Protein AF-0000000068976268 (afdb_homodimer)

Foldseek 3Di:
DDPPPPPPPPPPPPPPPPPVVFPWDWDWDDPDPFKMKIWTDTDPVLWAFLVVQFVVFQCVQVVVPPPPCPVPVPVPPPDCPPPPPVPPPPPPPPPVPQQPKDKGKGFADDDDPVVLVVVLVVCLVPDQAKAFGQKKKAWDAPDDPNGGIDMDMDGNVGDDPPDAFAPADPVNRVPDDHPDMWGWIARNPPSGIYTHDSRGIHIGMMMMGIDRNPPPPPPPPPPPPPPDPPDDPDDPPPDPPPPPPDDDDDD/DDPPPPPPPPPPPPPPPPPVVFPWDWDWDDPDPFKMKIWTDTDPVLWAFLVVQFVVFQCVQVVVPPPPCPCPVPVPPPPPPCPPPVPPPPPPPPPVPQQPKDKGKGFADDDDPVVLVVVLVVCLVPDQAKAFGQKKKAWDAPDDPNDGIDMDMDGNVGDDPPDAFAPADPVNRVPDDHPDMWGWIARNPPSGIYTHRSRGIGIGMMMMGIDRNPPPPPPPPPPPPVPDPPDDPDDPPPDPPPPDPDPDDDD

pLDDT: mean 70.86, std 29.5, range [19.48, 98.88]

Solvent-accessible surface area (backbone atoms only — not comparable to full-atom values): 30542 Å² total; per-residue (Å²): 134,81,84,79,81,79,77,78,78,77,77,76,74,74,73,72,71,70,70,70,72,61,54,69,36,80,44,76,46,76,80,48,101,38,34,34,35,36,38,35,30,82,26,77,86,30,43,29,27,53,68,54,44,32,52,52,22,44,49,48,48,65,57,67,66,54,68,77,71,73,69,74,72,72,78,72,80,74,80,70,83,63,79,74,68,80,68,72,76,64,75,71,67,74,67,68,67,74,58,57,61,50,66,49,29,24,28,31,72,71,73,48,62,65,52,53,51,54,50,45,68,58,39,46,84,75,45,86,53,51,26,35,39,17,37,36,35,35,60,44,83,50,83,50,96,93,37,43,71,47,66,43,66,44,31,75,72,67,56,82,63,34,30,44,50,46,62,63,49,73,68,58,55,69,65,52,56,83,81,44,66,29,26,28,27,33,37,51,84,79,63,35,24,38,76,36,67,41,77,49,65,32,27,33,33,24,29,38,38,50,41,68,40,68,73,65,74,77,73,65,79,74,76,74,70,74,76,74,81,77,75,81,76,81,80,81,77,80,78,81,80,78,81,79,82,80,78,85,77,86,126,135,79,86,79,79,78,77,78,78,77,77,77,74,76,72,72,72,71,70,71,73,61,52,71,37,80,46,76,45,77,79,48,101,39,34,36,35,34,38,38,30,82,26,76,85,30,41,28,26,53,67,54,43,33,53,54,22,44,50,48,48,65,57,67,67,54,70,78,72,75,68,74,72,71,80,71,82,70,83,71,75,70,79,76,67,81,69,76,76,64,76,71,67,76,67,69,66,76,60,57,61,49,64,48,32,24,29,32,74,70,73,47,62,65,52,54,52,55,51,45,69,58,39,46,84,76,45,86,53,53,25,37,40,18,39,36,35,34,59,43,82,51,84,51,96,92,37,42,71,48,64,43,67,41,31,74,74,67,57,82,63,34,31,44,5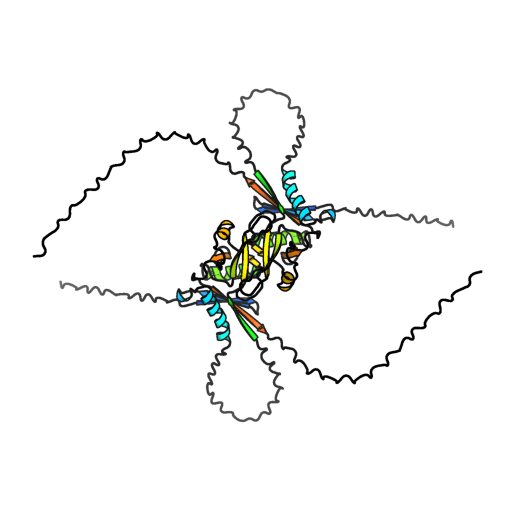0,47,62,61,50,74,68,58,56,70,64,53,56,84,80,44,67,27,26,29,27,33,36,52,84,79,62,34,25,38,76,36,67,43,77,50,64,31,28,34,33,24,29,38,37,50,41,70,41,67,73,64,74,75,74,64,77,71,76,75,68,74,75,74,82,74,74,81,74,79,79,78,77,79,78,79,79,78,81,76,81,78,78,83,77,86,125

InterPro domains:
  IPR001304 C-type lectin-like [PF00059] (105-208)
  IPR001304 C-type lectin-like [PS50041] (105-207)
  IPR016186 C-type lectin-like/link domain superfamily [G3DSA:3.10.100.10] (38-208)
  IPR016187 C-type lectin fold [SSF56436] (46-207)

Organism: Fasciola gigantica (NCBI:txid46835)

Structure (mmCIF, N/CA/C/O backbone):
data_AF-0000000068976268-model_v1
#
loop_
_entity.id
_entity.type
_entity.pdbx_description
1 polymer 'Lectin C-type domain'
#
loop_
_atom_site.group_PDB
_atom_site.id
_atom_site.type_symbol
_atom_site.label_atom_id
_atom_site.label_alt_id
_atom_site.label_comp_id
_atom_site.label_asym_id
_atom_site.label_entity_id
_atom_site.label_seq_id
_atom_site.pdbx_PDB_ins_code
_atom_site.Cartn_x
_atom_site.Cartn_y
_atom_site.Cartn_z
_atom_site.occupancy
_atom_site.B_iso_or_equiv
_atom_site.auth_seq_id
_atom_site.auth_comp_id
_atom_site.auth_asym_id
_atom_site.auth_atom_id
_atom_site.pdbx_PDB_model_num
ATOM 1 N N . MET A 1 1 ? -36.75 33.25 75.312 1 31.08 1 MET A N 1
ATOM 2 C CA . MET A 1 1 ? -35.906 32.469 74.375 1 31.08 1 MET A CA 1
ATOM 3 C C . MET A 1 1 ? -35.75 33.188 73.062 1 31.08 1 MET A C 1
ATOM 5 O O . MET A 1 1 ? -36.75 33.5 72.375 1 31.08 1 MET A O 1
ATOM 9 N N . LYS A 1 2 ? -34.656 33.938 72.938 1 44.56 2 LYS A N 1
ATOM 10 C CA . LYS A 1 2 ? -34.344 34.812 71.75 1 44.56 2 LYS A CA 1
ATOM 11 C C . LYS A 1 2 ? -34.219 34 70.5 1 44.56 2 LYS A C 1
ATOM 13 O O . LYS A 1 2 ? -33.75 32.875 70.5 1 44.56 2 LYS A O 1
ATOM 18 N N . PRO A 1 3 ? -34.938 34.312 69.375 1 45.22 3 PRO A N 1
ATOM 19 C CA . PRO A 1 3 ? -34.875 33.656 68.125 1 45.22 3 PRO A CA 1
ATOM 20 C C . PRO A 1 3 ? -33.469 33.719 67.5 1 45.22 3 PRO A C 1
ATOM 22 O O . PRO A 1 3 ? -32.812 34.75 67.562 1 45.22 3 PRO A O 1
ATOM 25 N N . PHE A 1 4 ? -32.625 32.625 67.562 1 44.59 4 PHE A N 1
ATOM 26 C CA . PHE A 1 4 ? -31.344 32.469 66.875 1 44.59 4 PHE A CA 1
ATOM 27 C C . PHE A 1 4 ? -31.5 32.656 65.375 1 44.59 4 PHE A C 1
ATOM 29 O O . PHE A 1 4 ? -32.344 32 64.75 1 44.59 4 PHE A O 1
ATOM 36 N N . ASP A 1 5 ? -31.25 33.844 64.875 1 43.91 5 ASP A N 1
ATOM 37 C CA . ASP A 1 5 ? -31.125 34.156 63.438 1 43.91 5 ASP A CA 1
ATOM 38 C C . ASP A 1 5 ? -30.062 33.281 62.781 1 43.91 5 ASP A C 1
ATOM 40 O O . ASP A 1 5 ? -28.891 33.344 63.156 1 43.91 5 ASP A O 1
ATOM 44 N N . ILE A 1 6 ? -30.391 32.094 62.25 1 47.69 6 ILE A N 1
ATOM 45 C CA . ILE A 1 6 ? -29.547 31.266 61.406 1 47.69 6 ILE A CA 1
ATOM 46 C C . ILE A 1 6 ? -29.234 32 60.094 1 47.69 6 ILE A C 1
ATOM 48 O O . ILE A 1 6 ? -30.141 32.219 59.281 1 47.69 6 ILE A O 1
ATOM 52 N N . THR A 1 7 ? -28.312 32.969 60.125 1 45.81 7 THR A N 1
ATOM 53 C CA . THR A 1 7 ? -27.766 33.438 58.875 1 45.81 7 THR A CA 1
ATOM 54 C C . THR A 1 7 ? -27.219 32.281 58.031 1 45.81 7 THR A C 1
ATOM 56 O O . THR A 1 7 ? -26.281 31.625 58.438 1 45.81 7 THR A O 1
ATOM 59 N N . LEU A 1 8 ? -27.984 31.688 57.125 1 44 8 LEU A N 1
ATOM 60 C CA . LEU A 1 8 ? -27.578 30.766 56.062 1 44 8 LEU A CA 1
ATOM 61 C C . LEU A 1 8 ? -26.469 31.375 55.219 1 44 8 LEU A C 1
ATOM 63 O O . LEU A 1 8 ? -26.688 32.375 54.531 1 44 8 LEU A O 1
ATOM 67 N N . VAL A 1 9 ? -25.219 31.281 55.688 1 46.44 9 VAL A N 1
ATOM 68 C CA . VAL A 1 9 ? -24.078 31.609 54.812 1 46.44 9 VAL A CA 1
ATOM 69 C C . VAL A 1 9 ? -24.078 30.688 53.594 1 46.44 9 VAL A C 1
ATOM 71 O O . VAL A 1 9 ? -23.906 29.469 53.719 1 46.44 9 VAL A O 1
ATOM 74 N N . VAL A 1 10 ? -24.766 31.062 52.469 1 46.34 10 VAL A N 1
ATOM 75 C CA . VAL A 1 10 ? -24.609 30.422 51.156 1 46.34 10 VAL A CA 1
ATOM 76 C C . VAL A 1 10 ? -23.156 30.531 50.688 1 46.34 10 VAL A C 1
ATOM 78 O O . VAL A 1 10 ? -22.656 31.641 50.438 1 46.34 10 VAL A O 1
ATOM 81 N N . ILE A 1 11 ? -22.312 29.641 51.094 1 44.03 11 ILE A N 1
ATOM 82 C CA . ILE A 1 11 ? -20.984 29.516 50.5 1 44.03 11 ILE A CA 1
ATOM 83 C C . ILE A 1 11 ? -21.125 29.266 49 1 44.03 11 ILE A C 1
ATOM 85 O O . ILE A 1 11 ? -21.609 28.219 48.594 1 44.03 11 ILE A O 1
ATOM 89 N N . PHE A 1 12 ? -21.25 30.344 48.188 1 43.94 12 PHE A N 1
ATOM 90 C CA . PHE A 1 12 ? -21.016 30.219 46.75 1 43.94 12 PHE A CA 1
ATOM 91 C C . PHE A 1 12 ? -19.625 29.656 46.438 1 43.94 12 PHE A C 1
ATOM 93 O O . PHE A 1 12 ? -18.625 30.359 46.594 1 43.94 12 PHE A O 1
ATOM 100 N N . ILE A 1 13 ? -19.453 28.359 46.594 1 43.75 13 ILE A N 1
ATOM 101 C CA . ILE A 1 13 ? -18.266 27.766 45.969 1 43.75 13 ILE A CA 1
ATOM 102 C C . ILE A 1 13 ? -18.234 28.094 44.5 1 43.75 13 ILE A C 1
ATOM 104 O O . ILE A 1 13 ? -19.047 27.609 43.719 1 43.75 13 ILE A O 1
ATOM 108 N N . LEU A 1 14 ? -17.766 29.281 44.156 1 41.78 14 LEU A N 1
ATOM 109 C CA . LEU A 1 14 ? -17.359 29.484 42.781 1 41.78 14 LEU A CA 1
ATOM 110 C C . LEU A 1 14 ? -16.453 28.359 42.281 1 41.78 14 LEU A C 1
ATOM 112 O O . LEU A 1 14 ? -15.289 28.266 42.688 1 41.78 14 LEU A O 1
ATOM 116 N N . PHE A 1 15 ? -17.047 27.234 41.938 1 44.81 15 PHE A N 1
ATOM 117 C CA . PHE A 1 15 ? -16.297 26.328 41.094 1 44.81 15 PHE A CA 1
ATOM 118 C C . PHE A 1 15 ? -15.719 27.062 39.875 1 44.81 15 PHE A C 1
ATOM 120 O O . PHE A 1 15 ? -16.438 27.391 38.938 1 44.81 15 PHE A O 1
ATOM 127 N N . SER A 1 16 ? -14.711 27.891 40.094 1 42.06 16 SER A N 1
ATOM 128 C CA . SER A 1 16 ? -13.906 28.234 38.906 1 42.06 16 SER A CA 1
ATOM 129 C C . SER A 1 16 ? -13.602 27 38.094 1 42.06 16 SER A C 1
ATOM 131 O O . SER A 1 16 ? -12.789 26.156 38.469 1 42.06 16 SER A O 1
ATOM 133 N N . PHE A 1 17 ? -14.602 26.469 37.375 1 46.5 17 PHE A N 1
ATOM 134 C CA . PHE A 1 17 ? -14.156 25.625 36.281 1 46.5 17 PHE A CA 1
ATOM 135 C C . PHE A 1 17 ? -12.938 26.234 35.594 1 46.5 17 PHE A C 1
ATOM 137 O O . PHE A 1 17 ? -13.062 27.203 34.844 1 46.5 17 PHE A O 1
ATOM 144 N N . ALA A 1 18 ? -11.805 26.203 36.156 1 42.44 18 ALA A N 1
ATOM 145 C CA . ALA A 1 18 ? -10.648 26.344 35.281 1 42.44 18 ALA A CA 1
ATOM 146 C C . ALA A 1 18 ? -10.867 25.641 33.969 1 42.44 18 ALA A C 1
ATOM 148 O O . ALA A 1 18 ? -10.844 24.406 33.906 1 42.44 18 ALA A O 1
ATOM 149 N N . TYR A 1 19 ? -11.703 26.203 33.125 1 43.5 19 TYR A N 1
ATOM 150 C CA . TYR A 1 19 ? -11.57 25.781 31.719 1 43.5 19 TYR A CA 1
ATOM 151 C C . TYR A 1 19 ? -10.102 25.578 31.359 1 43.5 19 TYR A C 1
ATOM 153 O O . TYR A 1 19 ? -9.359 26.547 31.188 1 43.5 19 TYR A O 1
ATOM 161 N N . VAL A 1 20 ? -9.406 24.625 31.844 1 45.34 20 VAL A N 1
ATOM 162 C CA . VAL A 1 20 ? -8.141 24.312 31.188 1 45.34 20 VAL A CA 1
ATOM 163 C C . VAL A 1 20 ? -8.312 24.406 29.672 1 45.34 20 VAL A C 1
ATOM 165 O O . VAL A 1 20 ? -9.039 23.594 29.078 1 45.34 20 VAL A O 1
ATOM 168 N N . VAL A 1 21 ? -8.516 25.531 29.125 1 49.81 21 VAL A N 1
ATOM 169 C CA . VAL A 1 21 ? -8.391 25.703 27.672 1 49.81 21 VAL A CA 1
ATOM 170 C C . VAL A 1 21 ? -7.258 24.828 27.141 1 49.81 21 VAL A C 1
ATOM 172 O O . VAL A 1 21 ? -6.086 25.078 27.438 1 49.81 21 VAL A O 1
ATOM 175 N N . HIS A 1 22 ? -7.469 23.641 27.141 1 62.25 22 HIS A N 1
ATOM 176 C CA . HIS A 1 22 ? -6.395 22.828 26.562 1 62.25 22 HIS A CA 1
ATOM 177 C C . HIS A 1 22 ? -6.047 23.281 25.156 1 62.25 22 HIS A C 1
ATOM 179 O O . HIS A 1 22 ? -6.918 23.344 24.281 1 62.25 22 HIS A O 1
ATOM 185 N N . GLY A 1 23 ? -5.109 24.188 24.891 1 85.06 23 GLY A N 1
ATOM 186 C CA . GLY A 1 23 ? -4.57 24.719 23.641 1 85.06 23 GLY A CA 1
ATOM 187 C C . GLY A 1 23 ? -4.062 23.625 22.703 1 85.06 23 GLY A C 1
ATOM 188 O O . GLY A 1 23 ? -4.316 22.453 22.922 1 85.06 23 GLY A O 1
ATOM 189 N N . VAL A 1 24 ? -3.654 24.031 21.578 1 92.56 24 VAL A N 1
ATOM 190 C CA . VAL A 1 24 ? -3.006 23.156 20.609 1 92.56 24 VAL A CA 1
ATOM 191 C C . VAL A 1 24 ? -1.876 22.391 21.281 1 92.56 24 VAL A C 1
ATOM 193 O O . VAL A 1 24 ? -1.076 22.969 22.031 1 92.56 24 VAL A O 1
ATOM 196 N N . GLN A 1 25 ? -1.972 21.125 21.25 1 95.12 25 GLN A N 1
ATOM 197 C CA . GLN A 1 25 ? -0.941 20.266 21.797 1 95.12 25 GLN A CA 1
ATOM 198 C C . GLN A 1 25 ? -0.073 19.656 20.703 1 95.12 25 GLN A C 1
ATOM 200 O O . GLN A 1 25 ? -0.584 19.234 19.656 1 95.12 25 GLN A O 1
ATOM 205 N N . LEU A 1 26 ? 1.238 19.688 20.938 1 96.44 26 LEU A N 1
ATOM 206 C CA . LEU A 1 26 ? 2.197 19.047 20.047 1 96.44 26 LEU A CA 1
ATOM 207 C C . LEU A 1 26 ? 2.842 17.844 20.719 1 96.44 26 LEU A C 1
ATOM 209 O O . LEU A 1 26 ? 3.449 17.969 21.781 1 96.44 26 LEU A O 1
ATOM 213 N N . SER A 1 27 ? 2.621 16.672 20.172 1 96.94 27 SER A N 1
ATOM 214 C CA . SER A 1 27 ? 3.264 15.453 20.641 1 96.94 27 SER A CA 1
ATOM 215 C C . SER A 1 27 ? 4.285 14.938 19.641 1 96.94 27 SER A C 1
ATOM 217 O O . SER A 1 27 ? 4.008 14.867 18.438 1 96.94 27 SER A O 1
ATOM 219 N N . HIS A 1 28 ? 5.426 14.531 20.141 1 96.81 28 HIS A N 1
ATOM 220 C CA . HIS A 1 28 ? 6.523 14.164 19.25 1 96.81 28 HIS A CA 1
ATOM 221 C C . HIS A 1 28 ? 6.891 12.688 19.422 1 96.81 28 HIS A C 1
ATOM 223 O O . HIS A 1 28 ? 6.801 12.141 20.516 1 96.81 28 HIS A O 1
ATOM 229 N N . LYS A 1 29 ? 7.277 12.125 18.312 1 96.44 29 LYS A N 1
ATOM 230 C CA . LYS A 1 29 ? 7.816 10.766 18.281 1 96.44 29 LYS A CA 1
ATOM 231 C C . LYS A 1 29 ? 9.016 10.672 17.344 1 96.44 29 LYS A C 1
ATOM 233 O O . LYS A 1 29 ? 8.906 10.977 16.156 1 96.44 29 LYS A O 1
ATOM 238 N N . GLN A 1 30 ? 10.078 10.258 17.891 1 94.19 30 GLN A N 1
ATOM 239 C CA . GLN A 1 30 ? 11.25 10.016 17.062 1 94.19 30 GLN A CA 1
ATOM 240 C C . GLN A 1 30 ? 11.211 8.617 16.438 1 94.19 30 GLN A C 1
ATOM 242 O O . GLN A 1 30 ? 11.203 7.617 17.156 1 94.19 30 GLN A O 1
ATOM 247 N N . ILE A 1 31 ? 11.141 8.523 15.156 1 92.81 31 ILE A N 1
ATOM 248 C CA . ILE A 1 31 ? 11.07 7.266 14.414 1 92.81 31 ILE A CA 1
ATOM 249 C C . ILE A 1 31 ? 12.477 6.77 14.094 1 92.81 31 ILE A C 1
ATOM 251 O O . ILE A 1 31 ? 12.742 5.57 14.148 1 92.81 31 ILE A O 1
ATOM 255 N N . SER A 1 32 ? 13.32 7.676 13.688 1 90.5 32 SER A N 1
ATOM 256 C CA . SER A 1 32 ? 14.734 7.449 13.398 1 90.5 32 SER A CA 1
ATOM 257 C C . SER A 1 32 ? 15.57 8.672 13.758 1 90.5 32 SER A C 1
ATOM 259 O O . SER A 1 32 ? 15.031 9.719 14.125 1 90.5 32 SER A O 1
ATOM 261 N N . PRO A 1 33 ? 16.906 8.547 13.703 1 90 33 PRO A N 1
ATOM 262 C CA . PRO A 1 33 ? 17.75 9.695 14.039 1 90 33 PRO A CA 1
ATOM 263 C C . PRO A 1 33 ? 17.469 10.906 13.156 1 90 33 PRO A C 1
ATOM 265 O O . PRO A 1 33 ? 17.734 12.047 13.555 1 90 33 PRO A O 1
ATOM 268 N N . PHE A 1 34 ? 16.891 10.648 11.992 1 92.56 34 PHE A N 1
ATOM 269 C CA . PHE A 1 34 ? 16.719 11.75 11.055 1 92.56 34 PHE A CA 1
ATOM 270 C C . PHE A 1 34 ? 15.25 12.102 10.875 1 92.56 34 PHE A C 1
ATOM 272 O O . PHE A 1 34 ? 14.914 13.062 10.188 1 92.56 34 PHE A O 1
ATOM 279 N N . LEU A 1 35 ? 14.391 11.281 11.484 1 94.69 35 LEU A N 1
ATOM 280 C CA . LEU A 1 35 ? 12.961 11.477 11.234 1 94.69 35 LEU A CA 1
ATOM 281 C C . LEU A 1 35 ? 12.195 11.602 12.547 1 94.69 35 LEU A C 1
ATOM 283 O O . LEU A 1 35 ? 12.195 10.672 13.359 1 94.69 35 LEU A O 1
ATOM 287 N N . THR A 1 36 ? 11.539 12.75 12.766 1 96.06 36 THR A N 1
ATOM 288 C CA . THR A 1 36 ? 10.672 12.992 13.914 1 96.06 36 THR A CA 1
ATOM 289 C C . THR A 1 36 ? 9.25 13.312 13.461 1 96.06 36 THR A C 1
ATOM 291 O O . THR A 1 36 ? 9.055 14.062 12.5 1 96.06 36 THR A O 1
ATOM 294 N N . LEU A 1 37 ? 8.328 12.711 14.141 1 98 37 LEU A N 1
ATOM 295 C CA . LEU A 1 37 ? 6.926 12.992 13.859 1 98 37 LEU A CA 1
ATOM 296 C C . LEU A 1 37 ? 6.332 13.914 14.93 1 98 37 LEU A C 1
ATOM 298 O O . LEU A 1 37 ? 6.723 13.844 16.094 1 98 37 LEU A O 1
ATOM 302 N N . THR A 1 38 ? 5.422 14.758 14.516 1 97.94 38 THR A N 1
ATOM 303 C CA . THR A 1 38 ? 4.695 15.648 15.422 1 97.94 38 THR A CA 1
ATOM 304 C C . THR A 1 38 ? 3.191 15.539 15.195 1 97.94 38 THR A C 1
ATOM 306 O O . THR A 1 38 ? 2.697 15.836 14.109 1 97.94 38 THR A O 1
ATOM 309 N N . LEU A 1 39 ? 2.535 15.109 16.156 1 97.81 39 LEU A N 1
ATOM 310 C CA . LEU A 1 39 ? 1.076 15.117 16.141 1 97.81 39 LEU A CA 1
ATOM 311 C C . LEU A 1 39 ? 0.538 16.453 16.656 1 97.81 39 LEU A C 1
ATOM 313 O O . LEU A 1 39 ? 0.853 16.875 17.766 1 97.81 39 LEU A O 1
ATOM 317 N N . VAL A 1 40 ? -0.182 17.109 15.828 1 97.94 40 VAL A N 1
ATOM 318 C CA . VAL A 1 40 ? -0.832 18.359 16.219 1 97.94 40 VAL A CA 1
ATOM 319 C C . VAL A 1 40 ? -2.297 18.094 16.547 1 97.94 40 VAL A C 1
ATOM 321 O O . VAL A 1 40 ? -3.088 17.734 15.672 1 97.94 40 VAL A O 1
ATOM 324 N N . HIS A 1 41 ? -2.609 18.219 17.859 1 97.06 41 HIS A N 1
ATOM 325 C CA . HIS A 1 41 ? -3.928 17.828 18.344 1 97.06 41 HIS A CA 1
ATOM 326 C C . HIS A 1 41 ? -4.324 18.625 19.578 1 97.06 41 HIS A C 1
ATOM 328 O O . HIS A 1 41 ? -3.771 19.703 19.844 1 97.06 41 HIS A O 1
ATOM 334 N N . GLY A 1 42 ? -5.441 18.156 20.266 1 93.81 42 GLY A N 1
ATOM 335 C CA . GLY A 1 42 ? -5.82 18.781 21.531 1 93.81 42 GLY A CA 1
ATOM 336 C C . GLY A 1 42 ? -7.102 19.578 21.422 1 93.81 42 GLY A C 1
ATOM 337 O O . GLY A 1 42 ? -8.188 19.078 21.719 1 93.81 42 GLY A O 1
ATOM 338 N N . SER A 1 43 ? -6.93 20.859 20.906 1 92.06 43 SER A N 1
ATOM 339 C CA . SER A 1 43 ? -8.102 21.734 20.875 1 92.06 43 SER A CA 1
ATOM 340 C C . SER A 1 43 ? -8.656 21.859 19.469 1 92.06 43 SER A C 1
ATOM 342 O O . SER A 1 43 ? -8.07 21.328 18.516 1 92.06 43 SER A O 1
ATOM 344 N N . SER A 1 44 ? -9.758 22.547 19.344 1 93.38 44 SER A N 1
ATOM 345 C CA . SER A 1 44 ? -10.414 22.75 18.062 1 93.38 44 SER A CA 1
ATOM 346 C C . SER A 1 44 ? -9.555 23.625 17.141 1 93.38 44 SER A C 1
ATOM 348 O O . SER A 1 44 ? -9.711 23.578 15.922 1 93.38 44 SER A O 1
ATOM 350 N N . GLU A 1 45 ? -8.703 24.391 17.734 1 94.75 45 GLU A N 1
ATOM 351 C CA . GLU A 1 45 ? -7.812 25.234 16.938 1 94.75 45 GLU A CA 1
ATOM 352 C C . GLU A 1 45 ? -6.82 24.391 16.141 1 94.75 45 GLU A C 1
ATOM 354 O O . GLU A 1 45 ? -6.254 24.859 15.148 1 94.75 45 GLU A O 1
ATOM 359 N N . ALA A 1 46 ? -6.652 23.172 16.594 1 97 46 ALA A N 1
ATOM 360 C CA . ALA A 1 46 ? -5.711 22.266 15.93 1 97 46 ALA A CA 1
ATOM 361 C C . ALA A 1 46 ? -6.352 21.609 14.719 1 97 46 ALA A C 1
ATOM 363 O O . ALA A 1 46 ? -5.664 20.984 13.906 1 97 46 ALA A O 1
ATOM 364 N N . LEU A 1 47 ? -7.598 21.719 14.609 1 98.31 47 LEU A N 1
ATOM 365 C CA . LEU A 1 47 ? -8.297 21.188 13.445 1 98.31 47 LEU A CA 1
ATOM 366 C C . LEU A 1 47 ? -8.062 22.062 12.219 1 98.31 47 LEU A C 1
ATOM 368 O O . LEU A 1 47 ? -8.336 23.266 12.242 1 98.31 47 LEU A O 1
ATOM 372 N N . LYS A 1 48 ? -7.508 21.469 11.188 1 98.69 48 LYS A N 1
ATOM 373 C CA . LYS A 1 48 ? -7.188 22.203 9.969 1 98.69 48 LYS A CA 1
ATOM 374 C C . LYS A 1 48 ? -7.594 21.422 8.727 1 98.69 48 LYS A C 1
ATOM 376 O O . LYS A 1 48 ? -7.699 20.203 8.766 1 98.69 48 LYS A O 1
ATOM 381 N N . THR A 1 49 ? -7.859 22.156 7.629 1 98.88 49 THR A N 1
ATOM 382 C CA . THR A 1 49 ? -7.965 21.5 6.328 1 98.88 49 THR A CA 1
ATOM 383 C C . THR A 1 49 ? -6.637 20.859 5.934 1 98.88 49 THR A C 1
ATOM 385 O O . THR A 1 49 ? -5.605 21.125 6.555 1 98.88 49 THR A O 1
ATOM 388 N N . HIS A 1 50 ? -6.684 20.062 4.957 1 98.88 50 HIS A N 1
ATOM 389 C CA . HIS A 1 50 ? -5.465 19.375 4.543 1 98.88 50 HIS A CA 1
ATOM 390 C C . HIS A 1 50 ? -4.391 20.375 4.113 1 98.88 50 HIS A C 1
ATOM 392 O O . HIS A 1 50 ? -3.223 20.234 4.48 1 98.88 50 HIS A O 1
ATOM 398 N N . ALA A 1 51 ? -4.793 21.422 3.344 1 98.69 51 ALA A N 1
ATOM 399 C CA . ALA A 1 51 ? -3.854 22.438 2.869 1 98.69 51 ALA A CA 1
ATOM 400 C C . ALA A 1 51 ? -3.277 23.234 4.031 1 98.69 51 ALA A C 1
ATOM 402 O O . ALA A 1 51 ? -2.076 23.516 4.066 1 98.69 51 ALA A O 1
ATOM 403 N N . GLU A 1 52 ? -4.129 23.578 4.953 1 98.69 52 GLU A N 1
ATOM 404 C CA . GLU A 1 52 ? -3.68 24.344 6.121 1 98.69 52 GLU A CA 1
ATOM 405 C C . GLU A 1 52 ? -2.729 23.516 6.98 1 98.69 52 GLU A C 1
ATOM 407 O O . GLU A 1 52 ? -1.754 24.047 7.523 1 98.69 52 GLU A O 1
ATOM 412 N N . ALA A 1 53 ? -3.09 22.281 7.145 1 98.81 53 ALA A N 1
ATOM 413 C CA . ALA A 1 53 ? -2.238 21.375 7.906 1 98.81 53 ALA A CA 1
ATOM 414 C C . ALA A 1 53 ? -0.848 21.281 7.285 1 98.81 53 ALA A C 1
ATOM 416 O O . ALA A 1 53 ? 0.16 21.328 7.992 1 98.81 53 ALA A O 1
ATOM 417 N N . ARG A 1 54 ? -0.849 21.141 6.004 1 98.69 54 ARG A N 1
ATOM 418 C CA . ARG A 1 54 ? 0.433 21.078 5.309 1 98.69 54 ARG A CA 1
ATOM 419 C C . ARG A 1 54 ? 1.254 22.344 5.543 1 98.69 54 ARG A C 1
ATOM 421 O O . ARG A 1 54 ? 2.451 22.266 5.824 1 98.69 54 ARG A O 1
ATOM 428 N N . GLU A 1 55 ? 0.631 23.453 5.406 1 98.06 55 GLU A N 1
ATOM 429 C CA . GLU A 1 55 ? 1.312 24.734 5.633 1 98.06 55 GLU A CA 1
ATOM 430 C C . GLU A 1 55 ? 1.865 24.812 7.051 1 98.06 55 GLU A C 1
ATOM 432 O O . GLU A 1 55 ? 2.992 25.266 7.258 1 98.06 55 GLU A O 1
ATOM 437 N N . TYR A 1 56 ? 1.084 24.422 7.973 1 97.75 56 TYR A N 1
ATOM 438 C CA . TYR A 1 56 ? 1.527 24.406 9.359 1 97.75 56 TYR A CA 1
ATOM 439 C C . TYR A 1 56 ? 2.795 23.578 9.523 1 97.75 56 TYR A C 1
ATOM 441 O O . TYR A 1 56 ? 3.758 24.016 10.156 1 97.75 56 TYR A O 1
ATOM 449 N N . CYS A 1 57 ? 2.775 22.391 8.938 1 98.25 57 CYS A N 1
ATOM 450 C CA . CYS A 1 57 ? 3.922 21.5 9.039 1 98.25 57 CYS A CA 1
ATOM 451 C C . CYS A 1 57 ? 5.156 22.109 8.391 1 98.25 57 CYS A C 1
ATOM 453 O O . CYS A 1 57 ? 6.254 22.031 8.945 1 98.25 57 CYS A O 1
ATOM 455 N N . GLN A 1 58 ? 4.973 22.688 7.277 1 96.69 58 GLN A N 1
ATOM 456 C CA . GLN A 1 58 ? 6.094 23.281 6.555 1 96.69 58 GLN A CA 1
ATOM 457 C C . GLN A 1 58 ? 6.723 24.422 7.352 1 96.69 58 GLN A C 1
ATOM 459 O O . GLN A 1 58 ? 7.914 24.703 7.207 1 96.69 58 GLN A O 1
ATOM 464 N N . ASN A 1 59 ? 6 25 8.234 1 93.62 59 ASN A N 1
ATOM 465 C CA . ASN A 1 59 ? 6.473 26.125 9.031 1 93.62 59 ASN A CA 1
ATOM 466 C C . ASN A 1 59 ? 7.098 25.656 10.344 1 93.62 59 ASN A C 1
ATOM 468 O O . ASN A 1 59 ? 7.648 26.469 11.094 1 93.62 59 ASN A O 1
ATOM 472 N N . LEU A 1 60 ? 6.91 24.422 10.68 1 88.62 60 LEU A N 1
ATOM 473 C CA . LEU A 1 60 ? 7.547 23.891 11.891 1 88.62 60 LEU A CA 1
ATOM 474 C C . LEU A 1 60 ? 9.062 23.984 11.781 1 88.62 60 LEU A C 1
ATOM 476 O O . LEU A 1 60 ? 9.742 24.266 12.781 1 88.62 60 LEU A O 1
ATOM 480 N N . SER A 1 61 ? 9.68 23.469 10.703 1 69.88 61 SER A N 1
ATOM 481 C CA . SER A 1 61 ? 11.125 23.469 10.5 1 69.88 61 SER A CA 1
ATOM 482 C C . SER A 1 61 ? 11.68 24.891 10.523 1 69.88 61 SER A C 1
ATOM 484 O O . SER A 1 61 ? 12.844 25.109 10.859 1 69.88 61 SER A O 1
ATOM 486 N N . LEU A 1 62 ? 10.945 25.797 10.109 1 61.66 62 LEU A N 1
ATOM 487 C CA . LEU A 1 62 ? 11.406 27.188 10.109 1 61.66 62 LEU A CA 1
ATOM 488 C C . LEU A 1 62 ? 11.523 27.719 11.531 1 61.66 62 LEU A C 1
ATOM 490 O O . LEU A 1 62 ? 12.391 28.562 11.805 1 61.66 62 LEU A O 1
ATOM 494 N N . SER A 1 63 ? 10.781 27.141 12.453 1 53.5 63 SER A N 1
ATOM 495 C CA . SER A 1 63 ? 10.797 27.656 13.82 1 53.5 63 SER A CA 1
ATOM 496 C C . SER A 1 63 ? 11.922 27.031 14.633 1 53.5 63 SER A C 1
ATOM 498 O O . SER A 1 63 ? 12.438 27.641 15.578 1 53.5 63 SER A O 1
ATOM 500 N N . SER A 1 64 ? 12.359 25.844 14.344 1 50.94 64 SER A N 1
ATOM 501 C CA . SER A 1 64 ? 13.383 25.203 15.164 1 50.94 64 SER A CA 1
ATOM 502 C C . SER A 1 64 ? 14.766 25.781 14.867 1 50.94 64 SER A C 1
ATOM 504 O O . SER A 1 64 ? 15.719 25.5 15.602 1 50.94 64 SER A O 1
ATOM 506 N N . THR A 1 65 ? 14.961 26.359 13.75 1 44.22 65 THR A N 1
ATOM 507 C CA . THR A 1 65 ? 16.297 26.891 13.492 1 44.22 65 THR A CA 1
ATOM 508 C C . THR A 1 65 ? 16.547 28.125 14.336 1 44.22 65 THR A C 1
ATOM 510 O O . THR A 1 65 ? 17.625 28.734 14.258 1 44.22 65 THR A O 1
ATOM 513 N N . GLU A 1 66 ? 15.516 28.688 14.992 1 39.97 66 GLU A N 1
ATOM 514 C CA . GLU A 1 66 ? 15.984 29.844 15.75 1 39.97 66 GLU A CA 1
ATOM 515 C C . GLU A 1 66 ? 16.719 29.406 17.016 1 39.97 66 GLU A C 1
ATOM 517 O O . GLU A 1 66 ? 16.125 28.75 17.875 1 39.97 66 GLU A O 1
ATOM 522 N N . PRO A 1 67 ? 17.953 29.188 16.953 1 38.16 67 PRO A N 1
ATOM 523 C CA . PRO A 1 67 ? 18.625 29.125 18.25 1 38.16 67 PRO A CA 1
ATOM 524 C C . PRO A 1 67 ? 18.109 30.156 19.25 1 38.16 67 PRO A C 1
ATOM 526 O O . PRO A 1 67 ? 18.047 31.344 18.922 1 38.16 67 PRO A O 1
ATOM 529 N N . LYS A 1 68 ? 17.094 29.875 20.031 1 35.75 68 LYS A N 1
ATOM 530 C CA . LYS A 1 68 ? 16.953 30.828 21.141 1 35.75 68 LYS A CA 1
ATOM 531 C C . LYS A 1 68 ? 18.297 31.078 21.797 1 35.75 68 LYS A C 1
ATOM 533 O O . LYS A 1 68 ? 18.844 30.203 22.469 1 35.75 68 LYS A O 1
ATOM 538 N N . ALA A 1 69 ? 19.094 31.875 21.156 1 32.41 69 ALA A N 1
ATOM 539 C CA . ALA A 1 69 ? 20.188 32.5 21.875 1 32.41 69 ALA A CA 1
ATOM 540 C C . ALA A 1 69 ? 19.719 33.125 23.188 1 32.41 69 ALA A C 1
ATOM 542 O O . ALA A 1 69 ? 19.062 34.156 23.188 1 32.41 69 ALA A O 1
ATOM 543 N N . ASN A 1 70 ? 19.047 32.344 24.031 1 30.86 70 ASN A N 1
ATOM 544 C CA . ASN A 1 70 ? 19 32.938 25.359 1 30.86 70 ASN A CA 1
ATOM 545 C C . ASN A 1 70 ? 20.391 33.375 25.828 1 30.86 70 ASN A C 1
ATOM 547 O O . ASN A 1 70 ? 21.188 32.531 26.25 1 30.86 70 ASN A O 1
ATOM 551 N N . GLY A 1 71 ? 21 34.188 25 1 28.91 71 GLY A N 1
ATOM 552 C CA . GLY A 1 71 ? 22.156 34.938 25.484 1 28.91 71 GLY A CA 1
ATOM 553 C C . GLY A 1 71 ? 21.922 35.562 26.844 1 28.91 71 GLY A C 1
ATOM 554 O O . GLY A 1 71 ? 21.516 36.719 26.906 1 28.91 71 GLY A O 1
ATOM 555 N N . ASN A 1 72 ? 21.219 34.844 27.766 1 28.72 72 ASN A N 1
ATOM 556 C CA . ASN A 1 72 ? 21.422 35.469 29.062 1 28.72 72 ASN A CA 1
ATOM 557 C C . ASN A 1 72 ? 22.906 35.688 29.344 1 28.72 72 ASN A C 1
ATOM 559 O O . ASN A 1 72 ? 23.672 34.719 29.5 1 28.72 72 ASN A O 1
ATOM 563 N N . ASN A 1 73 ? 23.516 36.656 28.625 1 29.14 73 ASN A N 1
ATOM 564 C CA . ASN A 1 73 ? 24.781 37.25 29.016 1 29.14 73 ASN A CA 1
ATOM 565 C C . ASN A 1 73 ? 24.828 37.562 30.5 1 29.14 73 ASN A C 1
ATOM 567 O O . ASN A 1 73 ? 24.266 38.562 30.953 1 29.14 73 ASN A O 1
ATOM 571 N N . LEU A 1 74 ? 24.469 36.625 31.406 1 26.11 74 LEU A N 1
ATOM 572 C CA . LEU A 1 74 ? 24.797 37.031 32.781 1 26.11 74 LEU A CA 1
ATOM 573 C C . LEU A 1 74 ? 26.25 37.438 32.875 1 26.11 74 LEU A C 1
ATOM 575 O O . LEU A 1 74 ? 27.156 36.719 32.438 1 26.11 74 LEU A O 1
ATOM 579 N N . SER A 1 75 ? 26.484 38.75 32.844 1 29.59 75 SER A N 1
ATOM 580 C CA . SER A 1 75 ? 27.672 39.562 33.094 1 29.59 75 SER A CA 1
ATOM 581 C C . SER A 1 75 ? 28.469 39 34.281 1 29.59 75 SER A C 1
ATOM 583 O O . SER A 1 75 ? 28.016 39.062 35.438 1 29.59 75 SER A O 1
ATOM 585 N N . SER A 1 76 ? 28.766 37.688 34.344 1 28.11 76 SER A N 1
ATOM 586 C CA . SER A 1 76 ? 29.609 37.312 35.5 1 28.11 76 SER A CA 1
ATOM 587 C C . SER A 1 76 ? 30.891 38.125 35.531 1 28.11 76 SER A C 1
ATOM 589 O O . SER A 1 76 ? 31.562 38.281 34.5 1 28.11 76 SER A O 1
ATOM 591 N N . ASP A 1 77 ? 31 39.062 36.438 1 27.86 77 ASP A N 1
ATOM 592 C CA . ASP A 1 77 ? 32.062 39.906 36.906 1 27.86 77 ASP A CA 1
ATOM 593 C C . ASP A 1 77 ? 33.344 39.125 37.156 1 27.86 77 ASP A C 1
ATOM 595 O O . ASP A 1 77 ? 33.438 38.375 38.125 1 27.86 77 ASP A O 1
ATOM 599 N N . ASP A 1 78 ? 33.812 38.219 36.312 1 28.64 78 ASP A N 1
ATOM 600 C CA . ASP A 1 78 ? 35.031 37.469 36.594 1 28.64 78 ASP A CA 1
ATOM 601 C C . ASP A 1 78 ? 36.219 38.438 36.781 1 28.64 78 ASP A C 1
ATOM 603 O O . ASP A 1 78 ? 36.469 39.312 35.938 1 28.64 78 ASP A O 1
ATOM 607 N N . ALA A 1 79 ? 36.531 38.75 38.094 1 26.83 79 ALA A N 1
ATOM 60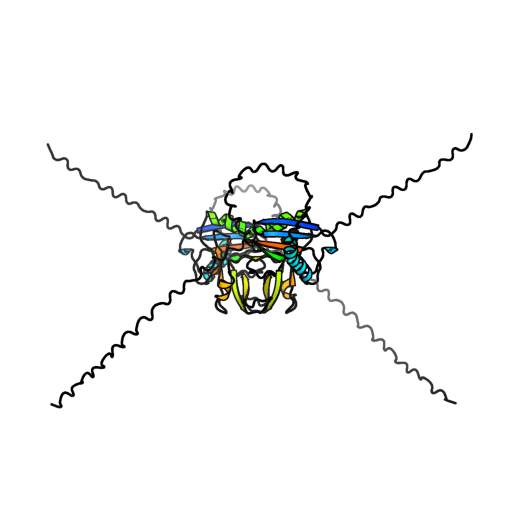8 C CA . ALA A 1 79 ? 37.781 39.281 38.656 1 26.83 79 ALA A CA 1
ATOM 609 C C . ALA A 1 79 ? 39 38.688 37.969 1 26.83 79 ALA A C 1
ATOM 611 O O . ALA A 1 79 ? 39.062 37.469 37.75 1 26.83 79 ALA A O 1
ATOM 612 N N . SER A 1 80 ? 39.812 39.531 37.219 1 25.89 80 SER A N 1
ATOM 613 C CA . SER A 1 80 ? 40.969 39.562 36.312 1 25.89 80 SER A CA 1
ATOM 614 C C . SER A 1 80 ? 42.188 38.875 36.906 1 25.89 80 SER A C 1
ATOM 616 O O . SER A 1 80 ? 43.281 38.969 36.375 1 25.89 80 SER A O 1
ATOM 618 N N . THR A 1 81 ? 42.062 38.062 38.062 1 29.2 81 THR A N 1
ATOM 619 C CA . THR A 1 81 ? 43.438 37.781 38.5 1 29.2 81 THR A CA 1
ATOM 620 C C . THR A 1 81 ? 44.219 37.125 37.344 1 29.2 81 THR A C 1
ATOM 622 O O . THR A 1 81 ? 43.781 36.125 36.781 1 29.2 81 THR A O 1
ATOM 625 N N . GLY A 1 82 ? 45.031 37.875 36.719 1 26.7 82 GLY A N 1
ATOM 626 C CA . GLY A 1 82 ? 45.844 37.781 35.5 1 26.7 82 GLY A CA 1
ATOM 627 C C . GLY A 1 82 ? 46.812 36.656 35.5 1 26.7 82 GLY A C 1
ATOM 628 O O . GLY A 1 82 ? 47.75 36.594 34.688 1 26.7 82 GLY A O 1
ATOM 629 N N . THR A 1 83 ? 46.781 35.688 36.438 1 30.45 83 THR A N 1
ATOM 630 C CA . THR A 1 83 ? 47.969 34.844 36.312 1 30.45 83 THR A CA 1
ATOM 631 C C . THR A 1 83 ? 48.031 34.281 34.875 1 30.45 83 THR A C 1
ATOM 633 O O . THR A 1 83 ? 47.031 33.75 34.375 1 30.45 83 THR A O 1
ATOM 636 N N . ALA A 1 84 ? 49 34.75 34.125 1 29.22 84 ALA A N 1
ATOM 637 C CA . ALA A 1 84 ? 49.375 34.531 32.75 1 29.22 84 ALA A CA 1
ATOM 638 C C . ALA A 1 84 ? 49.594 33.031 32.5 1 29.22 84 ALA A C 1
ATOM 640 O O . ALA A 1 84 ? 50.75 32.594 32.438 1 29.22 84 ALA A O 1
ATOM 641 N N . THR A 1 85 ? 49 32.156 33.219 1 29.69 85 THR A N 1
ATOM 642 C CA . THR A 1 85 ? 49.438 30.828 32.812 1 29.69 85 THR A CA 1
ATOM 643 C C . THR A 1 85 ? 49.25 30.656 31.312 1 29.69 85 THR A C 1
ATOM 645 O O . THR A 1 85 ? 48.25 31.062 30.75 1 29.69 85 THR A O 1
ATOM 648 N N . LYS A 1 86 ? 50.438 30.5 30.594 1 28.72 86 LYS A N 1
ATOM 649 C CA . LYS A 1 86 ? 50.594 30.156 29.188 1 28.72 86 LYS A CA 1
ATOM 650 C C . LYS A 1 86 ? 49.656 29.016 28.781 1 28.72 86 LYS A C 1
ATOM 652 O O . LYS A 1 86 ? 49.844 27.875 29.219 1 28.72 86 LYS A O 1
ATOM 657 N N . THR A 1 87 ? 48.375 29.266 28.828 1 29.17 87 THR A N 1
ATOM 658 C CA . THR A 1 87 ? 47.469 28.25 28.359 1 29.17 87 THR A CA 1
ATOM 659 C C . THR A 1 87 ? 47.812 27.797 26.953 1 29.17 87 THR A C 1
ATOM 661 O O . THR A 1 87 ? 47.969 28.625 26.047 1 29.17 87 THR A O 1
ATOM 664 N N . THR A 1 88 ? 48.75 26.797 26.922 1 31.47 88 THR A N 1
ATOM 665 C CA . THR A 1 88 ? 49 26.141 25.641 1 31.47 88 THR A CA 1
ATOM 666 C C . THR A 1 88 ? 47.688 26 24.844 1 31.47 88 THR A C 1
ATOM 668 O O . THR A 1 88 ? 46.719 25.469 25.359 1 31.47 88 THR A O 1
ATOM 671 N N . LYS A 1 89 ? 47.625 26.906 23.859 1 30.3 89 LYS A N 1
ATOM 672 C CA . LYS A 1 89 ? 46.5 26.859 22.906 1 30.3 89 LYS A CA 1
ATOM 673 C C . LYS A 1 89 ? 46.281 25.438 22.391 1 30.3 89 LYS A C 1
ATOM 675 O O . LYS A 1 89 ? 47.188 24.844 21.797 1 30.3 89 LYS A O 1
ATOM 680 N N . VAL A 1 90 ? 45.719 24.547 23.188 1 33.19 90 VAL A N 1
ATOM 681 C CA . VAL A 1 90 ? 45.25 23.344 22.516 1 33.19 90 VAL A CA 1
ATOM 682 C C . VAL A 1 90 ? 44.656 23.734 21.156 1 33.19 90 VAL A C 1
ATOM 684 O O . VAL A 1 90 ? 43.906 24.703 21.062 1 33.19 90 VAL A O 1
ATOM 687 N N . PRO A 1 91 ? 45.375 23.391 20.062 1 35.38 91 PRO A N 1
ATOM 688 C CA . PRO A 1 91 ? 44.688 23.609 18.781 1 35.38 91 PRO A CA 1
ATOM 689 C C . PRO A 1 91 ? 43.188 23.406 18.875 1 35.38 91 PRO A C 1
ATOM 691 O O . PRO A 1 91 ? 42.719 22.547 19.625 1 35.38 91 PRO A O 1
ATOM 694 N N . THR A 1 92 ? 42.5 24.547 19.016 1 32.88 92 THR A N 1
ATOM 695 C CA . THR A 1 92 ? 41.031 24.5 18.828 1 32.88 92 THR A CA 1
ATOM 696 C C . THR A 1 92 ? 40.656 23.406 17.844 1 32.88 92 THR A C 1
ATOM 698 O O . THR A 1 92 ? 41.188 23.359 16.719 1 32.88 92 THR A O 1
ATOM 701 N N . THR A 1 93 ? 40.438 22.203 18.344 1 36.31 93 THR A N 1
ATOM 702 C CA . THR A 1 93 ? 39.719 21.219 17.547 1 36.31 93 THR A CA 1
ATOM 703 C C . THR A 1 93 ? 38.875 21.922 16.469 1 36.31 93 THR A C 1
ATOM 705 O O . THR A 1 93 ? 38.156 22.875 16.781 1 36.31 93 THR A O 1
ATOM 708 N N . THR A 1 94 ? 39.375 21.953 15.227 1 37.28 94 THR A N 1
ATOM 709 C CA . THR A 1 94 ? 38.5 22.266 14.102 1 37.28 94 THR A CA 1
ATOM 710 C C . THR A 1 94 ? 37.062 21.984 14.453 1 37.28 94 THR A C 1
ATOM 712 O O . THR A 1 94 ? 36.688 20.828 14.695 1 37.28 94 THR A O 1
ATOM 715 N N . THR A 1 95 ? 36.562 22.797 15.375 1 38.38 95 THR A N 1
ATOM 716 C CA . THR A 1 95 ? 35.094 22.734 15.398 1 38.38 95 THR A CA 1
ATOM 717 C C . THR A 1 95 ? 34.531 22.406 14.016 1 38.38 95 THR A C 1
ATOM 719 O O . THR A 1 95 ? 34.719 23.188 13.07 1 38.38 95 THR A O 1
ATOM 722 N N . THR A 1 96 ? 34.812 21.188 13.516 1 41 96 THR A N 1
ATOM 723 C CA . THR A 1 96 ? 34 20.797 12.367 1 41 96 THR A CA 1
ATOM 724 C C . THR A 1 96 ? 32.719 21.641 12.312 1 41 96 THR A C 1
ATOM 726 O O . THR A 1 96 ? 31.969 21.703 13.297 1 41 96 THR A O 1
ATOM 729 N N . THR A 1 97 ? 32.75 22.797 11.664 1 43.72 97 THR A N 1
ATOM 730 C CA . THR A 1 97 ? 31.562 23.547 11.289 1 43.72 97 THR A CA 1
ATOM 731 C C . THR A 1 97 ? 30.312 22.672 11.344 1 43.72 97 THR A C 1
ATOM 733 O O . THR A 1 97 ? 30.312 21.547 10.828 1 43.72 97 THR A O 1
ATOM 736 N N . PRO A 1 98 ? 29.531 22.859 12.32 1 46.91 98 PRO A N 1
ATOM 737 C CA . PRO A 1 98 ? 28.297 22.062 12.391 1 46.91 98 PRO A CA 1
ATOM 738 C C . PRO A 1 98 ? 27.734 21.719 11.016 1 46.91 98 PRO A C 1
ATOM 740 O O . PRO A 1 98 ? 27.609 22.578 10.156 1 46.91 98 PRO A O 1
ATOM 743 N N . LYS A 1 99 ? 28.109 20.609 10.375 1 52.62 99 LYS A N 1
ATOM 744 C CA . LYS A 1 99 ? 27.5 20.078 9.156 1 52.62 99 LYS A CA 1
ATOM 745 C C . LYS A 1 99 ? 26.062 20.547 9.008 1 52.62 99 LYS A C 1
ATOM 747 O O . LYS A 1 99 ? 25.266 20.438 9.938 1 52.62 99 LYS A O 1
ATOM 752 N N . ASN A 1 100 ? 25.859 21.672 8.156 1 68.81 100 ASN A N 1
ATOM 753 C CA . ASN A 1 100 ? 24.594 22.281 7.801 1 68.81 100 ASN A CA 1
ATOM 754 C C . ASN A 1 100 ? 23.484 21.234 7.66 1 68.81 100 ASN A C 1
ATOM 756 O O . ASN A 1 100 ? 23.672 20.234 6.984 1 68.81 100 ASN A O 1
ATOM 760 N N . ILE A 1 101 ? 22.719 21.125 8.688 1 75.88 101 ILE A N 1
ATOM 761 C CA . ILE A 1 101 ? 21.562 20.219 8.688 1 75.88 101 ILE A CA 1
ATOM 762 C C . ILE A 1 101 ? 20.422 20.844 7.879 1 75.88 101 ILE A C 1
ATOM 764 O O . ILE A 1 101 ? 20.062 22 8.086 1 75.88 101 ILE A O 1
ATOM 768 N N . ARG A 1 102 ? 20.141 20.203 6.801 1 83.12 102 ARG A N 1
ATOM 769 C CA . ARG A 1 102 ? 18.922 20.562 6.086 1 83.12 102 ARG A CA 1
ATOM 770 C C . ARG A 1 102 ? 17.703 19.969 6.75 1 83.12 102 ARG A C 1
ATOM 772 O O . ARG A 1 102 ? 17.672 18.766 7.066 1 83.12 102 ARG A O 1
ATOM 779 N N . VAL A 1 103 ? 16.766 20.906 7.102 1 90.25 103 VAL A N 1
ATOM 780 C CA . VAL A 1 103 ? 15.539 20.453 7.75 1 90.25 103 VAL A CA 1
ATOM 781 C C . VAL A 1 103 ? 14.359 20.609 6.793 1 90.25 103 VAL A C 1
ATOM 783 O O . VAL A 1 103 ? 14.203 21.656 6.156 1 90.25 103 VAL A O 1
ATOM 786 N N . ARG A 1 104 ? 13.617 19.594 6.609 1 92.44 104 ARG A N 1
ATOM 787 C CA . ARG A 1 104 ? 12.391 19.625 5.82 1 92.44 104 ARG A CA 1
ATOM 788 C C . ARG A 1 104 ? 11.219 19.047 6.609 1 92.44 104 ARG A C 1
ATOM 790 O O . ARG A 1 104 ? 11.344 18 7.254 1 92.44 104 ARG A O 1
ATOM 797 N N . SER A 1 105 ? 10.117 19.812 6.594 1 97.06 105 SER A N 1
ATOM 798 C CA . SER A 1 105 ? 8.93 19.344 7.281 1 97.06 105 SER A CA 1
ATOM 799 C C . SER A 1 105 ? 7.711 19.375 6.363 1 97.06 105 SER A C 1
ATOM 801 O O . SER A 1 105 ? 7.59 20.266 5.516 1 97.06 105 SER A O 1
ATOM 803 N N . ASP A 1 106 ? 6.871 18.438 6.473 1 98.38 106 ASP A N 1
ATOM 804 C CA . ASP A 1 106 ? 5.648 18.266 5.695 1 98.38 106 ASP A CA 1
ATOM 805 C C . ASP A 1 106 ? 4.668 17.328 6.41 1 98.38 106 ASP A C 1
ATOM 807 O O . ASP A 1 106 ? 4.973 16.812 7.484 1 98.38 106 ASP A O 1
ATOM 811 N N . LEU A 1 107 ? 3.486 17.203 5.902 1 98.81 107 LEU A N 1
ATOM 812 C CA . LEU A 1 107 ? 2.643 16.109 6.367 1 98.81 107 LEU A CA 1
ATOM 813 C C . LEU A 1 107 ? 3.334 14.766 6.164 1 98.81 107 LEU A C 1
ATOM 815 O O . LEU A 1 107 ? 4.012 14.555 5.152 1 98.81 107 LEU A O 1
ATOM 819 N N . VAL A 1 108 ? 3.1 13.875 7.027 1 98.56 108 VAL A N 1
ATOM 820 C CA . VAL A 1 108 ? 3.875 12.641 7.055 1 98.56 108 VAL A CA 1
ATOM 821 C C . VAL A 1 108 ? 3.492 11.758 5.867 1 98.56 108 VAL A C 1
ATOM 823 O O . VAL A 1 108 ? 2.312 11.648 5.527 1 98.56 108 VAL A O 1
ATOM 826 N N . SER A 1 109 ? 4.449 11.195 5.176 1 98.25 109 SER A N 1
ATOM 827 C CA . SER A 1 109 ? 4.309 10.125 4.191 1 98.25 109 SER A CA 1
ATOM 828 C C . SER A 1 109 ? 4.664 8.773 4.793 1 98.25 109 SER A C 1
ATOM 830 O O . SER A 1 109 ? 5.641 8.656 5.535 1 98.25 109 SER A O 1
ATOM 832 N N . ILE A 1 110 ? 3.881 7.758 4.52 1 97.62 110 ILE A N 1
ATOM 833 C CA . ILE A 1 110 ? 4.105 6.43 5.078 1 97.62 110 ILE A CA 1
ATOM 834 C C . ILE A 1 110 ? 4.629 5.492 3.99 1 97.62 110 ILE A C 1
ATOM 836 O O . ILE A 1 110 ? 4.012 5.355 2.932 1 97.62 110 ILE A O 1
ATOM 840 N N . HIS A 1 111 ? 5.727 4.777 4.336 1 95.5 111 HIS A N 1
ATOM 841 C CA . HIS A 1 111 ? 6.398 4.043 3.266 1 95.5 111 HIS A CA 1
ATOM 842 C C . HIS A 1 111 ? 6.512 2.562 3.602 1 95.5 111 HIS A C 1
ATOM 844 O O . HIS A 1 111 ? 6.906 1.758 2.756 1 95.5 111 HIS A O 1
ATOM 850 N N . THR A 1 112 ? 6.152 2.178 4.902 1 94.12 112 THR A N 1
ATOM 851 C CA . THR A 1 112 ? 6.34 0.787 5.301 1 94.12 112 THR A CA 1
ATOM 852 C C . THR A 1 112 ? 5.25 0.347 6.273 1 94.12 112 THR A C 1
ATOM 854 O O . THR A 1 112 ? 4.645 1.179 6.953 1 94.12 112 THR A O 1
ATOM 857 N N . PRO A 1 113 ? 5.094 -0.968 6.352 1 94.19 113 PRO A N 1
ATOM 858 C CA . PRO A 1 113 ? 4.172 -1.476 7.371 1 94.19 113 PRO A CA 1
ATOM 859 C C . PRO A 1 113 ? 4.609 -1.124 8.789 1 94.19 113 PRO A C 1
ATOM 861 O O . PRO A 1 113 ? 3.766 -0.841 9.648 1 94.19 113 PRO A O 1
ATOM 864 N N . SER A 1 114 ? 5.844 -1.128 9.023 1 92.75 114 SER A N 1
ATOM 865 C CA . SER A 1 114 ? 6.363 -0.83 10.352 1 92.75 114 SER A CA 1
ATOM 866 C C . SER A 1 114 ? 6.02 0.594 10.773 1 92.75 114 SER A C 1
ATOM 868 O O . SER A 1 114 ? 5.754 0.851 11.953 1 92.75 114 SER A O 1
ATOM 870 N N . MET A 1 115 ? 6.039 1.478 9.828 1 94.44 115 MET A N 1
ATOM 871 C CA . MET A 1 115 ? 5.676 2.859 10.133 1 94.44 115 MET A CA 1
ATOM 872 C C . MET A 1 115 ? 4.219 2.957 10.555 1 94.44 115 MET A C 1
ATOM 874 O O . MET A 1 115 ? 3.883 3.719 11.469 1 94.44 115 MET A O 1
ATOM 878 N N . VAL A 1 116 ? 3.338 2.164 9.898 1 94.62 116 VAL A N 1
ATOM 879 C CA . VAL A 1 116 ? 1.928 2.156 10.273 1 94.62 116 VAL A CA 1
ATOM 880 C C . VAL A 1 116 ? 1.785 1.727 11.727 1 94.62 116 VAL A C 1
ATOM 882 O O . VAL A 1 116 ? 1.125 2.404 12.523 1 94.62 116 VAL A O 1
ATOM 885 N N . HIS A 1 117 ? 2.434 0.703 12.031 1 92.88 117 HIS A N 1
ATOM 886 C CA . HIS A 1 117 ? 2.375 0.18 13.391 1 92.88 117 HIS A CA 1
ATOM 887 C C . HIS A 1 117 ? 2.93 1.188 14.391 1 92.88 117 HIS A C 1
ATOM 889 O O . HIS A 1 117 ? 2.332 1.41 15.445 1 92.88 117 HIS A O 1
ATOM 895 N N . GLY A 1 118 ? 4.07 1.783 14.086 1 94 118 GLY A N 1
ATOM 896 C CA . GLY A 1 118 ? 4.688 2.766 14.961 1 94 118 GLY A CA 1
ATOM 897 C C . GLY A 1 118 ? 3.812 3.979 15.203 1 94 118 GLY A C 1
ATOM 898 O O . GLY A 1 118 ? 3.703 4.449 16.344 1 94 118 GLY A O 1
ATOM 899 N N . ILE A 1 119 ? 3.207 4.445 14.164 1 95.88 119 ILE A N 1
ATOM 900 C CA . ILE A 1 119 ? 2.357 5.629 14.258 1 95.88 119 ILE A CA 1
ATOM 901 C C . ILE A 1 119 ? 1.114 5.301 15.086 1 95.88 119 ILE A C 1
ATOM 903 O O . ILE A 1 119 ? 0.751 6.051 15.992 1 95.88 119 ILE A O 1
ATOM 907 N N . MET A 1 120 ? 0.487 4.172 14.828 1 94.75 120 MET A N 1
ATOM 908 C CA . MET A 1 120 ? -0.752 3.812 15.508 1 94.75 120 MET A CA 1
ATOM 909 C C . MET A 1 120 ? -0.502 3.559 17 1 94.75 120 MET A C 1
ATOM 911 O O . MET A 1 120 ? -1.274 4.004 17.844 1 94.75 120 MET A O 1
ATOM 915 N N . SER A 1 121 ? 0.592 2.875 17.281 1 94.75 121 SER A N 1
ATOM 916 C CA . SER A 1 121 ? 0.905 2.59 18.672 1 94.75 121 SER A CA 1
ATOM 917 C C . SER A 1 121 ? 1.18 3.873 19.453 1 94.75 121 SER A C 1
ATOM 919 O O . SER A 1 121 ? 0.912 3.945 20.656 1 94.75 121 SER A O 1
ATOM 921 N N . TRP A 1 122 ? 1.636 4.816 18.797 1 95.62 122 TRP A N 1
ATOM 922 C CA . TRP A 1 122 ? 1.983 6.102 19.406 1 95.62 122 TRP A CA 1
ATOM 923 C C . TRP A 1 122 ? 0.749 6.98 19.562 1 95.62 122 TRP A C 1
ATOM 925 O O . TRP A 1 122 ? 0.527 7.566 20.625 1 95.62 122 TRP A O 1
ATOM 935 N N . ILE A 1 123 ? -0.077 7.035 18.594 1 96.06 123 ILE A N 1
ATOM 936 C CA . ILE A 1 123 ? -1.142 8.031 18.531 1 96.06 123 ILE A CA 1
ATOM 937 C C . ILE A 1 123 ? -2.371 7.516 19.281 1 96.06 123 ILE A C 1
ATOM 939 O O . ILE A 1 123 ? -3.098 8.289 19.906 1 96.06 123 ILE A O 1
ATOM 943 N N . LEU A 1 124 ? -2.629 6.273 19.266 1 93.56 124 LEU A N 1
ATOM 944 C CA . LEU A 1 124 ? -3.85 5.691 19.812 1 93.56 124 LEU A CA 1
ATOM 945 C C . LEU A 1 124 ? -4.035 6.09 21.281 1 93.56 124 LEU A C 1
ATOM 947 O O . LEU A 1 124 ? -5.133 6.48 21.688 1 93.56 124 LEU A O 1
ATOM 951 N N . PRO A 1 125 ? -3.031 6.059 22.109 1 94.62 125 PRO A N 1
ATOM 952 C CA . PRO A 1 125 ? -3.203 6.457 23.5 1 94.62 125 PRO A CA 1
ATOM 953 C C . PRO A 1 125 ? -3.365 7.969 23.672 1 94.62 125 PRO A C 1
ATOM 955 O O . PRO A 1 125 ? -3.795 8.43 24.734 1 94.62 125 PRO A O 1
ATOM 958 N N . LEU A 1 126 ? -2.98 8.75 22.688 1 93.44 126 LEU A N 1
ATOM 959 C CA . LEU A 1 126 ? -2.984 10.203 22.797 1 93.44 126 LEU A CA 1
ATOM 960 C C . LEU A 1 126 ? -4.301 10.789 22.297 1 93.44 126 LEU A C 1
ATOM 962 O O . LEU A 1 126 ? -4.848 11.711 22.906 1 93.44 126 LEU A O 1
ATOM 966 N N . GLU A 1 127 ? -4.77 10.203 21.188 1 90.19 127 GLU A N 1
ATOM 967 C CA . GLU A 1 127 ? -5.891 10.781 20.453 1 90.19 127 GLU A CA 1
ATOM 968 C C . GLU A 1 127 ? -6.648 9.719 19.672 1 90.19 127 GLU A C 1
ATOM 970 O O . GLU A 1 127 ? -6.055 8.992 18.859 1 90.19 127 GLU A O 1
ATOM 975 N N . LYS A 1 128 ? -7.961 9.609 19.828 1 91.06 128 LYS A N 1
ATOM 976 C CA . LYS A 1 128 ? -8.773 8.594 19.172 1 91.06 128 LYS A CA 1
ATOM 977 C C . LYS A 1 128 ? -9.656 9.211 18.094 1 91.06 128 LYS A C 1
ATOM 979 O O . LYS A 1 128 ? -10.875 9.07 18.125 1 91.06 128 LYS A O 1
ATOM 984 N N . ARG A 1 129 ? -9.023 9.938 17.203 1 94.5 129 ARG A N 1
ATOM 985 C CA . ARG A 1 129 ? -9.664 10.531 16.031 1 94.5 129 ARG A CA 1
ATOM 986 C C . ARG A 1 129 ? -8.805 10.336 14.789 1 94.5 129 ARG A C 1
ATOM 988 O O . ARG A 1 129 ? -7.598 10.086 14.891 1 94.5 129 ARG A O 1
ATOM 995 N N . GLN A 1 130 ? -9.445 10.445 13.664 1 96.56 130 GLN A N 1
ATOM 996 C CA . GLN A 1 130 ? -8.703 10.422 12.414 1 96.56 130 GLN A CA 1
ATOM 997 C C . GLN A 1 130 ? -7.789 11.641 12.297 1 96.56 130 GLN A C 1
ATOM 999 O O . GLN A 1 130 ? -8.086 12.703 12.844 1 96.56 130 GLN A O 1
ATOM 1004 N N . PHE A 1 131 ? -6.742 11.523 11.57 1 98.5 131 PHE A N 1
ATOM 1005 C CA . PHE A 1 131 ? -5.805 12.625 11.383 1 98.5 131 PHE A CA 1
ATOM 1006 C C . PHE A 1 131 ? -5.27 12.633 9.953 1 98.5 131 PHE A C 1
ATOM 1008 O O . PHE A 1 131 ? -5.148 11.586 9.32 1 98.5 131 PHE A O 1
ATOM 1015 N N . TRP A 1 132 ? -4.941 13.828 9.508 1 98.88 132 TRP A N 1
ATOM 1016 C CA . TRP A 1 132 ? -4.383 13.992 8.172 1 98.88 132 TRP A CA 1
ATOM 1017 C C . TRP A 1 132 ? -2.959 13.453 8.109 1 98.88 132 TRP A C 1
ATOM 1019 O O . TRP A 1 132 ? -2.172 13.648 9.031 1 98.88 132 TRP A O 1
ATOM 1029 N N . ILE A 1 133 ? -2.664 12.828 6.977 1 98.81 133 ILE A N 1
ATOM 1030 C CA . ILE A 1 133 ? -1.301 12.57 6.527 1 98.81 133 ILE A CA 1
ATOM 1031 C C . ILE A 1 133 ? -1.086 13.18 5.145 1 98.81 133 ILE A C 1
ATOM 1033 O O . ILE A 1 133 ? -1.99 13.805 4.59 1 98.81 133 ILE A O 1
ATOM 1037 N N . GLY A 1 134 ? 0.047 12.969 4.551 1 98.81 134 GLY A N 1
ATOM 1038 C CA . GLY A 1 134 ? 0.43 13.711 3.363 1 98.81 134 GLY A CA 1
ATOM 1039 C C . GLY A 1 134 ? -0.053 13.07 2.076 1 98.81 134 GLY A C 1
ATOM 1040 O O . GLY A 1 134 ? 0.588 13.203 1.031 1 98.81 134 GLY A O 1
ATOM 1041 N N . GLY A 1 135 ? -1.144 12.391 2.092 1 98.38 135 GLY A N 1
ATOM 1042 C CA . GLY A 1 135 ? -1.593 11.68 0.905 1 98.38 135 GLY A CA 1
ATOM 1043 C C . GLY A 1 135 ? -2.65 12.438 0.123 1 98.38 135 GLY A C 1
ATOM 1044 O O . GLY A 1 135 ? -3.531 13.07 0.711 1 98.38 135 GLY A O 1
ATOM 1045 N N . ARG A 1 136 ? -2.539 12.312 -1.188 1 98 136 ARG A N 1
ATOM 1046 C CA . ARG A 1 136 ? -3.539 12.805 -2.129 1 98 136 ARG A CA 1
ATOM 1047 C C . ARG A 1 136 ? -3.906 11.734 -3.15 1 98 136 ARG A C 1
ATOM 1049 O O . ARG A 1 136 ? -3.047 10.969 -3.586 1 98 136 ARG A O 1
ATOM 1056 N N . LEU A 1 137 ? -5.16 11.672 -3.479 1 96.69 137 LEU A N 1
ATOM 1057 C CA . LEU A 1 137 ? -5.664 10.648 -4.383 1 96.69 137 LEU A CA 1
ATOM 1058 C C . LEU A 1 137 ? -6.457 11.273 -5.527 1 96.69 137 LEU A C 1
ATOM 1060 O O . LEU A 1 137 ? -7.141 12.281 -5.336 1 96.69 137 LEU A O 1
ATOM 1064 N N . LYS A 1 138 ? -6.379 10.625 -6.637 1 96.06 138 LYS A N 1
ATOM 1065 C CA . LYS A 1 138 ? -7.164 11.008 -7.805 1 96.06 138 LYS A CA 1
ATOM 1066 C C . LYS A 1 138 ? -7.648 9.781 -8.57 1 96.06 138 LYS A C 1
ATOM 1068 O O . LYS A 1 138 ? -6.875 8.852 -8.812 1 96.06 138 LYS A O 1
ATOM 1073 N N . LYS A 1 139 ? -8.875 9.766 -8.836 1 95.38 139 LYS A N 1
ATOM 1074 C CA . LYS A 1 139 ? -9.453 8.727 -9.68 1 95.38 139 LYS A CA 1
ATOM 1075 C C . LYS A 1 139 ? -9.078 8.93 -11.148 1 95.38 139 LYS A C 1
ATOM 1077 O O . LYS A 1 139 ? -9.102 10.055 -11.648 1 95.38 139 LYS A O 1
ATOM 1082 N N . ILE A 1 140 ? -8.773 7.836 -11.805 1 93.75 140 ILE A N 1
ATOM 1083 C CA . ILE A 1 140 ? -8.477 7.906 -13.227 1 93.75 140 ILE A CA 1
ATOM 1084 C C . ILE A 1 140 ? -9.242 6.816 -13.969 1 93.75 140 ILE A C 1
ATOM 1086 O O . ILE A 1 140 ? -9.562 5.77 -13.398 1 93.75 140 ILE A O 1
ATOM 1090 N N . VAL A 1 141 ? -9.57 7.094 -15.211 1 92.94 141 VAL A N 1
ATOM 1091 C CA . VAL A 1 141 ? -10.258 6.129 -16.062 1 92.94 141 VAL A CA 1
ATOM 1092 C C . VAL A 1 141 ? -9.273 5.539 -17.078 1 92.94 141 VAL A C 1
ATOM 1094 O O . VAL A 1 141 ? -8.82 6.23 -17.984 1 92.94 141 VAL A O 1
ATOM 1097 N N . GLN A 1 142 ? -8.906 4.324 -16.906 1 92.56 142 GLN A N 1
ATOM 1098 C CA . GLN A 1 142 ? -7.941 3.588 -17.719 1 92.56 142 GLN A CA 1
ATOM 1099 C C . GLN A 1 142 ? -8.273 2.1 -17.75 1 92.56 142 GLN A C 1
ATOM 1101 O O . GLN A 1 142 ? -8.211 1.418 -16.719 1 92.56 142 GLN A O 1
ATOM 1106 N N . PRO A 1 143 ? -8.594 1.579 -18.953 1 94.25 143 PRO A N 1
ATOM 1107 C CA . PRO A 1 143 ? -8.82 0.134 -19 1 94.25 143 PRO A CA 1
ATOM 1108 C C . PRO A 1 143 ? -7.586 -0.679 -18.641 1 94.25 143 PRO A C 1
ATOM 1110 O O . PRO A 1 143 ? -6.52 -0.497 -19.234 1 94.25 143 PRO A O 1
ATOM 1113 N N . PHE A 1 144 ? -7.719 -1.558 -17.672 1 95 144 PHE A N 1
ATOM 1114 C CA . PHE A 1 144 ? -6.621 -2.412 -17.234 1 95 144 PHE A CA 1
ATOM 1115 C C . PHE A 1 144 ? -7.148 -3.654 -16.531 1 95 144 PHE A C 1
ATOM 1117 O O . PHE A 1 144 ? -7.805 -3.555 -15.492 1 95 144 PHE A O 1
ATOM 1124 N N . GLU A 1 145 ? -6.875 -4.746 -17.078 1 92.62 145 GLU A N 1
ATOM 1125 C CA . GLU A 1 145 ? -7.152 -6.043 -16.484 1 92.62 145 GLU A CA 1
ATOM 1126 C C . GLU A 1 145 ? -8.594 -6.133 -16 1 92.62 145 GLU A C 1
ATOM 1128 O O . GLU A 1 145 ? -8.852 -6.473 -14.836 1 92.62 145 GLU A O 1
ATOM 1133 N N . GLY A 1 146 ? -9.531 -5.66 -16.812 1 91.44 146 GLY A N 1
ATOM 1134 C CA . GLY A 1 146 ? -10.953 -5.832 -16.562 1 91.44 146 GLY A CA 1
ATOM 1135 C C . GLY A 1 146 ? -11.547 -4.73 -15.711 1 91.44 146 GLY A C 1
ATOM 1136 O O . GLY A 1 146 ? -12.711 -4.809 -15.305 1 91.44 146 GLY A O 1
ATOM 1137 N N . ARG A 1 147 ? -10.75 -3.787 -15.406 1 92.06 147 ARG A N 1
ATOM 1138 C CA . ARG A 1 147 ? -11.211 -2.625 -14.656 1 92.06 147 ARG A CA 1
ATOM 1139 C C . ARG A 1 147 ? -10.852 -1.329 -15.375 1 92.06 147 ARG A C 1
ATOM 1141 O O . ARG A 1 147 ? -9.758 -1.2 -15.922 1 92.06 147 ARG A O 1
ATOM 1148 N N . ASP A 1 148 ? -11.781 -0.402 -15.25 1 93.06 148 ASP A N 1
ATOM 1149 C CA . ASP A 1 148 ? -11.562 0.835 -15.992 1 93.06 148 ASP A CA 1
ATOM 1150 C C . ASP A 1 148 ? -11.219 1.986 -15.047 1 93.06 148 ASP A C 1
ATOM 1152 O O . ASP A 1 148 ? -10.703 3.021 -15.484 1 93.06 148 ASP A O 1
ATOM 1156 N N . VAL A 1 149 ? -11.539 1.76 -13.812 1 93.25 149 VAL A N 1
ATOM 1157 C CA . VAL A 1 149 ? -11.352 2.852 -12.867 1 93.25 149 VAL A CA 1
ATOM 1158 C C . VAL A 1 149 ? -10.25 2.48 -11.867 1 93.25 149 VAL A C 1
ATOM 1160 O O . VAL A 1 149 ? -10.258 1.384 -11.305 1 93.25 149 VAL A O 1
ATOM 1163 N N . HIS A 1 150 ? -9.344 3.377 -11.695 1 93.88 150 HIS A N 1
ATOM 1164 C CA . HIS A 1 150 ? -8.227 3.195 -10.781 1 93.88 150 HIS A CA 1
ATOM 1165 C C . HIS A 1 150 ? -7.965 4.465 -9.977 1 93.88 150 HIS A C 1
ATOM 1167 O O . HIS A 1 150 ? -8.555 5.512 -10.25 1 93.88 150 HIS A O 1
ATOM 1173 N N . VAL A 1 151 ? -7.125 4.309 -8.984 1 93.81 151 VAL A N 1
ATOM 1174 C CA . VAL A 1 151 ? -6.734 5.457 -8.172 1 93.81 151 VAL A CA 1
ATOM 1175 C C . VAL A 1 151 ? -5.219 5.633 -8.219 1 93.81 151 VAL A C 1
ATOM 1177 O O . VAL A 1 151 ? -4.469 4.656 -8.18 1 93.81 151 VAL A O 1
ATOM 1180 N N . ILE A 1 152 ? -4.82 6.871 -8.383 1 94.56 152 ILE A N 1
ATOM 1181 C CA . ILE A 1 152 ? -3.4 7.18 -8.266 1 94.56 152 ILE A CA 1
ATOM 1182 C C . ILE A 1 152 ? -3.158 8.008 -7.004 1 94.56 152 ILE A C 1
ATOM 1184 O O . ILE A 1 152 ? -4.062 8.695 -6.523 1 94.56 152 ILE A O 1
ATOM 1188 N N . GLN A 1 153 ? -1.988 7.844 -6.488 1 95.81 153 GLN A N 1
ATOM 1189 C CA . GLN A 1 153 ? -1.632 8.398 -5.188 1 95.81 153 GLN A CA 1
ATOM 1190 C C . GLN A 1 153 ? -0.337 9.203 -5.27 1 95.81 153 GLN A C 1
ATOM 1192 O O . GLN A 1 153 ? 0.599 8.812 -5.969 1 95.81 153 GLN A O 1
ATOM 1197 N N . ARG A 1 154 ? -0.334 10.344 -4.543 1 97 154 ARG A N 1
ATOM 1198 C CA . ARG A 1 154 ? 0.878 11.133 -4.363 1 97 154 ARG A CA 1
ATOM 1199 C C . ARG A 1 154 ? 1.043 11.562 -2.908 1 97 154 ARG A C 1
ATOM 1201 O O . ARG A 1 154 ? 0.057 11.703 -2.184 1 97 154 ARG A O 1
ATOM 1208 N N . TRP A 1 155 ? 2.291 11.711 -2.559 1 97.75 155 TRP A N 1
ATOM 1209 C CA . TRP A 1 155 ? 2.609 12.305 -1.266 1 97.75 155 TRP A CA 1
ATOM 1210 C C . TRP A 1 155 ? 2.93 13.789 -1.414 1 97.75 155 TRP A C 1
ATOM 1212 O O . TRP A 1 155 ? 3.615 14.188 -2.357 1 97.75 155 TRP A O 1
ATOM 1222 N N . THR A 1 156 ? 2.557 14.547 -0.457 1 98.19 156 THR A N 1
ATOM 1223 C CA . THR A 1 156 ? 2.768 15.992 -0.523 1 98.19 156 THR A CA 1
ATOM 1224 C C . THR A 1 156 ? 4.254 16.328 -0.42 1 98.19 156 THR A C 1
ATOM 1226 O O . THR A 1 156 ? 4.699 17.359 -0.935 1 98.19 156 THR A O 1
ATOM 1229 N N . ASP A 1 157 ? 5 15.461 0.22 1 96.38 157 ASP A N 1
ATOM 1230 C CA . ASP A 1 157 ? 6.422 15.75 0.379 1 96.38 157 ASP A CA 1
ATOM 1231 C C . ASP A 1 157 ? 7.199 15.383 -0.882 1 96.38 157 ASP A C 1
ATOM 1233 O O . ASP A 1 157 ? 8.422 15.547 -0.931 1 96.38 157 ASP A O 1
ATOM 1237 N N . GLY A 1 158 ? 6.52 14.797 -1.859 1 94.31 158 GLY A N 1
ATOM 1238 C CA . GLY A 1 158 ? 7.141 14.539 -3.15 1 94.31 158 GLY A CA 1
ATOM 1239 C C . GLY A 1 158 ? 7.766 13.164 -3.252 1 94.31 158 GLY A C 1
ATOM 1240 O O . GLY A 1 158 ? 8.234 12.766 -4.32 1 94.31 158 GLY A O 1
ATOM 1241 N N . THR A 1 159 ? 7.809 12.43 -2.168 1 93.94 159 THR A N 1
ATOM 1242 C CA . THR A 1 159 ? 8.383 11.094 -2.221 1 93.94 159 THR A CA 1
ATOM 1243 C C . THR A 1 159 ? 7.465 10.133 -2.977 1 93.94 159 THR A C 1
ATOM 1245 O O . THR A 1 159 ? 6.305 10.461 -3.236 1 93.94 159 THR A O 1
ATOM 1248 N N . SER A 1 160 ? 7.988 8.969 -3.332 1 92.25 160 SER A N 1
ATOM 1249 C CA . SER A 1 160 ? 7.25 8.008 -4.148 1 92.25 160 SER A CA 1
ATOM 1250 C C . SER A 1 160 ? 6.195 7.277 -3.324 1 92.25 160 SER A C 1
ATOM 1252 O O . SER A 1 160 ? 6.445 6.902 -2.178 1 92.25 160 SER A O 1
ATOM 1254 N N . ALA A 1 161 ? 5.055 7.121 -3.949 1 93.62 161 ALA A N 1
ATOM 1255 C CA . ALA A 1 161 ? 3.965 6.402 -3.289 1 93.62 161 ALA A CA 1
ATOM 1256 C C . ALA A 1 161 ? 4.012 4.914 -3.615 1 93.62 161 ALA A C 1
ATOM 1258 O O . ALA A 1 161 ? 3.119 4.391 -4.285 1 93.62 161 ALA A O 1
ATOM 1259 N N . THR A 1 162 ? 4.973 4.23 -2.998 1 93.81 162 THR A N 1
ATOM 1260 C CA . THR A 1 162 ? 5.16 2.812 -3.277 1 93.81 162 THR A CA 1
ATOM 1261 C C . THR A 1 162 ? 4.441 1.958 -2.236 1 93.81 162 THR A C 1
ATOM 1263 O O . THR A 1 162 ? 4.363 0.735 -2.375 1 93.81 162 THR A O 1
ATOM 1266 N N . TYR A 1 163 ? 4.008 2.639 -1.247 1 96.62 163 TYR A N 1
ATOM 1267 C CA . TYR A 1 163 ? 3.223 2.002 -0.196 1 96.62 163 TYR A CA 1
ATOM 1268 C C . TYR A 1 163 ? 1.815 2.586 -0.135 1 96.62 163 TYR A C 1
ATOM 1270 O O . TYR A 1 163 ? 1.629 3.791 -0.31 1 96.62 163 TYR A O 1
ATOM 1278 N N . ARG A 1 164 ? 0.828 1.654 0.085 1 96.94 164 ARG A N 1
ATOM 1279 C CA . ARG A 1 164 ? -0.574 2.049 0.167 1 96.94 164 ARG A CA 1
ATOM 1280 C C . ARG A 1 164 ? -1.344 1.144 1.122 1 96.94 164 ARG A C 1
ATOM 1282 O O . ARG A 1 164 ? -1.102 -0.064 1.171 1 96.94 164 ARG A O 1
ATOM 1289 N N . PHE A 1 165 ? -2.209 1.753 1.863 1 97.38 165 PHE A N 1
ATOM 1290 C CA . PHE A 1 165 ? -3.08 1.01 2.764 1 97.38 165 PHE A CA 1
ATOM 1291 C C . PHE A 1 165 ? -4.457 1.661 2.848 1 97.38 165 PHE A C 1
ATOM 1293 O O . PHE A 1 165 ? -4.906 2.033 3.934 1 97.38 165 PHE A O 1
ATOM 1300 N N . LEU A 1 166 ? -5.188 1.696 1.744 1 96.5 166 LEU A N 1
ATOM 1301 C CA . LEU A 1 166 ? -6.422 2.457 1.588 1 96.5 166 LEU A CA 1
ATOM 1302 C C . LEU A 1 166 ? -7.621 1.655 2.084 1 96.5 166 LEU A C 1
ATOM 1304 O O . LEU A 1 166 ? -7.691 0.442 1.874 1 96.5 166 LEU A O 1
ATOM 1308 N N . ASP A 1 167 ? -8.461 2.402 2.697 1 91.5 167 ASP A N 1
ATOM 1309 C CA . ASP A 1 167 ? -9.797 1.892 2.98 1 91.5 167 ASP A CA 1
ATOM 1310 C C . ASP A 1 167 ? -10.805 2.377 1.938 1 91.5 167 ASP A C 1
ATOM 1312 O O . ASP A 1 167 ? -11.648 3.221 2.232 1 91.5 167 ASP A O 1
ATOM 1316 N N . LEU A 1 168 ? -10.664 1.948 0.748 1 87.56 168 LEU A N 1
ATOM 1317 C CA . LEU A 1 168 ? -11.508 2.396 -0.356 1 87.56 168 LEU A CA 1
ATOM 1318 C C . LEU A 1 168 ? -12.125 1.208 -1.086 1 87.56 168 LEU A C 1
ATOM 1320 O O . LEU A 1 168 ? -11.422 0.452 -1.758 1 87.56 168 LEU A O 1
ATOM 1324 N N . THR A 1 169 ? -13.383 1.068 -0.94 1 81.12 169 THR A N 1
ATOM 1325 C CA . THR A 1 169 ? -14.086 0.009 -1.654 1 81.12 169 THR A CA 1
ATOM 1326 C C . THR A 1 169 ? -14.242 0.362 -3.131 1 81.12 169 THR A C 1
ATOM 1328 O O . THR A 1 169 ? -14.203 1.537 -3.502 1 81.12 169 THR A O 1
ATOM 1331 N N . PRO A 1 170 ? -14.375 -0.67 -3.932 1 79.19 170 PRO A N 1
ATOM 1332 C CA . PRO A 1 170 ? -14.633 -0.383 -5.348 1 79.19 170 PRO A CA 1
ATOM 1333 C C . PRO A 1 170 ? -15.836 0.527 -5.559 1 79.19 170 PRO A C 1
ATOM 1335 O O . PRO A 1 170 ? -15.805 1.415 -6.414 1 79.19 170 PRO A O 1
ATOM 1338 N N . LEU A 1 171 ? -16.781 0.337 -4.75 1 79.06 171 LEU A N 1
ATOM 1339 C CA . LEU A 1 171 ? -17.984 1.153 -4.863 1 79.06 171 LEU A CA 1
ATOM 1340 C C . LEU A 1 171 ? -17.703 2.605 -4.5 1 79.06 171 LEU A C 1
ATOM 1342 O O . LEU A 1 171 ? -18.172 3.523 -5.172 1 79.06 171 LEU A O 1
ATOM 1346 N N . ALA A 1 172 ? -16.953 2.779 -3.471 1 84.06 172 ALA A N 1
ATOM 1347 C CA . ALA A 1 172 ? -16.578 4.129 -3.059 1 84.06 172 ALA A CA 1
ATOM 1348 C C . ALA A 1 172 ? -15.734 4.812 -4.129 1 84.06 172 ALA A C 1
ATOM 1350 O O . ALA A 1 172 ? -15.898 6.008 -4.387 1 84.06 172 ALA A O 1
ATOM 1351 N N . LEU A 1 173 ? -14.938 4.066 -4.707 1 83.25 173 LEU A N 1
ATOM 1352 C CA . LEU A 1 173 ? -14.078 4.586 -5.762 1 83.25 173 LEU A CA 1
ATOM 1353 C C . LEU A 1 173 ? -14.906 5.066 -6.949 1 83.25 173 LEU A C 1
ATOM 1355 O O . LEU A 1 173 ? -14.648 6.141 -7.5 1 83.25 173 LEU A O 1
ATOM 1359 N N . ASP A 1 174 ? -15.859 4.301 -7.289 1 84.25 174 ASP A N 1
ATOM 1360 C CA . ASP A 1 174 ? -16.719 4.621 -8.43 1 84.25 174 ASP A CA 1
ATOM 1361 C C . ASP A 1 174 ? -17.484 5.914 -8.195 1 84.25 174 ASP A C 1
ATOM 1363 O O . ASP A 1 174 ? -17.828 6.621 -9.141 1 84.25 174 ASP A O 1
ATOM 1367 N N . ARG A 1 175 ? -17.656 6.238 -6.941 1 86.25 175 ARG A N 1
ATOM 1368 C CA . ARG A 1 175 ? -18.5 7.379 -6.598 1 86.25 175 ARG A CA 1
ATOM 1369 C C . ARG A 1 175 ? -17.688 8.672 -6.566 1 86.25 175 ARG A C 1
ATOM 1371 O O . ARG A 1 175 ? -18.25 9.766 -6.531 1 86.25 175 ARG A O 1
ATOM 1378 N N . ILE A 1 176 ? -16.453 8.531 -6.633 1 89 176 ILE A N 1
ATOM 1379 C CA . ILE A 1 176 ? -15.609 9.727 -6.625 1 89 176 ILE A CA 1
ATOM 1380 C C . ILE A 1 176 ? -15.773 10.477 -7.945 1 89 176 ILE A C 1
ATOM 1382 O O . ILE A 1 176 ? -15.641 9.891 -9.023 1 89 176 ILE A O 1
ATOM 1386 N N . PRO A 1 177 ? -16.188 11.75 -7.84 1 87.69 177 PRO A N 1
ATOM 1387 C CA . PRO A 1 177 ? -16.281 12.523 -9.078 1 87.69 177 PRO A CA 1
ATOM 1388 C C . PRO A 1 177 ? -14.953 12.547 -9.852 1 87.69 177 PRO A C 1
ATOM 1390 O O . PRO A 1 177 ? -13.883 12.477 -9.25 1 87.69 177 PRO A O 1
ATOM 1393 N N . GLU A 1 178 ? -15.203 12.805 -11.141 1 84.81 178 GLU A N 1
ATOM 1394 C CA . GLU A 1 178 ? -14.031 12.875 -12.008 1 84.81 178 GLU A CA 1
ATOM 1395 C C . GLU A 1 178 ? -13.164 14.086 -11.672 1 84.81 178 GLU A C 1
ATOM 1397 O O . GLU A 1 178 ? -13.68 15.164 -11.359 1 84.81 178 GLU A O 1
ATOM 1402 N N . ASP A 1 179 ? -11.938 14.07 -11.539 1 88.12 179 ASP A N 1
ATOM 1403 C CA . ASP A 1 179 ? -10.961 15.148 -11.398 1 88.12 179 ASP A CA 1
ATOM 1404 C C . ASP A 1 179 ? -10.891 15.648 -9.953 1 88.12 179 ASP A C 1
ATOM 1406 O O . ASP A 1 179 ? -10.188 16.609 -9.664 1 88.12 179 ASP A O 1
ATOM 1410 N N . GLN A 1 180 ? -11.828 15.07 -9.164 1 93.81 180 GLN A N 1
ATOM 1411 C CA . GLN A 1 180 ? -11.742 15.461 -7.766 1 93.81 180 GLN A CA 1
ATOM 1412 C C . GLN A 1 180 ? -10.516 14.852 -7.094 1 93.81 180 GLN A C 1
ATOM 1414 O O . GLN A 1 180 ? -10.25 13.664 -7.242 1 93.81 180 GLN A O 1
ATOM 1419 N N . ILE A 1 181 ? -9.844 15.758 -6.395 1 96.69 181 ILE A N 1
ATOM 1420 C CA . ILE A 1 181 ? -8.719 15.289 -5.59 1 96.69 181 ILE A CA 1
ATOM 1421 C C . ILE A 1 181 ? -9.188 15.023 -4.16 1 96.69 181 ILE A C 1
ATOM 1423 O O . ILE A 1 181 ? -9.875 15.852 -3.561 1 96.69 181 ILE A O 1
ATOM 1427 N N . LEU A 1 182 ? -8.883 13.867 -3.688 1 97.31 182 LEU A N 1
ATOM 1428 C CA . LEU A 1 182 ? -9.172 13.523 -2.299 1 97.31 182 LEU A CA 1
ATOM 1429 C C . LEU A 1 182 ? -7.898 13.531 -1.463 1 97.31 182 LEU A C 1
ATOM 1431 O O . LEU A 1 182 ? -6.801 13.32 -1.991 1 97.31 182 LEU A O 1
ATOM 1435 N N . CYS A 1 183 ? -8.117 13.789 -0.194 1 98.44 183 CYS A N 1
ATOM 1436 C CA . CYS A 1 183 ? -7.004 13.82 0.749 1 98.44 183 CYS A CA 1
ATOM 1437 C C . CYS A 1 183 ? -7.082 12.656 1.729 1 98.44 183 CYS A C 1
ATOM 1439 O O . CYS A 1 183 ? -8.172 12.164 2.027 1 98.44 183 CYS A O 1
ATOM 1441 N N . VAL A 1 184 ? -5.914 12.273 2.219 1 98.31 184 VAL A N 1
ATOM 1442 C CA . VAL A 1 184 ? -5.82 10.984 2.906 1 98.31 184 VAL A CA 1
ATOM 1443 C C . VAL A 1 184 ? -5.719 11.211 4.414 1 98.31 184 VAL A C 1
ATOM 1445 O O . VAL A 1 184 ? -4.953 12.062 4.871 1 98.31 184 VAL A O 1
ATOM 1448 N N . SER A 1 185 ? -6.496 10.461 5.18 1 98.31 185 SER A N 1
ATOM 1449 C CA . SER A 1 185 ? -6.434 10.406 6.637 1 98.31 185 SER A CA 1
ATOM 1450 C C . SER A 1 185 ? -6.125 8.992 7.121 1 98.31 185 SER A C 1
ATOM 1452 O O . SER A 1 185 ? -6.195 8.039 6.348 1 98.31 185 SER A O 1
ATOM 1454 N N . VAL A 1 186 ? -5.738 8.891 8.336 1 98.06 186 VAL A N 1
ATOM 1455 C CA . VAL A 1 186 ? -5.59 7.586 8.961 1 98.06 186 VAL A CA 1
ATOM 1456 C C . VAL A 1 186 ? -6.711 7.367 9.977 1 98.06 186 VAL A C 1
ATOM 1458 O O . VAL A 1 186 ? -6.969 8.227 10.812 1 98.06 186 VAL A O 1
ATOM 1461 N N . ASP A 1 187 ? -7.336 6.234 9.727 1 94.62 187 ASP A N 1
ATOM 1462 C CA . ASP A 1 187 ? -8.305 5.801 10.734 1 94.62 187 ASP A CA 1
ATOM 1463 C C . ASP A 1 187 ? -7.598 5.379 12.023 1 94.62 187 ASP A C 1
ATOM 1465 O O . ASP A 1 187 ? -6.699 4.535 12 1 94.62 187 ASP A O 1
ATOM 1469 N N . TYR A 1 188 ? -8.008 5.863 13.172 1 84.62 188 TYR A N 1
ATOM 1470 C CA . TYR A 1 188 ? -7.301 5.684 14.438 1 84.62 188 TYR A CA 1
ATOM 1471 C C . TYR A 1 188 ? -7.445 4.254 14.945 1 84.62 188 TYR A C 1
ATOM 1473 O O . TYR A 1 188 ? -6.629 3.785 15.742 1 84.62 188 TYR A O 1
ATOM 1481 N N . ALA A 1 189 ? -8.359 3.553 14.547 1 85.31 189 ALA A N 1
ATOM 1482 C CA . ALA A 1 189 ? -8.617 2.213 15.07 1 85.31 189 ALA A CA 1
ATOM 1483 C C . ALA A 1 189 ? -7.945 1.148 14.211 1 85.31 189 ALA A C 1
ATOM 1485 O O . ALA A 1 189 ? -7.23 0.283 14.727 1 85.31 189 ALA A O 1
ATOM 1486 N N . SER A 1 190 ? -8.031 1.267 12.922 1 88.62 190 SER A N 1
ATOM 1487 C CA . SER A 1 190 ? -7.574 0.21 12.023 1 88.62 190 SER A CA 1
ATOM 1488 C C . SER A 1 190 ? -6.211 0.54 11.43 1 88.62 190 SER A C 1
ATOM 1490 O O . SER A 1 190 ? -5.477 -0.357 11.008 1 88.62 190 SER A O 1
ATOM 1492 N N . GLY A 1 191 ? -5.887 1.818 11.344 1 94.25 191 GLY A N 1
ATOM 1493 C CA . GLY A 1 191 ? -4.672 2.242 10.664 1 94.25 191 GLY A CA 1
ATOM 1494 C C . GLY A 1 191 ? -4.84 2.375 9.164 1 94.25 191 GLY A C 1
ATOM 1495 O O . GLY A 1 191 ? -3.922 2.809 8.469 1 94.25 191 GLY A O 1
ATOM 1496 N N . LYS A 1 192 ? -6.031 1.986 8.695 1 96.5 192 LYS A N 1
ATOM 1497 C CA . LYS A 1 192 ? -6.316 2.135 7.27 1 96.5 192 LYS A CA 1
ATOM 1498 C C . LYS A 1 192 ? -6.504 3.604 6.898 1 96.5 192 LYS A C 1
ATOM 1500 O O . LYS A 1 192 ? -6.77 4.441 7.766 1 96.5 192 LYS A O 1
ATOM 1505 N N . TRP A 1 193 ? -6.277 3.826 5.648 1 97.62 193 TRP A N 1
ATOM 1506 C CA . TRP A 1 193 ? -6.312 5.207 5.184 1 97.62 193 TRP A CA 1
ATOM 1507 C C . TRP A 1 193 ? -7.656 5.535 4.539 1 97.62 193 TRP A C 1
ATOM 1509 O O . TRP A 1 193 ? -8.086 4.848 3.609 1 97.62 193 TRP A O 1
ATOM 1519 N N . GLY A 1 194 ? -8.25 6.547 5.023 1 96.06 194 GLY A N 1
ATOM 1520 C CA . GLY A 1 194 ? -9.469 7.055 4.426 1 96.06 194 GLY A CA 1
ATOM 1521 C C . GLY A 1 194 ? -9.227 8.156 3.414 1 96.06 194 GLY A C 1
ATOM 1522 O O . GLY A 1 194 ? -8.203 8.836 3.465 1 96.06 194 GLY A O 1
ATOM 1523 N N . ALA A 1 195 ? -10.141 8.273 2.461 1 95.94 195 ALA A N 1
ATOM 1524 C CA . ALA A 1 195 ? -10.133 9.344 1.469 1 95.94 195 ALA A CA 1
ATOM 1525 C C . ALA A 1 195 ? -11.258 10.344 1.732 1 95.94 195 ALA A C 1
ATOM 1527 O O . ALA A 1 195 ? -12.43 9.961 1.792 1 95.94 195 ALA A O 1
ATOM 1528 N N . HIS A 1 196 ? -10.844 11.633 1.815 1 96.25 196 HIS A N 1
ATOM 1529 C CA . HIS A 1 196 ? -11.812 12.641 2.232 1 96.25 196 HIS A CA 1
ATOM 1530 C C . HIS A 1 196 ? -11.688 13.906 1.392 1 96.25 196 HIS A C 1
ATOM 1532 O O . HIS A 1 196 ? -10.711 14.086 0.667 1 96.25 196 HIS A O 1
ATOM 1538 N N . ASP A 1 197 ? -12.859 14.703 1.53 1 97 197 ASP A N 1
ATOM 1539 C CA . ASP A 1 197 ? -12.758 16.062 1.008 1 97 197 ASP A CA 1
ATOM 1540 C C . ASP A 1 197 ? -11.641 16.828 1.706 1 97 197 ASP A C 1
ATOM 1542 O O . ASP A 1 197 ? -11.555 16.844 2.936 1 97 197 ASP A O 1
ATOM 1546 N N . CYS A 1 198 ? -10.867 17.516 0.945 1 98.44 198 CYS A N 1
ATOM 1547 C CA . CYS A 1 198 ? -9.68 18.172 1.464 1 98.44 198 CYS A CA 1
ATOM 1548 C C . CYS A 1 198 ? -10.055 19.359 2.354 1 98.44 198 CYS A C 1
ATOM 1550 O O . CYS A 1 198 ? -9.219 19.859 3.105 1 98.44 198 CYS A O 1
ATOM 1552 N N . GLU A 1 199 ? -11.297 19.719 2.318 1 98.56 199 GLU A N 1
ATOM 1553 C CA . GLU A 1 199 ? -11.742 20.891 3.066 1 98.56 199 GLU A CA 1
ATOM 1554 C C . GLU A 1 199 ? -12.195 20.5 4.473 1 98.56 199 GLU A C 1
ATOM 1556 O O . GLU A 1 199 ? -12.453 21.375 5.309 1 98.56 199 GLU A O 1
ATOM 1561 N N . GLU A 1 200 ? -12.297 19.203 4.688 1 98.31 200 GLU A N 1
ATOM 1562 C CA . GLU A 1 200 ? -12.609 18.766 6.047 1 98.31 200 GLU A CA 1
ATOM 1563 C C . GLU A 1 200 ? -11.484 19.141 7.016 1 98.31 200 GLU A C 1
ATOM 1565 O O . GLU A 1 200 ? -10.328 19.281 6.609 1 98.31 200 GLU A O 1
ATOM 1570 N N . LYS A 1 201 ? -11.867 19.312 8.297 1 98.69 201 LYS A N 1
ATOM 1571 C CA . LYS A 1 201 ? -10.859 19.672 9.289 1 98.69 201 LYS A CA 1
ATOM 1572 C C . LYS A 1 201 ? -10.547 18.5 10.211 1 98.69 201 LYS A C 1
ATOM 1574 O O . LYS A 1 201 ? -11.453 17.875 10.766 1 98.69 201 LYS A O 1
ATOM 1579 N N . MET A 1 202 ? -9.258 18.203 10.312 1 98.62 202 MET A N 1
ATOM 1580 C CA . MET A 1 202 ? -8.781 17.109 11.164 1 98.62 202 MET A CA 1
ATOM 1581 C C . MET A 1 202 ? -7.477 17.484 11.844 1 98.62 202 MET A C 1
ATOM 1583 O O . MET A 1 202 ? -6.836 18.469 11.469 1 98.62 202 MET A O 1
ATOM 1587 N N . TYR A 1 203 ? -7.227 16.781 12.922 1 98.44 203 TYR A N 1
ATOM 1588 C CA . TYR A 1 203 ? -5.852 16.797 13.406 1 98.44 203 TYR A CA 1
ATOM 1589 C C . TYR A 1 203 ? -4.898 16.25 12.352 1 98.44 203 TYR A C 1
ATOM 1591 O O . TYR A 1 203 ? -5.332 15.781 11.297 1 98.44 203 TYR A O 1
ATOM 1599 N N . PHE A 1 204 ? -3.578 16.391 12.625 1 98.62 204 PHE A N 1
ATO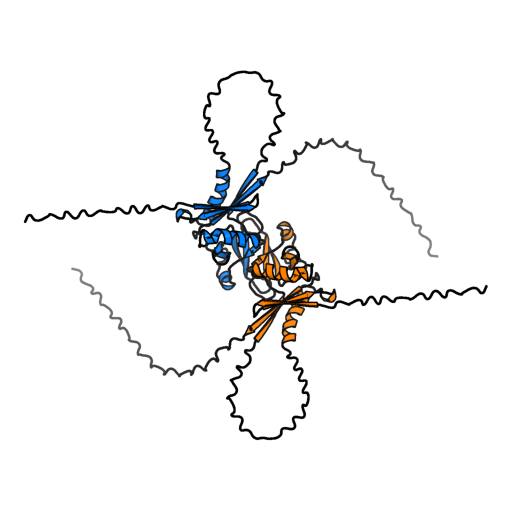M 1600 C CA . PHE A 1 204 ? -2.656 15.961 11.578 1 98.62 204 PHE A CA 1
ATOM 1601 C C . PHE A 1 204 ? -1.284 15.648 12.164 1 98.62 204 PHE A C 1
ATOM 1603 O O . PHE A 1 204 ? -0.979 16.031 13.289 1 98.62 204 PHE A O 1
ATOM 1610 N N . VAL A 1 205 ? -0.547 14.906 11.367 1 98.62 205 VAL A N 1
ATOM 1611 C CA . VAL A 1 205 ? 0.798 14.5 11.758 1 98.62 205 VAL A CA 1
ATOM 1612 C C . VAL A 1 205 ? 1.817 15.062 10.766 1 98.62 205 VAL A C 1
ATOM 1614 O O . VAL A 1 205 ? 1.677 14.883 9.555 1 98.62 205 VAL A O 1
ATOM 1617 N N . CYS A 1 206 ? 2.791 15.727 11.297 1 98.62 206 CYS A N 1
ATOM 1618 C CA . CYS A 1 206 ? 3.9 16.266 10.516 1 98.62 206 CYS A CA 1
ATOM 1619 C C . CYS A 1 206 ? 5.117 15.352 10.602 1 98.62 206 CYS A C 1
ATOM 1621 O O . CYS A 1 206 ? 5.305 14.648 11.594 1 98.62 206 CYS A O 1
ATOM 1623 N N . GLU A 1 207 ? 5.887 15.344 9.523 1 98.25 207 GLU A N 1
ATOM 1624 C CA . GLU A 1 207 ? 7.234 14.781 9.562 1 98.25 207 GLU A CA 1
ATOM 1625 C C . GLU A 1 207 ? 8.297 15.875 9.453 1 98.25 207 GLU A C 1
ATOM 1627 O O . GLU A 1 207 ? 8.117 16.844 8.719 1 98.25 207 GLU A O 1
ATOM 1632 N N . THR A 1 208 ? 9.297 15.727 10.242 1 96.81 208 THR A N 1
ATOM 1633 C CA . THR A 1 208 ? 10.477 16.578 10.18 1 96.81 208 THR A CA 1
ATOM 1634 C C . THR A 1 208 ? 11.734 15.758 9.914 1 96.81 208 THR A C 1
ATOM 1636 O O . THR A 1 208 ? 12.078 14.875 10.703 1 96.81 208 THR A O 1
ATOM 1639 N N . ILE A 1 209 ? 12.328 16.016 8.781 1 94.75 209 ILE A N 1
ATOM 1640 C CA . ILE A 1 209 ? 13.531 15.305 8.367 1 94.75 209 ILE A CA 1
ATOM 1641 C C . ILE A 1 209 ? 14.75 16.219 8.531 1 94.75 209 ILE A C 1
ATOM 1643 O O . ILE A 1 209 ? 14.773 17.328 8.008 1 94.75 209 ILE A O 1
ATOM 1647 N N . ARG A 1 210 ? 15.758 15.656 9.203 1 90 210 ARG A N 1
ATOM 1648 C CA . ARG A 1 210 ? 17.016 16.359 9.414 1 90 210 ARG A CA 1
ATOM 1649 C C . ARG A 1 210 ? 18.188 15.594 8.797 1 90 210 ARG A C 1
ATOM 1651 O O . ARG A 1 210 ? 18.516 14.5 9.258 1 90 210 ARG A O 1
ATOM 1658 N N . LEU A 1 211 ? 18.656 16.062 7.727 1 84.19 211 LEU A N 1
ATOM 1659 C CA . LEU A 1 211 ? 19.766 15.398 7.059 1 84.19 211 LEU A CA 1
ATOM 1660 C C . LEU A 1 211 ? 21.047 16.219 7.188 1 84.19 211 LEU A C 1
ATOM 1662 O O . LEU A 1 211 ? 21.031 17.438 7.023 1 84.19 211 LEU A O 1
ATOM 1666 N N . PRO A 1 212 ? 22.188 15.438 7.594 1 75.81 212 PRO A N 1
ATOM 1667 C CA . PRO A 1 212 ? 23.453 16.156 7.605 1 75.81 212 PRO A CA 1
ATOM 1668 C C . PRO A 1 212 ? 23.891 16.594 6.215 1 75.81 212 PRO A C 1
ATOM 1670 O O . PRO A 1 212 ? 23.609 15.922 5.223 1 75.81 212 PRO A O 1
ATOM 1673 N N . GLU A 1 213 ? 24.141 17.766 6.094 1 64.25 213 GLU A N 1
ATOM 1674 C CA . GLU A 1 213 ? 24.641 18.219 4.801 1 64.25 213 GLU A CA 1
ATOM 1675 C C . GLU A 1 213 ? 25.938 17.516 4.434 1 64.25 213 GLU A C 1
ATOM 1677 O O . GLU A 1 213 ? 26.859 17.438 5.254 1 64.25 213 GLU A O 1
ATOM 1682 N N . LEU A 1 214 ? 25.844 16.469 3.77 1 56.56 214 LEU A N 1
ATOM 1683 C CA . LEU A 1 214 ? 27.094 15.906 3.268 1 56.56 214 LEU A CA 1
ATOM 1684 C C . LEU A 1 214 ? 28 17 2.721 1 56.56 214 LEU A C 1
ATOM 1686 O O . LEU A 1 214 ? 27.516 17.938 2.07 1 56.56 214 LEU A O 1
ATOM 1690 N N . ASP A 1 215 ? 29.062 17.172 3.396 1 51.91 215 ASP A N 1
ATOM 1691 C CA . ASP A 1 215 ? 30.078 18.047 2.828 1 51.91 215 ASP A CA 1
ATOM 1692 C C . ASP A 1 215 ? 30.203 17.844 1.319 1 51.91 215 ASP A C 1
ATOM 1694 O O . ASP A 1 215 ? 30.375 16.719 0.849 1 51.91 215 ASP A O 1
ATOM 1698 N N . SER A 1 216 ? 29.453 18.5 0.648 1 49.5 216 SER A N 1
ATOM 1699 C CA . SER A 1 216 ? 29.828 18.406 -0.756 1 49.5 216 SER A CA 1
ATOM 1700 C C . SER A 1 216 ? 31.344 18.344 -0.911 1 49.5 216 SER A C 1
ATOM 1702 O O . SER A 1 216 ? 32.062 19.094 -0.25 1 49.5 216 SER A O 1
ATOM 1704 N N . PRO A 1 217 ? 31.938 17.219 -1.232 1 43.88 217 PRO A N 1
ATOM 1705 C CA . PRO A 1 217 ? 33.375 17.391 -1.484 1 43.88 217 PRO A CA 1
ATOM 1706 C C . PRO A 1 217 ? 33.719 18.719 -2.143 1 43.88 217 PRO A C 1
ATOM 1708 O O . PRO A 1 217 ? 33 19.172 -3.045 1 43.88 217 PRO A O 1
ATOM 1711 N N . LYS A 1 218 ? 34.406 19.641 -1.403 1 40 218 LYS A N 1
ATOM 1712 C CA . LYS A 1 218 ? 35 20.781 -2.096 1 40 218 LYS A CA 1
ATOM 1713 C C . LYS A 1 218 ? 35.531 20.391 -3.477 1 40 218 LYS A C 1
ATOM 1715 O O . LYS A 1 218 ? 36.344 19.469 -3.598 1 40 218 LYS A O 1
ATOM 1720 N N . THR A 1 219 ? 34.688 20.438 -4.488 1 41.62 219 THR A N 1
ATOM 1721 C CA . THR A 1 219 ? 35.219 20.344 -5.852 1 41.62 219 THR A CA 1
ATOM 1722 C C . THR A 1 219 ? 36.562 21.016 -5.965 1 41.62 219 THR A C 1
ATOM 1724 O O . THR A 1 219 ? 36.688 22.219 -5.77 1 41.62 219 THR A O 1
ATOM 1727 N N . GLN A 1 220 ? 37.594 20.344 -5.5 1 38 220 GLN A N 1
ATOM 1728 C CA . GLN A 1 220 ? 38.875 20.891 -5.891 1 38 220 GLN A CA 1
ATOM 1729 C C . GLN A 1 220 ? 38.844 21.391 -7.336 1 38 220 GLN A C 1
ATOM 1731 O O . GLN A 1 220 ? 38.312 20.719 -8.219 1 38 220 GLN A O 1
ATOM 1736 N N . PRO A 1 221 ? 39.094 22.703 -7.527 1 34.88 221 PRO A N 1
ATOM 1737 C CA . PRO A 1 221 ? 39.156 23.203 -8.906 1 34.88 221 PRO A CA 1
ATOM 1738 C C . PRO A 1 221 ? 39.969 22.297 -9.828 1 34.88 221 PRO A C 1
ATOM 1740 O O . PRO A 1 221 ? 41.094 21.938 -9.5 1 34.88 221 PRO A O 1
ATOM 1743 N N . LYS A 1 222 ? 39.344 21.391 -10.484 1 36.38 222 LYS A N 1
ATOM 1744 C CA . LYS A 1 222 ? 40.031 20.656 -11.531 1 36.38 222 LYS A CA 1
ATOM 1745 C C . LYS A 1 222 ? 41 21.547 -12.305 1 36.38 222 LYS A C 1
ATOM 1747 O O . LYS A 1 222 ? 40.594 22.594 -12.82 1 36.38 222 LYS A O 1
ATOM 1752 N N . ASP A 1 223 ? 42.219 21.641 -11.883 1 33.09 223 ASP A N 1
ATOM 1753 C CA . ASP A 1 223 ? 43.219 22.25 -12.758 1 33.09 223 ASP A CA 1
ATOM 1754 C C . ASP A 1 223 ? 43.062 21.766 -14.195 1 33.09 223 ASP A C 1
ATOM 1756 O O . ASP A 1 223 ? 43.188 20.562 -14.469 1 33.09 223 ASP A O 1
ATOM 1760 N N . VAL A 1 224 ? 42.156 22.375 -14.906 1 34.16 224 VAL A N 1
ATOM 1761 C CA . VAL A 1 224 ? 42 22.172 -16.344 1 34.16 224 VAL A CA 1
ATOM 1762 C C . VAL A 1 224 ? 43.375 22.219 -17.016 1 34.16 224 VAL A C 1
ATOM 1764 O O . VAL A 1 224 ? 44 23.281 -17.078 1 34.16 224 VAL A O 1
ATOM 1767 N N . ARG A 1 225 ? 44.281 21.266 -16.641 1 30.05 225 ARG A N 1
ATOM 1768 C CA . ARG A 1 225 ? 45.438 21.219 -17.516 1 30.05 225 ARG A CA 1
ATOM 1769 C C . ARG A 1 225 ? 45.031 21.188 -18.984 1 30.05 225 ARG A C 1
ATOM 1771 O O . ARG A 1 225 ? 44.094 20.469 -19.359 1 30.05 225 ARG A O 1
ATOM 1778 N N . ASN A 1 226 ? 45.156 22.281 -19.734 1 29.67 226 ASN A N 1
ATOM 1779 C CA . ASN A 1 226 ? 45.031 22.531 -21.156 1 29.67 226 ASN A CA 1
ATOM 1780 C C . ASN A 1 226 ? 45.594 21.391 -22 1 29.67 226 ASN A C 1
ATOM 1782 O O . ASN A 1 226 ? 46.812 21.156 -21.969 1 29.67 226 ASN A O 1
ATOM 1786 N N . PRO A 1 227 ? 44.906 20.203 -22.062 1 30.47 227 PRO A N 1
ATOM 1787 C CA . PRO A 1 227 ? 45.531 19.203 -22.922 1 30.47 227 PRO A CA 1
ATOM 1788 C C . PRO A 1 227 ? 46.094 19.797 -24.203 1 30.47 227 PRO A C 1
ATOM 1790 O O . PRO A 1 227 ? 45.469 20.672 -24.812 1 30.47 227 PRO A O 1
ATOM 1793 N N . THR A 1 228 ? 47.438 19.828 -24.328 1 30.42 228 THR A N 1
ATOM 1794 C CA . THR A 1 228 ? 48.188 20.203 -25.516 1 30.42 228 THR A CA 1
ATOM 1795 C C . THR A 1 228 ? 47.594 19.594 -26.766 1 30.42 228 THR A C 1
ATOM 1797 O O . THR A 1 228 ? 47.25 18.406 -26.781 1 30.42 228 THR A O 1
ATOM 1800 N N . THR A 1 229 ? 47.125 20.453 -27.719 1 28.03 229 THR A N 1
ATOM 1801 C CA . THR A 1 229 ? 46.562 20.312 -29.062 1 28.03 229 THR A CA 1
ATOM 1802 C C . THR A 1 229 ? 47.344 19.312 -29.875 1 28.03 229 THR A C 1
ATOM 1804 O O . THR A 1 229 ? 48.531 19.516 -30.188 1 28.03 229 THR A O 1
ATOM 1807 N N . VAL A 1 230 ? 47.312 17.984 -29.484 1 27.78 230 VAL A N 1
ATOM 1808 C CA . VAL A 1 230 ? 48.031 17.062 -30.344 1 27.78 230 VAL A CA 1
ATOM 1809 C C . VAL A 1 230 ? 47.594 17.266 -31.797 1 27.78 230 VAL A C 1
ATOM 1811 O O . VAL A 1 230 ? 46.438 17.484 -32.094 1 27.78 230 VAL A O 1
ATOM 1814 N N . SER A 1 231 ? 48.562 17.594 -32.719 1 27.89 231 SER A N 1
ATOM 1815 C CA . SER A 1 231 ? 48.562 17.875 -34.156 1 27.89 231 SER A CA 1
ATOM 1816 C C . SER A 1 231 ? 47.938 16.734 -34.938 1 27.89 231 SER A C 1
ATOM 1818 O O . SER A 1 231 ? 48.125 15.562 -34.625 1 27.89 231 SER A O 1
ATOM 1820 N N . PRO A 1 232 ? 46.812 17 -35.719 1 26.97 232 PRO A N 1
ATOM 1821 C CA . PRO A 1 232 ? 46 16.094 -36.531 1 26.97 232 PRO A CA 1
ATOM 1822 C C . PRO A 1 232 ? 46.844 15.219 -37.469 1 26.97 232 PRO A C 1
ATOM 1824 O O . PRO A 1 232 ? 47.719 15.727 -38.156 1 26.97 232 PRO A O 1
ATOM 1827 N N . LYS A 1 233 ? 47.25 14 -37.062 1 26.75 233 LYS A N 1
ATOM 1828 C CA . LYS A 1 233 ? 48 13.125 -37.969 1 26.75 233 LYS A CA 1
ATOM 1829 C C . LYS A 1 233 ? 47.406 13.094 -39.344 1 26.75 233 LYS A C 1
ATOM 1831 O O . LYS A 1 233 ? 46.188 13.055 -39.5 1 26.75 233 LYS A O 1
ATOM 1836 N N . PRO A 1 234 ? 48.219 13.18 -40.438 1 23.78 234 PRO A N 1
ATOM 1837 C CA . PRO A 1 234 ? 47.938 13.328 -41.844 1 23.78 234 PRO A CA 1
ATOM 1838 C C . PRO A 1 234 ? 47.156 12.156 -42.438 1 23.78 234 PRO A C 1
ATOM 1840 O O . PRO A 1 234 ? 47.25 11.031 -41.938 1 23.78 234 PRO A O 1
ATOM 1843 N N . LYS A 1 235 ? 45.969 12.43 -43.062 1 24.39 235 LYS A N 1
ATOM 1844 C CA . LYS A 1 235 ? 45 11.617 -43.812 1 24.39 235 LYS A CA 1
ATOM 1845 C C . LYS A 1 235 ? 45.719 10.75 -44.844 1 24.39 235 LYS A C 1
ATOM 1847 O O . LYS A 1 235 ? 46.406 11.258 -45.719 1 24.39 235 LYS A O 1
ATOM 1852 N N . LEU A 1 236 ? 46.25 9.523 -44.438 1 22.05 236 LEU A N 1
ATOM 1853 C CA . LEU A 1 236 ? 46.844 8.633 -45.438 1 22.05 236 LEU A CA 1
ATOM 1854 C C . LEU A 1 236 ? 45.875 8.414 -46.625 1 22.05 236 LEU A C 1
ATOM 1856 O O . LEU A 1 236 ? 44.719 8.016 -46.406 1 22.05 236 LEU A O 1
ATOM 1860 N N . VAL A 1 237 ? 46.031 9.039 -47.75 1 23.05 237 VAL A N 1
ATOM 1861 C CA . VAL A 1 237 ? 45.438 9.023 -49.094 1 23.05 237 VAL A CA 1
ATOM 1862 C C . VAL A 1 237 ? 45.531 7.613 -49.688 1 23.05 237 VAL A C 1
ATOM 1864 O O . VAL A 1 237 ? 46.594 7.094 -49.938 1 23.05 237 VAL A O 1
ATOM 1867 N N . MET A 1 238 ? 44.719 6.605 -49.156 1 20.94 238 MET A N 1
ATOM 1868 C CA . MET A 1 238 ? 44.75 5.289 -49.781 1 20.94 238 MET A CA 1
ATOM 1869 C C . MET A 1 238 ? 44.406 5.387 -51.25 1 20.94 238 MET A C 1
ATOM 1871 O O . MET A 1 238 ? 43.438 6.027 -51.625 1 20.94 238 MET A O 1
ATOM 1875 N N . THR A 1 239 ? 45.375 5.277 -52.156 1 21.45 239 THR A N 1
ATOM 1876 C CA . THR A 1 239 ? 45.5 5.223 -53.594 1 21.45 239 THR A CA 1
ATOM 1877 C C . THR A 1 239 ? 44.656 4.105 -54.188 1 21.45 239 THR A C 1
ATOM 1879 O O . THR A 1 239 ? 44.656 2.984 -53.656 1 21.45 239 THR A O 1
ATOM 1882 N N . ASN A 1 240 ? 43.5 4.402 -54.875 1 21.73 240 ASN A N 1
ATOM 1883 C CA . ASN A 1 240 ? 42.5 3.74 -55.688 1 21.73 240 ASN A CA 1
ATOM 1884 C C . ASN A 1 240 ? 43.125 2.91 -56.812 1 21.73 240 ASN A C 1
ATOM 1886 O O . ASN A 1 240 ? 43.531 3.453 -57.844 1 21.73 240 ASN A O 1
ATOM 1890 N N . SER A 1 241 ? 44.125 2.035 -56.594 1 20.61 241 SER A N 1
ATOM 1891 C CA . SER A 1 241 ? 44.656 1.427 -57.812 1 20.61 241 SER A CA 1
ATOM 1892 C C . SER A 1 241 ? 43.594 0.643 -58.562 1 20.61 241 SER A C 1
ATOM 1894 O O . SER A 1 241 ? 42.875 -0.156 -57.969 1 20.61 241 SER A O 1
ATOM 1896 N N . ALA A 1 242 ? 43.188 1.072 -59.781 1 22.69 242 ALA A N 1
ATOM 1897 C CA . ALA A 1 242 ? 42.375 0.771 -60.969 1 22.69 242 ALA A CA 1
ATOM 1898 C C . ALA A 1 242 ? 42.75 -0.583 -61.562 1 22.69 242 ALA A C 1
ATOM 1900 O O . ALA A 1 242 ? 43.812 -0.715 -62.219 1 22.69 242 ALA A O 1
ATOM 1901 N N . LYS A 1 243 ? 42.594 -1.755 -60.844 1 21.77 243 LYS A N 1
ATOM 1902 C CA . LYS A 1 243 ? 43 -2.945 -61.594 1 21.77 243 LYS A CA 1
ATOM 1903 C C . LYS A 1 243 ? 42.25 -3.076 -62.906 1 21.77 243 LYS A C 1
ATOM 1905 O O . LYS A 1 243 ? 41 -2.996 -62.906 1 21.77 243 LYS A O 1
ATOM 1910 N N . GLN A 1 244 ? 42.875 -3.021 -64.062 1 20.7 244 GLN A N 1
ATOM 1911 C CA . GLN A 1 244 ? 42.688 -3.174 -65.5 1 20.7 244 GLN A CA 1
ATOM 1912 C C . GLN A 1 244 ? 42.281 -4.602 -65.875 1 20.7 244 GLN A C 1
ATOM 1914 O O . GLN A 1 244 ? 43.094 -5.52 -65.812 1 20.7 244 GLN A O 1
ATOM 1919 N N . GLU A 1 245 ? 41.25 -5.234 -65.25 1 22.53 245 GLU A N 1
ATOM 1920 C CA . GLU A 1 245 ? 41.031 -6.605 -65.688 1 22.53 245 GLU A CA 1
ATOM 1921 C C . GLU A 1 245 ? 40.781 -6.66 -67.188 1 22.53 245 GLU A C 1
ATOM 1923 O O . GLU A 1 245 ? 40 -5.871 -67.75 1 22.53 245 GLU A O 1
ATOM 1928 N N . ASN A 1 246 ? 41.656 -7.387 -68 1 21.44 246 ASN A N 1
ATOM 1929 C CA . ASN A 1 246 ? 41.906 -7.852 -69.375 1 21.44 246 ASN A CA 1
ATOM 1930 C C . ASN A 1 246 ? 40.75 -8.641 -69.875 1 21.44 246 ASN A C 1
ATOM 1932 O O . ASN A 1 246 ? 40.062 -9.367 -69.188 1 21.44 246 ASN A O 1
ATOM 1936 N N . SER A 1 247 ? 40.344 -8.398 -71.188 1 24.25 247 SER A N 1
ATOM 1937 C CA . SER A 1 247 ? 39.406 -8.711 -72.312 1 24.25 247 SER A CA 1
ATOM 1938 C C . SER A 1 247 ? 39.594 -10.141 -72.812 1 24.25 247 SER A C 1
ATOM 1940 O O . SER A 1 247 ? 39.031 -10.508 -73.812 1 24.25 247 SER A O 1
ATOM 1942 N N . ALA A 1 248 ? 40.094 -11.164 -72.062 1 25.55 248 ALA A N 1
ATOM 1943 C CA . ALA A 1 248 ? 40.406 -12.25 -73 1 25.55 248 ALA A CA 1
ATOM 1944 C C . ALA A 1 248 ? 39.219 -12.609 -73.875 1 25.55 248 ALA A C 1
ATOM 1946 O O . ALA A 1 248 ? 38.062 -12.5 -73.438 1 25.55 248 ALA A O 1
ATOM 1947 N N . PRO A 1 249 ? 39.625 -13.281 -75.125 1 27.27 249 PRO A N 1
ATOM 1948 C CA . PRO A 1 249 ? 39.219 -13.664 -76.5 1 27.27 249 PRO A CA 1
ATOM 1949 C C . PRO A 1 249 ? 38.281 -14.867 -76.5 1 27.27 249 PRO A C 1
ATOM 1951 O O . PRO A 1 249 ? 38.562 -15.883 -75.875 1 27.27 249 PRO A O 1
ATOM 1954 N N . LYS A 1 250 ? 37.031 -14.906 -76.375 1 24.44 250 LYS A N 1
ATOM 1955 C CA . LYS A 1 250 ? 36.281 -16.031 -76.875 1 24.44 250 LYS A CA 1
ATOM 1956 C C . LYS A 1 250 ? 36.688 -16.359 -78.312 1 24.44 250 LYS A C 1
ATOM 1958 O O . LYS A 1 250 ? 36.5 -15.562 -79.188 1 24.44 250 LYS A O 1
ATOM 1963 N N . SER A 1 251 ? 37.906 -17.094 -78.688 1 19.48 251 SER A N 1
ATOM 1964 C CA . SER A 1 251 ? 37.75 -18.219 -79.625 1 19.48 251 SER A CA 1
ATOM 1965 C C . SER A 1 251 ? 36.812 -19.297 -79.062 1 19.48 251 SER A C 1
ATOM 1967 O O . SER A 1 251 ? 36.844 -19.562 -77.812 1 19.48 251 SER A O 1
ATOM 1969 N N . MET B 1 1 ? 59.969 -68.625 1.436 1 31.61 1 MET B N 1
ATOM 1970 C CA . MET B 1 1 ? 59.031 -67.625 1.909 1 31.61 1 MET B CA 1
ATOM 1971 C C . MET B 1 1 ? 58.125 -67.125 0.773 1 31.61 1 MET B C 1
ATOM 1973 O O . MET B 1 1 ? 58.594 -66.625 -0.245 1 31.61 1 MET B O 1
ATOM 1977 N N . LYS B 1 2 ? 56.938 -67.75 0.632 1 45.91 2 LYS B N 1
ATOM 1978 C CA . LYS B 1 2 ? 56 -67.688 -0.48 1 45.91 2 LYS B CA 1
ATOM 1979 C C . LYS B 1 2 ? 55.406 -66.25 -0.552 1 45.91 2 LYS B C 1
ATOM 1981 O O . LYS B 1 2 ? 55.188 -65.625 0.478 1 45.91 2 LYS B O 1
ATOM 1986 N N . PRO B 1 3 ? 55.438 -65.562 -1.712 1 46.28 3 PRO B N 1
ATOM 1987 C CA . PRO B 1 3 ? 54.906 -64.188 -1.894 1 46.28 3 PRO B CA 1
ATOM 1988 C C . PRO B 1 3 ? 53.406 -64.125 -1.633 1 46.28 3 PRO B C 1
ATOM 1990 O O . PRO B 1 3 ? 52.656 -65 -2.039 1 46.28 3 PRO B O 1
ATOM 1993 N N . PHE B 1 4 ? 52.875 -63.594 -0.443 1 46.94 4 PHE B N 1
ATOM 1994 C CA . PHE B 1 4 ? 51.5 -63.312 -0.108 1 46.94 4 PHE B CA 1
ATOM 1995 C C . PHE B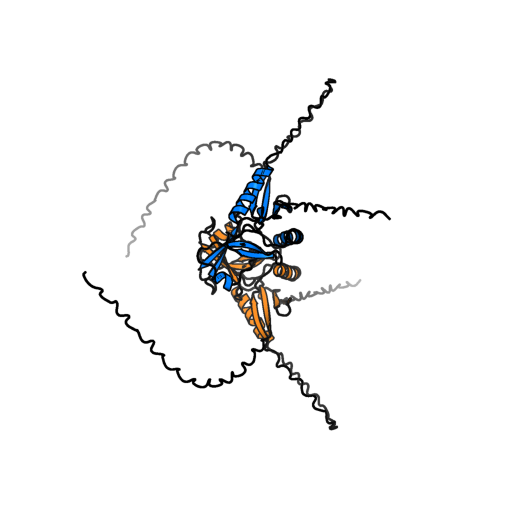 1 4 ? 50.906 -62.312 -1.1 1 46.94 4 PHE B C 1
ATOM 1997 O O . PHE B 1 4 ? 51.469 -61.25 -1.315 1 46.94 4 PHE B O 1
ATOM 2004 N N . ASP B 1 5 ? 50.219 -62.781 -2.109 1 45.16 5 ASP B N 1
ATOM 2005 C CA . ASP B 1 5 ? 49.438 -62 -3.059 1 45.16 5 ASP B CA 1
ATOM 2006 C C . ASP B 1 5 ? 48.344 -61.188 -2.344 1 45.16 5 ASP B C 1
ATOM 2008 O O . ASP B 1 5 ? 47.469 -61.75 -1.7 1 45.16 5 ASP B O 1
ATOM 2012 N N . ILE B 1 6 ? 48.562 -59.906 -1.937 1 49.34 6 ILE B N 1
ATOM 2013 C CA . ILE B 1 6 ? 47.625 -58.938 -1.407 1 49.34 6 ILE B CA 1
ATOM 2014 C C . ILE B 1 6 ? 46.625 -58.562 -2.486 1 49.34 6 ILE B C 1
ATOM 2016 O O . ILE B 1 6 ? 46.969 -57.938 -3.48 1 49.34 6 ILE B O 1
ATOM 2020 N N . THR B 1 7 ? 45.625 -59.438 -2.75 1 46.69 7 THR B N 1
ATOM 2021 C CA . THR B 1 7 ? 44.5 -59 -3.574 1 46.69 7 THR B CA 1
ATOM 2022 C C . THR B 1 7 ? 43.844 -57.75 -2.961 1 46.69 7 THR B C 1
ATOM 2024 O O . THR B 1 7 ? 43.281 -57.844 -1.86 1 46.69 7 THR B O 1
ATOM 2027 N N . LEU B 1 8 ? 44.188 -56.531 -3.314 1 44.94 8 LEU B N 1
ATOM 2028 C CA . LEU B 1 8 ? 43.531 -55.25 -3.025 1 44.94 8 LEU B CA 1
ATOM 2029 C C . LEU B 1 8 ? 42.062 -55.281 -3.486 1 44.94 8 LEU B C 1
ATOM 2031 O O . LEU B 1 8 ? 41.812 -55.375 -4.688 1 44.94 8 LEU B O 1
ATOM 2035 N N . VAL B 1 9 ? 41.156 -55.812 -2.67 1 48.09 9 VAL B N 1
ATOM 2036 C CA . VAL B 1 9 ? 39.719 -55.656 -2.92 1 48.09 9 VAL B CA 1
ATOM 2037 C C . VAL B 1 9 ? 39.312 -54.188 -2.896 1 48.09 9 VAL B C 1
ATOM 2039 O O . VAL B 1 9 ? 39.406 -53.531 -1.854 1 48.09 9 VAL B O 1
ATOM 2042 N N . VAL B 1 10 ? 39.375 -53.438 -4.051 1 47 10 VAL B N 1
ATOM 2043 C CA . VAL B 1 10 ? 38.812 -52.125 -4.223 1 47 10 VAL B CA 1
ATOM 2044 C C . VAL B 1 10 ? 37.312 -52.188 -3.992 1 47 10 VAL B C 1
ATOM 2046 O O . VAL B 1 10 ? 36.562 -52.812 -4.754 1 47 10 VAL B O 1
ATOM 2049 N N . ILE B 1 11 ? 36.812 -52.031 -2.771 1 44.88 11 ILE B N 1
ATOM 2050 C CA . ILE B 1 11 ? 35.406 -51.844 -2.475 1 44.88 11 ILE B CA 1
ATOM 2051 C C . ILE B 1 11 ? 34.906 -50.562 -3.174 1 44.88 11 ILE B C 1
ATOM 2053 O O . ILE B 1 11 ? 35.344 -49.469 -2.844 1 44.88 11 ILE B O 1
ATOM 2057 N N . PHE B 1 12 ? 34.469 -50.656 -4.461 1 45.62 12 PHE B N 1
ATOM 2058 C CA . PHE B 1 12 ? 33.688 -49.594 -5.09 1 45.62 12 PHE B CA 1
ATOM 2059 C C . PHE B 1 12 ? 32.438 -49.281 -4.273 1 45.62 12 PHE B C 1
ATOM 2061 O O . PHE B 1 12 ? 31.484 -50.062 -4.273 1 45.62 12 PHE B O 1
ATOM 2068 N N . ILE B 1 13 ? 32.562 -48.531 -3.203 1 44.59 13 ILE B N 1
ATOM 2069 C CA . ILE B 1 13 ? 31.344 -47.938 -2.613 1 44.59 13 ILE B CA 1
ATOM 2070 C C . ILE B 1 13 ? 30.609 -47.125 -3.666 1 44.59 13 ILE B C 1
ATOM 2072 O O . ILE B 1 13 ? 31.078 -46.062 -4.094 1 44.59 13 ILE B O 1
ATOM 2076 N N . LEU B 1 14 ? 29.812 -47.75 -4.5 1 43.19 14 LEU B N 1
ATOM 2077 C CA . LEU B 1 14 ? 28.828 -47 -5.273 1 43.19 14 LEU B CA 1
ATOM 2078 C C . LEU B 1 14 ? 28.016 -46.094 -4.375 1 43.19 14 LEU B C 1
ATOM 2080 O O . LEU B 1 14 ? 27.172 -46.531 -3.605 1 43.19 14 LEU B O 1
ATOM 2084 N N . PHE B 1 15 ? 28.578 -44.906 -4.035 1 45.62 15 PHE B N 1
ATOM 2085 C CA . PHE B 1 15 ? 27.719 -43.844 -3.557 1 45.62 15 PHE B CA 1
ATOM 2086 C C . PHE B 1 15 ? 26.547 -43.625 -4.512 1 45.62 15 PHE B C 1
ATOM 2088 O O . PHE B 1 15 ? 26.719 -43.031 -5.574 1 45.62 15 PHE B O 1
ATOM 2095 N N . SER B 1 16 ? 25.578 -44.531 -4.562 1 42.66 16 SER B N 1
ATOM 2096 C CA . SER B 1 16 ? 24.312 -44.094 -5.125 1 42.66 16 SER B CA 1
ATOM 2097 C C . SER B 1 16 ? 23.891 -42.719 -4.594 1 42.66 16 SER B C 1
ATOM 2099 O O . SER B 1 16 ? 23.516 -42.594 -3.432 1 42.66 16 SER B O 1
ATOM 2101 N N . PHE B 1 17 ? 24.562 -41.688 -5.059 1 47.25 17 PHE B N 1
ATOM 2102 C CA . PHE B 1 17 ? 23.859 -40.406 -4.883 1 47.25 17 PHE B CA 1
ATOM 2103 C C . PHE B 1 17 ? 22.359 -40.594 -5.168 1 47.25 17 PHE B C 1
ATOM 2105 O O . PHE B 1 17 ? 21.953 -40.688 -6.324 1 47.25 17 PHE B O 1
ATOM 2112 N N . ALA B 1 18 ? 21.625 -41.188 -4.34 1 42.53 18 ALA B N 1
ATOM 2113 C CA . ALA B 1 18 ? 20.188 -40.938 -4.43 1 42.53 18 ALA B CA 1
ATOM 2114 C C . ALA B 1 18 ? 19.906 -39.469 -4.758 1 42.53 18 ALA B C 1
ATOM 2116 O O . ALA B 1 18 ? 20.094 -38.594 -3.908 1 42.53 18 ALA B O 1
ATOM 2117 N N . TYR B 1 19 ? 20.172 -39.094 -5.996 1 43.59 19 TYR B N 1
ATOM 2118 C CA . TYR B 1 19 ? 19.5 -37.844 -6.422 1 43.59 19 TYR B CA 1
ATOM 2119 C C . TYR B 1 19 ? 18.094 -37.75 -5.844 1 43.59 19 TYR B C 1
ATOM 2121 O O . TYR B 1 19 ? 17.188 -38.469 -6.305 1 43.59 19 TYR B O 1
ATOM 2129 N N . VAL B 1 20 ? 17.891 -37.625 -4.594 1 45.97 20 VAL B N 1
ATOM 2130 C CA . VAL B 1 20 ? 16.547 -37.219 -4.176 1 45.97 20 VAL B CA 1
ATOM 2131 C C . VAL B 1 20 ? 15.992 -36.156 -5.141 1 45.97 20 VAL B C 1
ATOM 2133 O O . VAL B 1 20 ? 16.5 -35.062 -5.203 1 45.97 20 VAL B O 1
ATOM 2136 N N . VAL B 1 21 ? 15.695 -36.531 -6.336 1 49.5 21 VAL B N 1
ATOM 2137 C CA . VAL B 1 21 ? 14.914 -35.656 -7.207 1 49.5 21 VAL B CA 1
ATOM 2138 C C . VAL B 1 21 ? 13.844 -34.938 -6.387 1 49.5 21 VAL B C 1
ATOM 2140 O O . VAL B 1 21 ? 12.898 -35.562 -5.898 1 49.5 21 VAL B O 1
ATOM 2143 N N . HIS B 1 22 ? 14.234 -34.062 -5.641 1 62.44 22 HIS B N 1
ATOM 2144 C CA . HIS B 1 22 ? 13.195 -33.344 -4.91 1 62.44 22 HIS B CA 1
ATOM 2145 C C . HIS B 1 22 ? 12.18 -32.719 -5.863 1 62.44 22 HIS B C 1
ATOM 2147 O O . HIS B 1 22 ? 12.547 -31.969 -6.762 1 62.44 22 HIS B O 1
ATOM 2153 N N . GLY B 1 23 ? 11.07 -33.344 -6.254 1 85.12 23 GLY B N 1
ATOM 2154 C CA . GLY B 1 23 ? 9.945 -32.938 -7.078 1 85.12 23 GLY B CA 1
ATOM 2155 C C . GLY B 1 23 ? 9.289 -31.656 -6.598 1 85.12 23 GLY B C 1
ATOM 2156 O O . GLY B 1 23 ? 9.852 -30.953 -5.754 1 85.12 23 GLY B O 1
ATOM 2157 N N . VAL B 1 24 ? 8.344 -31.219 -7.324 1 92.5 24 VAL B N 1
ATOM 2158 C CA . VAL B 1 24 ? 7.52 -30.078 -6.938 1 92.5 24 VAL B CA 1
ATOM 2159 C C . VAL B 1 24 ? 6.996 -30.281 -5.52 1 92.5 24 VAL B C 1
ATOM 2161 O O . VAL B 1 24 ? 6.512 -31.359 -5.172 1 92.5 24 VAL B O 1
ATOM 2164 N N . GLN B 1 25 ? 7.316 -29.391 -4.688 1 95.19 25 GLN B N 1
ATOM 2165 C CA . GLN B 1 25 ? 6.848 -29.406 -3.305 1 95.19 25 GLN B CA 1
ATOM 2166 C C . GLN B 1 25 ? 5.719 -28.406 -3.09 1 95.19 25 GLN B C 1
ATOM 2168 O O . GLN B 1 25 ? 5.785 -27.281 -3.584 1 95.19 25 GLN B O 1
ATOM 2173 N N . LEU B 1 26 ? 4.676 -28.875 -2.416 1 96.38 26 LEU B N 1
ATOM 2174 C CA . LEU B 1 26 ? 3.574 -28 -2.014 1 96.38 26 LEU B CA 1
ATOM 2175 C C . LEU B 1 26 ? 3.562 -27.797 -0.502 1 96.38 26 LEU B C 1
ATOM 2177 O O . LEU B 1 26 ? 3.484 -28.766 0.257 1 96.38 26 LEU B O 1
ATOM 2181 N N . SER B 1 27 ? 3.756 -26.578 -0.061 1 96.88 27 SER B N 1
ATOM 2182 C CA . SER B 1 27 ? 3.668 -26.234 1.354 1 96.88 27 SER B CA 1
ATOM 2183 C C . SER B 1 27 ? 2.434 -25.375 1.64 1 96.88 27 SER B C 1
ATOM 2185 O O . SER B 1 27 ? 2.156 -24.422 0.918 1 96.88 27 SER B O 1
ATOM 2187 N N . HIS B 1 28 ? 1.741 -25.719 2.701 1 96.75 28 HIS B N 1
ATOM 2188 C CA . HIS B 1 28 ? 0.465 -25.062 2.975 1 96.75 28 HIS B CA 1
ATOM 2189 C C . HIS B 1 28 ? 0.522 -24.266 4.273 1 96.75 28 HIS B C 1
ATOM 2191 O O . HIS B 1 28 ? 1.205 -24.656 5.219 1 96.75 28 HIS B O 1
ATOM 2197 N N . LYS B 1 29 ? -0.182 -23.172 4.25 1 96.38 29 LYS B N 1
ATOM 2198 C CA . LYS B 1 29 ? -0.381 -22.344 5.438 1 96.38 29 LYS B CA 1
ATOM 2199 C C . LYS B 1 29 ? -1.825 -21.859 5.539 1 96.38 29 LYS B C 1
ATOM 2201 O O . LYS B 1 29 ? -2.33 -21.203 4.629 1 96.38 29 LYS B O 1
ATOM 2206 N N . GLN B 1 30 ? -2.428 -22.188 6.605 1 94.12 30 GLN B N 1
ATOM 2207 C CA . GLN B 1 30 ? -3.771 -21.672 6.852 1 94.12 30 GLN B CA 1
ATOM 2208 C C . GLN B 1 30 ? -3.727 -20.297 7.492 1 94.12 30 GLN B C 1
ATOM 2210 O O . GLN B 1 30 ? -3.189 -20.125 8.594 1 94.12 30 GLN B O 1
ATOM 2215 N N . ILE B 1 31 ? -4.23 -19.297 6.832 1 92.88 31 ILE B N 1
ATOM 2216 C CA . ILE B 1 31 ? -4.234 -17.906 7.293 1 92.88 31 ILE B CA 1
ATOM 2217 C C . ILE B 1 31 ? -5.504 -17.641 8.094 1 92.88 31 ILE B C 1
ATOM 2219 O O . ILE B 1 31 ? -5.469 -16.922 9.102 1 92.88 31 ILE B O 1
ATOM 2223 N N . SER B 1 32 ? -6.598 -18.141 7.625 1 90.56 32 SER B N 1
ATOM 2224 C CA . SER B 1 32 ? -7.91 -18.078 8.258 1 90.56 32 SER B CA 1
ATOM 2225 C C . SER B 1 32 ? -8.734 -19.328 7.957 1 90.56 32 SER B C 1
ATOM 2227 O O . SER B 1 32 ? -8.312 -20.172 7.168 1 90.56 32 SER B O 1
ATOM 2229 N N . PRO B 1 33 ? -9.898 -19.484 8.617 1 90 33 PRO B N 1
ATOM 2230 C CA . PRO B 1 33 ? -10.711 -20.672 8.352 1 90 33 PRO B CA 1
ATOM 2231 C C . PRO B 1 33 ? -11.117 -20.797 6.887 1 90 33 PRO B C 1
ATOM 2233 O O . PRO B 1 33 ? -11.398 -21.906 6.41 1 90 33 PRO B O 1
ATOM 2236 N N . PHE B 1 34 ? -11.086 -19.672 6.18 1 92.62 34 PHE B N 1
ATOM 2237 C CA . PHE B 1 34 ? -11.594 -19.719 4.812 1 92.62 34 PHE B CA 1
ATOM 2238 C C . PHE B 1 34 ? -10.461 -19.516 3.811 1 92.62 34 PHE B C 1
ATOM 2240 O O . PHE B 1 34 ? -10.672 -19.609 2.6 1 92.62 34 PHE B O 1
ATOM 2247 N N . LEU B 1 35 ? -9.273 -19.219 4.328 1 94.69 35 LEU B N 1
ATOM 2248 C CA . LEU B 1 35 ? -8.18 -18.891 3.418 1 94.69 35 LEU B CA 1
ATOM 2249 C C . LEU B 1 35 ? -6.949 -19.734 3.701 1 94.69 35 LEU B C 1
ATOM 2251 O O . LEU B 1 35 ? -6.395 -19.688 4.801 1 94.69 35 LEU B O 1
ATOM 2255 N N . THR B 1 36 ? -6.52 -20.531 2.711 1 96.06 36 THR B N 1
ATOM 2256 C CA . THR B 1 36 ? -5.297 -21.328 2.773 1 96.06 36 THR B CA 1
ATOM 2257 C C . THR B 1 36 ? -4.336 -20.922 1.658 1 96.06 36 THR B C 1
ATOM 2259 O O . THR B 1 36 ? -4.75 -20.719 0.517 1 96.06 36 THR B O 1
ATOM 2262 N N . LEU B 1 37 ? -3.109 -20.812 2.039 1 97.94 37 LEU B N 1
ATOM 2263 C CA . LEU B 1 37 ? -2.072 -20.516 1.06 1 97.94 37 LEU B CA 1
ATOM 2264 C C . LEU B 1 37 ? -1.265 -21.766 0.722 1 97.94 37 LEU B C 1
ATOM 2266 O O . LEU B 1 37 ? -1.068 -22.641 1.577 1 97.94 37 LEU B O 1
ATOM 2270 N N . THR B 1 38 ? -0.82 -21.859 -0.511 1 97.94 38 THR B N 1
ATOM 2271 C CA . THR B 1 38 ? 0.029 -22.953 -0.978 1 97.94 38 THR B CA 1
ATOM 2272 C C . THR B 1 38 ? 1.26 -22.406 -1.698 1 97.94 38 THR B C 1
ATOM 2274 O O . THR B 1 38 ? 1.139 -21.734 -2.725 1 97.94 38 THR B O 1
ATOM 2277 N N . LEU B 1 39 ? 2.35 -22.672 -1.174 1 97.75 39 LEU B N 1
ATOM 2278 C CA . LEU B 1 39 ? 3.607 -22.359 -1.847 1 97.75 39 LEU B CA 1
ATOM 2279 C C . LEU B 1 39 ? 4.031 -23.5 -2.758 1 97.75 39 LEU B C 1
ATOM 2281 O O . LEU B 1 39 ? 4.172 -24.641 -2.303 1 97.75 39 LEU B O 1
ATOM 2285 N N . VAL B 1 40 ? 4.152 -23.219 -3.996 1 97.94 40 VAL B N 1
ATOM 2286 C CA . VAL B 1 40 ? 4.633 -24.203 -4.965 1 97.94 40 VAL B CA 1
ATOM 2287 C C . VAL B 1 40 ? 6.113 -23.953 -5.254 1 97.94 40 VAL B C 1
ATOM 2289 O O . VAL B 1 40 ? 6.48 -22.938 -5.828 1 97.94 40 VAL B O 1
ATOM 2292 N N . HIS B 1 41 ? 6.949 -24.906 -4.766 1 97 41 HIS B N 1
ATOM 2293 C CA . HIS B 1 41 ? 8.391 -24.719 -4.812 1 97 41 HIS B CA 1
ATOM 2294 C C . HIS B 1 41 ? 9.125 -26.047 -4.887 1 97 41 HIS B C 1
ATOM 2296 O O . HIS B 1 41 ? 8.539 -27.062 -5.258 1 97 41 HIS B O 1
ATOM 2302 N N . GLY B 1 42 ? 10.508 -25.984 -4.676 1 93.81 42 GLY B N 1
ATOM 2303 C CA . GLY B 1 42 ? 11.273 -27.219 -4.613 1 93.81 42 GLY B CA 1
ATOM 2304 C C . GLY B 1 42 ? 12.172 -27.422 -5.816 1 93.81 42 GLY B C 1
ATOM 2305 O O . GLY B 1 42 ? 13.352 -27.062 -5.785 1 93.81 42 GLY B O 1
ATOM 2306 N N . SER B 1 43 ? 11.523 -27.969 -6.934 1 91.94 43 SER B N 1
ATOM 2307 C CA . SER B 1 43 ? 12.344 -28.281 -8.102 1 91.94 43 SER B CA 1
ATOM 2308 C C . SER B 1 43 ? 12.172 -27.234 -9.203 1 91.94 43 SER B C 1
ATOM 2310 O O . SER B 1 43 ? 11.344 -26.328 -9.078 1 91.94 43 SER B O 1
ATOM 2312 N N . SER B 1 44 ? 12.938 -27.391 -10.242 1 93.31 44 SER B N 1
ATOM 2313 C CA . SER B 1 44 ? 12.883 -26.469 -11.383 1 93.31 44 SER B CA 1
ATOM 2314 C C . SER B 1 44 ? 11.547 -26.578 -12.109 1 93.31 44 SER B C 1
ATOM 2316 O O . SER B 1 44 ? 11.141 -25.656 -12.805 1 93.31 44 SER B O 1
ATOM 2318 N N . GLU B 1 45 ? 10.93 -27.703 -11.961 1 94.69 45 GLU B N 1
ATOM 2319 C CA . GLU B 1 45 ? 9.625 -27.891 -12.594 1 94.69 45 GLU B CA 1
ATOM 2320 C C . GLU B 1 45 ? 8.578 -26.969 -11.984 1 94.69 45 GLU B C 1
ATOM 2322 O O . GLU B 1 45 ? 7.543 -26.703 -12.594 1 94.69 45 GLU B O 1
ATOM 2327 N N . ALA B 1 46 ? 8.883 -26.516 -10.781 1 96.94 46 ALA B N 1
ATOM 2328 C CA . ALA B 1 46 ? 7.949 -25.625 -10.078 1 96.94 46 ALA B CA 1
ATOM 2329 C C . ALA B 1 46 ? 8.086 -24.188 -10.562 1 96.94 46 ALA B C 1
ATOM 2331 O O . ALA B 1 46 ? 7.25 -23.344 -10.25 1 96.94 46 ALA B O 1
ATOM 2332 N N . LEU B 1 47 ? 9.094 -23.922 -11.266 1 98.31 47 LEU B N 1
ATOM 2333 C CA . LEU B 1 47 ? 9.289 -22.594 -11.82 1 98.31 47 LEU B CA 1
ATOM 2334 C C . LEU B 1 47 ? 8.352 -22.344 -13 1 98.31 47 LEU B C 1
ATOM 2336 O O . LEU B 1 47 ? 8.359 -23.109 -13.969 1 98.31 47 LEU B O 1
ATOM 2340 N N . LYS B 1 48 ? 7.527 -21.344 -12.898 1 98.69 48 LYS B N 1
ATOM 2341 C CA . LYS B 1 48 ? 6.547 -21.047 -13.938 1 98.69 48 LYS B CA 1
ATOM 2342 C C . LYS B 1 48 ? 6.504 -19.547 -14.234 1 98.69 48 LYS B C 1
ATOM 2344 O O . LYS B 1 48 ? 6.867 -18.719 -13.391 1 98.69 48 LYS B O 1
ATOM 2349 N N . THR B 1 49 ? 6.102 -19.188 -15.469 1 98.88 49 THR B N 1
ATOM 2350 C CA . THR B 1 49 ? 5.746 -17.812 -15.75 1 98.88 49 THR B CA 1
ATOM 2351 C C . THR B 1 49 ? 4.543 -17.375 -14.914 1 98.88 49 THR B C 1
ATOM 2353 O O . THR B 1 49 ? 3.873 -18.203 -14.305 1 98.88 49 THR B O 1
ATOM 2356 N N . HIS B 1 50 ? 4.305 -16.141 -14.914 1 98.88 50 HIS B N 1
ATOM 2357 C CA . HIS B 1 50 ? 3.201 -15.641 -14.102 1 98.88 50 HIS B CA 1
ATOM 2358 C C . HIS B 1 50 ? 1.869 -16.219 -14.555 1 98.88 50 HIS B C 1
ATOM 2360 O O . HIS B 1 50 ? 1.053 -16.641 -13.734 1 98.88 50 HIS B O 1
ATOM 2366 N N . ALA B 1 51 ? 1.65 -16.297 -15.891 1 98.69 51 ALA B N 1
ATOM 2367 C CA . ALA B 1 51 ? 0.41 -16.844 -16.453 1 98.69 51 ALA B CA 1
ATOM 2368 C C . ALA B 1 51 ? 0.267 -18.328 -16.125 1 98.69 51 ALA B C 1
ATOM 2370 O O . ALA B 1 51 ? -0.817 -18.781 -15.758 1 98.69 51 ALA B O 1
ATOM 2371 N N . GLU B 1 52 ? 1.346 -19.031 -16.25 1 98.69 52 GLU B N 1
ATOM 2372 C CA . GLU B 1 52 ? 1.325 -20.469 -15.961 1 98.69 52 GLU B CA 1
ATOM 2373 C C . GLU B 1 52 ? 1.06 -20.719 -14.477 1 98.69 52 GLU B C 1
ATOM 2375 O O . GLU B 1 52 ? 0.347 -21.656 -14.117 1 98.69 52 GLU B O 1
ATOM 2380 N N . ALA B 1 53 ? 1.708 -19.938 -13.68 1 98.81 53 ALA B N 1
ATOM 2381 C CA . ALA B 1 53 ? 1.5 -20.031 -12.242 1 98.81 53 ALA B CA 1
ATOM 2382 C C . ALA B 1 53 ? 0.034 -19.812 -11.883 1 98.81 53 ALA B C 1
ATOM 2384 O O . ALA B 1 53 ? -0.533 -20.562 -11.078 1 98.81 53 ALA B O 1
ATOM 2385 N N . ARG B 1 54 ? -0.514 -18.812 -12.477 1 98.69 54 ARG B N 1
ATOM 2386 C CA . ARG B 1 54 ? -1.924 -18.547 -12.227 1 98.69 54 ARG B CA 1
ATOM 2387 C C . ARG B 1 54 ? -2.797 -19.719 -12.625 1 98.69 54 ARG B C 1
ATOM 2389 O O . ARG B 1 54 ? -3.693 -20.125 -11.883 1 98.69 54 ARG B O 1
ATOM 2396 N N . GLU B 1 55 ? -2.549 -20.25 -13.773 1 98.06 55 GLU B N 1
ATOM 2397 C CA . GLU B 1 55 ? -3.305 -21.406 -14.242 1 98.06 55 GLU B CA 1
ATOM 2398 C C . GLU B 1 55 ? -3.16 -22.578 -13.289 1 98.06 55 GLU B C 1
ATOM 2400 O O . GLU B 1 55 ? -4.141 -23.266 -12.992 1 98.06 55 GLU B O 1
ATOM 2405 N N . TYR B 1 56 ? -1.994 -22.828 -12.875 1 97.81 56 TYR B N 1
ATOM 2406 C CA . TYR B 1 56 ? -1.75 -23.891 -11.914 1 97.81 56 TYR B CA 1
ATOM 2407 C C . TYR B 1 56 ? -2.605 -23.719 -10.664 1 97.81 56 TYR B C 1
ATOM 2409 O O . TYR B 1 56 ? -3.248 -24.656 -10.203 1 97.81 56 TYR B O 1
ATOM 2417 N N . CYS B 1 57 ? -2.604 -22.5 -10.148 1 98.25 57 CYS B N 1
ATOM 2418 C CA . CYS B 1 57 ? -3.367 -22.203 -8.938 1 98.25 57 CYS B CA 1
ATOM 2419 C C . CYS B 1 57 ? -4.859 -22.406 -9.18 1 98.25 57 CYS B C 1
ATOM 2421 O O . CYS B 1 57 ? -5.551 -22.984 -8.328 1 98.25 57 CYS B O 1
ATOM 2423 N N . GLN B 1 58 ? -5.324 -21.969 -10.273 1 96.69 58 GLN B N 1
ATOM 2424 C CA . GLN B 1 58 ? -6.746 -22.094 -10.578 1 96.69 58 GLN B CA 1
ATOM 2425 C C . GLN B 1 58 ? -7.172 -23.547 -10.68 1 96.69 58 GLN B C 1
ATOM 2427 O O . GLN B 1 58 ? -8.328 -23.891 -10.422 1 96.69 58 GLN B O 1
ATOM 2432 N N . ASN B 1 59 ? -6.266 -24.406 -10.938 1 93.56 59 ASN B N 1
ATOM 2433 C CA . ASN B 1 59 ? -6.551 -25.828 -11.086 1 93.56 59 ASN B CA 1
ATOM 2434 C C . ASN B 1 59 ? -6.406 -26.578 -9.766 1 93.56 59 ASN B C 1
ATOM 2436 O O . ASN B 1 59 ? -6.715 -27.766 -9.68 1 93.56 59 ASN B O 1
ATOM 2440 N N . LEU B 1 60 ? -5.84 -25.938 -8.773 1 88.44 60 LEU B N 1
ATOM 2441 C CA . LEU B 1 60 ? -5.742 -26.578 -7.465 1 88.44 60 LEU B CA 1
ATOM 2442 C C . LEU B 1 60 ? -7.125 -26.875 -6.902 1 88.44 60 LEU B C 1
ATOM 2444 O O . LEU B 1 60 ? -7.324 -27.906 -6.254 1 88.44 60 LEU B O 1
ATOM 2448 N N . SER B 1 61 ? -8.047 -25.891 -6.836 1 69.44 61 SER B N 1
ATOM 2449 C CA . SER B 1 61 ? -9.398 -26.047 -6.309 1 69.44 61 SER B CA 1
ATOM 2450 C C . SER B 1 61 ? -10.156 -27.141 -7.047 1 69.44 61 SER B C 1
ATOM 2452 O O . SER B 1 61 ? -11.07 -27.766 -6.488 1 69.44 61 SER B O 1
ATOM 2454 N N . LEU B 1 62 ? -9.891 -27.344 -8.242 1 61.19 62 LEU B N 1
ATOM 2455 C CA . LEU B 1 62 ? -10.578 -28.375 -9.016 1 61.19 62 LEU B CA 1
ATOM 2456 C C . LEU B 1 62 ? -10.156 -29.766 -8.555 1 61.19 62 LEU B C 1
ATOM 2458 O O . LEU B 1 62 ? -10.953 -30.703 -8.602 1 61.19 62 LEU B O 1
ATOM 2462 N N . SER B 1 63 ? -8.969 -29.859 -7.969 1 53.09 63 SER B N 1
ATOM 2463 C CA . SER B 1 63 ? -8.469 -31.172 -7.574 1 53.09 63 SER B CA 1
ATOM 2464 C C . SER B 1 63 ? -8.953 -31.562 -6.176 1 53.09 63 SER B C 1
ATOM 2466 O O . SER B 1 63 ? -9.109 -32.75 -5.867 1 53.09 63 SER B O 1
ATOM 2468 N N . SER B 1 64 ? -9.219 -30.625 -5.301 1 50.53 64 SER B N 1
ATOM 2469 C CA . SER B 1 64 ? -9.594 -30.984 -3.941 1 50.53 64 SER B CA 1
ATOM 2470 C C . SER B 1 64 ? -11.047 -31.438 -3.877 1 50.53 64 SER B C 1
ATOM 2472 O O . SER B 1 64 ? -11.492 -31.969 -2.855 1 50.53 64 SER B O 1
ATOM 2474 N N . THR B 1 65 ? -11.844 -31.094 -4.82 1 44.12 65 THR B N 1
ATOM 2475 C CA . THR B 1 65 ? -13.227 -31.531 -4.727 1 44.12 65 THR B CA 1
ATOM 2476 C C . THR B 1 65 ? -13.336 -33.031 -5.035 1 44.12 65 THR B C 1
ATOM 2478 O O . THR B 1 65 ? -14.43 -33.594 -5.027 1 44.12 65 THR B O 1
ATOM 2481 N N . GLU B 1 66 ? -12.266 -33.656 -5.559 1 40.06 66 GLU B N 1
ATOM 2482 C CA . GLU B 1 66 ? -12.578 -35.062 -5.75 1 40.06 66 GLU B CA 1
ATOM 2483 C C . GLU B 1 66 ? -12.547 -35.812 -4.426 1 40.06 66 GLU B C 1
ATOM 2485 O O . GLU B 1 66 ? -11.516 -35.844 -3.748 1 40.06 66 GLU B O 1
ATOM 2490 N N . PRO B 1 67 ? -13.609 -35.906 -3.75 1 37.69 67 PRO B N 1
ATOM 2491 C CA . PRO B 1 67 ? -13.586 -36.906 -2.691 1 37.69 67 PRO B CA 1
ATOM 2492 C C . PRO B 1 67 ? -12.891 -38.188 -3.125 1 37.69 67 PRO B C 1
ATOM 2494 O O . PRO B 1 67 ? -13.234 -38.75 -4.168 1 37.69 67 PRO B O 1
ATOM 2497 N N . LYS B 1 68 ? -11.594 -38.344 -2.971 1 35.44 68 LYS B N 1
ATOM 2498 C CA . LYS B 1 68 ? -11.172 -39.719 -3.098 1 35.44 68 LYS B CA 1
ATOM 2499 C C . LYS B 1 68 ? -12.086 -40.656 -2.303 1 35.44 68 LYS B C 1
ATOM 2501 O O . LYS B 1 68 ? -12.109 -40.594 -1.072 1 35.44 68 LYS B O 1
ATOM 2506 N N . ALA B 1 69 ? -13.242 -40.906 -2.863 1 32.19 69 ALA B N 1
ATOM 2507 C CA . ALA B 1 69 ? -13.992 -42.062 -2.41 1 32.19 69 ALA B CA 1
ATOM 2508 C C . ALA B 1 69 ? -13.094 -43.312 -2.328 1 32.19 69 ALA B C 1
ATOM 2510 O O . ALA B 1 69 ? -12.719 -43.875 -3.354 1 32.19 69 ALA B O 1
ATOM 2511 N N . ASN B 1 70 ? -11.992 -43.25 -1.593 1 30.94 70 ASN B N 1
ATOM 2512 C CA . ASN B 1 70 ? -11.453 -44.562 -1.287 1 30.94 70 ASN B CA 1
ATOM 2513 C C . ASN B 1 70 ? -12.547 -45.5 -0.777 1 30.94 70 ASN B C 1
ATOM 2515 O O . ASN B 1 70 ? -12.93 -45.438 0.391 1 30.94 70 ASN B O 1
ATOM 2519 N N . GLY B 1 71 ? -13.578 -45.625 -1.582 1 29.02 71 GLY B N 1
ATOM 2520 C CA . GLY B 1 71 ? -14.492 -46.75 -1.355 1 29.02 71 GLY B CA 1
ATOM 2521 C C . GLY B 1 71 ? -13.789 -48.062 -1.201 1 29.02 71 GLY B C 1
ATOM 2522 O O . GLY B 1 71 ? -13.594 -48.812 -2.18 1 29.02 71 GLY B O 1
ATOM 2523 N N . ASN B 1 72 ? -12.617 -48.094 -0.467 1 29.03 72 ASN B N 1
ATOM 2524 C CA . ASN B 1 72 ? -12.32 -49.469 -0.147 1 29.03 72 ASN B CA 1
ATOM 2525 C C . ASN B 1 72 ? -13.516 -50.188 0.489 1 29.03 72 ASN B C 1
ATOM 2527 O O . ASN B 1 72 ? -13.914 -49.844 1.605 1 29.03 72 ASN B O 1
ATOM 2531 N N . ASN B 1 73 ? -14.555 -50.406 -0.322 1 29.44 73 ASN B N 1
ATOM 2532 C CA . ASN B 1 73 ? -15.586 -51.406 0.026 1 29.44 73 ASN B CA 1
ATOM 2533 C C . ASN B 1 73 ? -14.977 -52.688 0.543 1 29.44 73 ASN B C 1
ATOM 2535 O O . ASN B 1 73 ? -14.508 -53.531 -0.242 1 29.44 73 ASN B O 1
ATOM 2539 N N . LEU B 1 74 ? -14.086 -52.688 1.534 1 26.88 74 LEU B N 1
ATOM 2540 C CA . LEU B 1 74 ? -13.82 -53.969 2.129 1 26.88 74 LEU B CA 1
ATOM 2541 C C . LEU B 1 74 ? -15.117 -54.688 2.492 1 26.88 74 LEU B C 1
ATOM 2543 O O . LEU B 1 74 ? -15.969 -54.125 3.172 1 26.88 74 LEU B O 1
ATOM 2547 N N . SER B 1 75 ? -15.547 -55.594 1.666 1 30.27 75 SER B N 1
ATOM 2548 C CA . SER B 1 75 ? -16.609 -56.594 1.746 1 30.27 75 SER B CA 1
ATOM 2549 C C . SER B 1 75 ? -16.656 -57.25 3.129 1 30.27 75 SER B C 1
ATOM 2551 O O . SER B 1 75 ? -15.727 -57.969 3.516 1 30.27 75 SER B O 1
ATOM 2553 N N . SER B 1 76 ? -16.703 -56.469 4.23 1 28.39 76 SER B N 1
ATOM 2554 C CA . SER B 1 76 ? -16.875 -57.188 5.496 1 28.39 76 SER B CA 1
ATOM 2555 C C . SER B 1 76 ? -18.094 -58.094 5.461 1 28.39 76 SER B C 1
ATOM 2557 O O . SER B 1 76 ? -19.172 -57.656 5.051 1 28.39 76 SER B O 1
ATOM 2559 N N . ASP B 1 77 ? -17.906 -59.375 5.297 1 29 77 ASP B N 1
ATOM 2560 C CA . ASP B 1 77 ? -18.797 -60.531 5.445 1 29 77 ASP B CA 1
ATOM 2561 C C . ASP B 1 77 ? -19.594 -60.438 6.746 1 29 77 ASP B C 1
ATOM 2563 O O . ASP B 1 77 ? -19.047 -60.625 7.832 1 29 77 ASP B O 1
ATOM 2567 N N . ASP B 1 78 ? -20.25 -59.344 7.109 1 28.27 78 ASP B N 1
ATOM 2568 C CA . ASP B 1 78 ? -21.016 -59.25 8.352 1 28.27 78 ASP B CA 1
ATOM 2569 C C . ASP B 1 78 ? -22.125 -60.312 8.375 1 28.27 78 ASP B C 1
ATOM 2571 O O . ASP B 1 78 ? -22.969 -60.344 7.477 1 28.27 78 ASP B O 1
ATOM 2575 N N . ALA B 1 79 ? -21.812 -61.562 8.852 1 28.28 79 ALA B N 1
ATOM 2576 C CA . ALA B 1 79 ? -22.734 -62.562 9.367 1 28.28 79 ALA B CA 1
ATOM 2577 C C . ALA B 1 79 ? -23.797 -61.906 10.25 1 28.28 79 ALA B C 1
ATOM 2579 O O . ALA B 1 79 ? -23.516 -61.469 11.367 1 28.28 79 ALA B O 1
ATOM 2580 N N . SER B 1 80 ? -24.734 -61.062 9.641 1 27.36 80 SER B N 1
ATOM 2581 C CA . SER B 1 80 ? -25.844 -60.312 10.242 1 27.36 80 SER B CA 1
ATOM 2582 C C . SER B 1 80 ? -26.781 -61.25 10.992 1 27.36 80 SER B C 1
ATOM 2584 O O . SER B 1 80 ? -27.375 -62.156 10.398 1 27.36 80 SER B O 1
ATOM 2586 N N . THR B 1 81 ? -26.281 -61.938 12.125 1 29.72 81 THR B N 1
ATOM 2587 C CA . THR B 1 81 ? -27.266 -62.438 13.078 1 29.72 81 THR B CA 1
ATOM 2588 C C . THR B 1 81 ? -28.359 -61.406 13.305 1 29.72 81 THR B C 1
ATOM 2590 O O . THR B 1 81 ? -28.078 -60.25 13.57 1 29.72 81 THR B O 1
ATOM 2593 N N . GLY B 1 82 ? -29.547 -61.656 12.766 1 27.42 82 GLY B N 1
ATOM 2594 C CA . GLY B 1 82 ? -30.781 -60.938 12.555 1 27.42 82 GLY B CA 1
ATOM 2595 C C . GLY B 1 82 ? -31.422 -60.438 13.844 1 27.42 82 GLY B C 1
ATOM 2596 O O . GLY B 1 82 ? -32.594 -60.062 13.859 1 27.42 82 GLY B O 1
ATOM 2597 N N . THR B 1 83 ? -30.766 -60.406 15 1 30.69 83 THR B N 1
ATOM 2598 C CA . THR B 1 83 ? -31.672 -60.031 16.078 1 30.69 83 THR B CA 1
ATOM 2599 C C . THR B 1 83 ? -32.312 -58.688 15.773 1 30.69 83 THR B C 1
ATOM 2601 O O . THR B 1 83 ? -31.625 -57.719 15.445 1 30.69 83 THR B O 1
ATOM 2604 N N . ALA B 1 84 ? -33.625 -58.688 15.469 1 29.39 84 ALA B N 1
ATOM 2605 C CA . ALA B 1 84 ? -34.562 -57.656 15.07 1 29.39 84 ALA B CA 1
ATOM 2606 C C . ALA B 1 84 ? -34.625 -56.531 16.109 1 29.39 84 ALA B C 1
ATOM 2608 O O . ALA B 1 84 ? -35.562 -56.469 16.922 1 29.39 84 ALA B O 1
ATOM 2609 N N . THR B 1 85 ? -33.562 -56.25 16.828 1 29.59 85 THR B N 1
ATOM 2610 C CA . THR B 1 85 ? -33.875 -55.188 17.766 1 29.59 85 THR B CA 1
ATOM 2611 C C . THR B 1 85 ? -34.438 -53.969 17.031 1 29.59 85 THR B C 1
ATOM 2613 O O . THR B 1 85 ? -33.906 -53.562 15.992 1 29.59 85 THR B O 1
ATOM 2616 N N . LYS B 1 86 ? -35.75 -53.625 17.297 1 29.19 86 LYS B N 1
ATOM 2617 C CA . LYS B 1 86 ? -36.5 -52.469 16.859 1 29.19 86 LYS B CA 1
ATOM 2618 C C . LYS B 1 86 ? -35.719 -51.188 17.078 1 29.19 86 LYS B C 1
ATOM 2620 O O . LYS B 1 86 ? -35.5 -50.75 18.203 1 29.19 86 LYS B O 1
ATOM 2625 N N . THR B 1 87 ? -34.594 -51.062 16.438 1 29.28 87 THR B N 1
ATOM 2626 C CA . THR B 1 87 ? -33.844 -49.812 16.578 1 29.28 87 THR B CA 1
ATOM 2627 C C . THR B 1 87 ? -34.719 -48.594 16.234 1 29.28 87 THR B C 1
ATOM 2629 O O . THR B 1 87 ? -35.344 -48.562 15.172 1 29.28 87 THR B O 1
ATOM 2632 N N . THR B 1 88 ? -35.375 -48.031 17.297 1 31.77 88 THR B N 1
ATOM 2633 C CA . THR B 1 88 ? -36.094 -46.781 17.172 1 31.77 88 THR B CA 1
ATOM 2634 C C . THR B 1 88 ? -35.312 -45.812 16.266 1 31.77 88 THR B C 1
ATOM 2636 O O . THR B 1 88 ? -34.125 -45.562 16.5 1 31.77 88 THR B O 1
ATOM 2639 N N . LYS B 1 89 ? -35.844 -45.656 15.047 1 30.64 89 LYS B N 1
ATOM 2640 C CA . LYS B 1 89 ? -35.344 -44.719 14.062 1 30.64 89 LYS B CA 1
ATOM 2641 C C . LYS B 1 89 ? -35.125 -43.344 14.68 1 30.64 89 LYS B C 1
ATOM 2643 O O . LYS B 1 89 ? -36.062 -42.719 15.164 1 30.64 89 LYS B O 1
ATOM 2648 N N . VAL B 1 90 ? -34.094 -43.156 15.492 1 33.75 90 VAL B N 1
ATOM 2649 C CA . VAL B 1 90 ? -33.781 -41.75 15.773 1 33.75 90 VAL B CA 1
ATOM 2650 C C . VAL B 1 90 ? -33.938 -40.906 14.5 1 33.75 90 VAL B C 1
ATOM 2652 O O . VAL B 1 90 ? -33.5 -41.312 13.422 1 33.75 90 VAL B O 1
ATOM 2655 N N . PRO B 1 91 ? -34.969 -40.031 14.445 1 35.94 91 PRO B N 1
ATOM 2656 C CA . PRO B 1 91 ? -35.031 -39.156 13.289 1 35.94 91 PRO B CA 1
ATOM 2657 C C . PRO B 1 91 ? -33.625 -38.719 12.82 1 35.94 91 PRO B C 1
ATOM 2659 O O . PRO B 1 91 ? -32.719 -38.562 13.641 1 35.94 91 PRO B O 1
ATOM 2662 N N . THR B 1 92 ? -33.188 -39.438 11.773 1 33.22 92 THR B N 1
ATOM 2663 C CA . THR B 1 92 ? -32 -38.969 11.062 1 33.22 92 THR B CA 1
ATOM 2664 C C . THR B 1 92 ? -31.906 -37.438 11.125 1 33.22 92 THR B C 1
ATOM 2666 O O . THR B 1 92 ? -32.844 -36.75 10.773 1 33.22 92 THR B O 1
ATOM 2669 N N . THR B 1 93 ? -31.219 -36.906 12.141 1 36.34 93 THR B N 1
ATOM 2670 C CA . THR B 1 93 ? -30.75 -35.531 12.062 1 36.34 93 THR B CA 1
ATOM 2671 C C . THR B 1 93 ? -30.641 -35.094 10.609 1 36.34 93 THR B C 1
ATOM 2673 O O . THR B 1 93 ? -30.078 -35.781 9.773 1 36.34 93 THR B O 1
ATOM 2676 N N . THR B 1 94 ? -31.656 -34.312 10.148 1 37.53 94 THR B N 1
ATOM 2677 C CA . THR B 1 94 ? -31.469 -33.531 8.93 1 37.53 94 THR B CA 1
ATOM 2678 C C . THR B 1 94 ? -29.984 -33.281 8.656 1 37.53 94 THR B C 1
ATOM 2680 O O . THR B 1 94 ? -29.297 -32.625 9.438 1 37.53 94 THR B O 1
ATOM 2683 N N . THR B 1 95 ? -29.312 -34.375 8.305 1 38.53 95 THR B N 1
ATOM 2684 C CA . THR B 1 95 ? -28.016 -34.062 7.699 1 38.53 95 THR B CA 1
ATOM 2685 C C . THR B 1 95 ? -28.078 -32.719 6.938 1 38.53 95 THR B C 1
ATOM 2687 O O . THR B 1 95 ? -28.828 -32.594 5.965 1 38.53 95 THR B O 1
ATOM 2690 N N . THR B 1 96 ? -28.234 -31.609 7.672 1 41.06 96 THR B N 1
ATOM 2691 C CA . THR B 1 96 ? -27.938 -30.359 6.969 1 41.06 96 THR B CA 1
ATOM 2692 C C . THR B 1 96 ? -27.047 -30.625 5.754 1 41.06 96 THR B C 1
ATOM 2694 O O . THR B 1 96 ? -26 -31.25 5.871 1 41.06 96 THR B O 1
ATOM 2697 N N . THR B 1 97 ? -27.625 -30.891 4.582 1 43.72 97 THR B N 1
ATOM 2698 C CA . THR B 1 97 ? -26.938 -30.891 3.287 1 43.72 97 THR B CA 1
ATOM 2699 C C . THR B 1 97 ? -25.625 -30.125 3.367 1 43.72 97 THR B C 1
ATOM 2701 O O . THR B 1 97 ? -25.594 -29 3.885 1 43.72 97 THR B O 1
ATOM 2704 N N . PRO B 1 98 ? -24.547 -30.797 3.375 1 47 98 PRO B N 1
ATOM 2705 C CA . PRO B 1 98 ? -23.266 -30.109 3.396 1 47 98 PRO B CA 1
ATOM 2706 C C . PRO B 1 98 ? -23.297 -28.766 2.674 1 47 98 PRO B C 1
ATOM 2708 O O . PRO B 1 98 ? -23.781 -28.672 1.539 1 47 98 PRO B O 1
ATOM 2711 N N . LYS B 1 99 ? -23.625 -27.641 3.273 1 52.84 99 LYS B N 1
ATOM 2712 C CA . LYS B 1 99 ? -23.531 -26.297 2.738 1 52.84 99 LYS B CA 1
ATOM 2713 C C . LYS B 1 99 ? -22.453 -26.203 1.668 1 52.84 99 LYS B C 1
ATOM 2715 O O . LYS B 1 99 ? -21.312 -26.609 1.891 1 52.84 99 LYS B O 1
ATOM 2720 N N . ASN B 1 100 ? -22.891 -26.281 0.317 1 68.88 100 ASN B N 1
ATOM 2721 C CA . ASN B 1 100 ? -22.078 -26.172 -0.886 1 68.88 100 ASN B CA 1
ATOM 2722 C C . ASN B 1 100 ? -20.969 -25.141 -0.708 1 68.88 100 ASN B C 1
ATOM 2724 O O . ASN B 1 100 ? -21.219 -24.016 -0.259 1 68.88 100 ASN B O 1
ATOM 2728 N N . ILE B 1 101 ? -19.797 -25.609 -0.425 1 76.12 101 ILE B N 1
ATOM 2729 C CA . ILE B 1 101 ? -18.625 -24.766 -0.301 1 76.12 101 ILE B CA 1
ATOM 2730 C C . ILE B 1 101 ? -18.125 -24.375 -1.689 1 76.12 101 ILE B C 1
ATOM 2732 O O . ILE B 1 101 ? -17.969 -25.219 -2.566 1 76.12 101 ILE B O 1
ATOM 2736 N N . ARG B 1 102 ? -18.219 -23.109 -1.947 1 83.25 102 ARG B N 1
ATOM 2737 C CA . ARG B 1 102 ? -17.562 -22.594 -3.141 1 83.25 102 ARG B CA 1
ATOM 2738 C C . ARG B 1 102 ? -16.062 -22.406 -2.902 1 83.25 102 ARG B C 1
ATOM 2740 O O . ARG B 1 102 ? -15.664 -21.844 -1.883 1 83.25 102 ARG B O 1
ATOM 2747 N N . VAL B 1 103 ? -15.281 -23.078 -3.801 1 90.25 103 VAL B N 1
ATOM 2748 C CA . VAL B 1 103 ? -13.836 -22.984 -3.68 1 90.25 103 VAL B CA 1
ATOM 2749 C C . VAL B 1 103 ? -13.273 -22.156 -4.84 1 90.25 103 VAL B C 1
ATOM 2751 O O . VAL B 1 103 ? -13.641 -22.375 -5.996 1 90.25 103 VAL B O 1
ATOM 2754 N N . ARG B 1 104 ? -12.508 -21.188 -4.547 1 92.31 104 ARG B N 1
ATOM 2755 C CA . ARG B 1 104 ? -11.805 -20.391 -5.547 1 92.31 104 ARG B CA 1
ATOM 2756 C C . ARG B 1 104 ? -10.312 -20.328 -5.242 1 92.31 104 ARG B C 1
ATOM 2758 O O . ARG B 1 104 ? -9.914 -20.125 -4.094 1 92.31 104 ARG B O 1
ATOM 2765 N N . SER B 1 105 ? -9.523 -20.609 -6.293 1 97.06 105 SER B N 1
ATOM 2766 C CA . SER B 1 105 ? -8.078 -20.531 -6.117 1 97.06 105 SER B CA 1
ATOM 2767 C C . SER B 1 105 ? -7.438 -19.641 -7.184 1 97.06 105 SER B C 1
ATOM 2769 O O . SER B 1 105 ? -7.902 -19.609 -8.328 1 97.06 105 SER B O 1
ATOM 2771 N N . ASP B 1 106 ? -6.465 -18.922 -6.84 1 98.38 106 ASP B N 1
ATOM 2772 C CA . ASP B 1 106 ? -5.711 -18 -7.691 1 98.38 106 ASP B CA 1
ATOM 2773 C C . ASP B 1 106 ? -4.348 -17.688 -7.082 1 98.38 106 ASP B C 1
ATOM 2775 O O . ASP B 1 106 ? -4.02 -18.156 -5.992 1 98.38 106 ASP B O 1
ATOM 2779 N N . LEU B 1 107 ? -3.514 -17 -7.801 1 98.81 107 LEU B N 1
ATOM 2780 C CA . LEU B 1 107 ? -2.346 -16.406 -7.148 1 98.81 107 LEU B CA 1
ATOM 2781 C C . LEU B 1 107 ? -2.764 -15.5 -5.996 1 98.81 107 LEU B C 1
ATOM 2783 O O . LEU B 1 107 ? -3.762 -14.789 -6.094 1 98.81 107 LEU B O 1
ATOM 2787 N N . VAL B 1 108 ? -1.994 -15.469 -5 1 98.62 108 VAL B N 1
ATOM 2788 C CA . VAL B 1 108 ? -2.4 -14.82 -3.758 1 98.62 108 VAL B CA 1
ATOM 2789 C C . VAL B 1 108 ? -2.42 -13.305 -3.949 1 98.62 108 VAL B C 1
ATOM 2791 O O . VAL B 1 108 ? -1.524 -12.742 -4.586 1 98.62 108 VAL B O 1
ATOM 2794 N N . SER B 1 109 ? -3.441 -12.633 -3.494 1 98.25 109 SER B N 1
ATOM 2795 C CA . SER B 1 109 ? -3.541 -11.188 -3.334 1 98.25 109 SER B CA 1
ATOM 2796 C C . SER B 1 109 ? -3.301 -10.773 -1.888 1 98.25 109 SER B C 1
ATOM 2798 O O . SER B 1 109 ? -3.795 -11.414 -0.96 1 98.25 109 SER B O 1
ATOM 2800 N N . ILE B 1 110 ? -2.535 -9.734 -1.667 1 97.62 110 ILE B N 1
ATOM 2801 C CA . ILE B 1 110 ? -2.201 -9.273 -0.321 1 97.62 110 ILE B CA 1
ATOM 2802 C C . ILE B 1 110 ? -2.953 -7.984 -0.012 1 97.62 110 ILE B C 1
ATOM 2804 O O . ILE B 1 110 ? -2.869 -7.012 -0.768 1 97.62 110 ILE B O 1
ATOM 2808 N N . HIS B 1 111 ? -3.607 -7.977 1.174 1 95.5 111 HIS B N 1
ATOM 2809 C CA . HIS B 1 111 ? -4.52 -6.863 1.415 1 95.5 111 HIS B CA 1
ATOM 2810 C C . HIS B 1 111 ? -4.164 -6.125 2.701 1 95.5 111 HIS B C 1
ATOM 2812 O O . HIS B 1 111 ? -4.723 -5.066 2.99 1 95.5 111 HIS B O 1
ATOM 2818 N N . THR B 1 112 ? -3.186 -6.715 3.521 1 94.12 112 THR B N 1
ATOM 2819 C CA . THR B 1 112 ? -2.887 -6.102 4.809 1 94.12 112 THR B CA 1
ATOM 2820 C C . THR B 1 112 ? -1.411 -6.27 5.16 1 94.12 112 THR B C 1
ATOM 2822 O O . THR B 1 112 ? -0.752 -7.188 4.672 1 94.12 112 THR B O 1
ATOM 2825 N N . PRO B 1 113 ? -0.965 -5.402 6.051 1 94.19 113 PRO B N 1
ATOM 2826 C CA . PRO B 1 113 ? 0.401 -5.594 6.547 1 94.19 113 PRO B CA 1
ATOM 2827 C C . PRO B 1 113 ? 0.59 -6.926 7.262 1 94.19 113 PRO B C 1
ATOM 2829 O O . PRO B 1 113 ? 1.649 -7.551 7.148 1 94.19 113 PRO B O 1
ATOM 2832 N N . SER B 1 114 ? -0.379 -7.34 7.961 1 92.69 114 SER B N 1
ATOM 2833 C CA . SER B 1 114 ? -0.291 -8.594 8.703 1 92.69 114 SER B CA 1
ATOM 2834 C C . SER B 1 114 ? -0.101 -9.781 7.77 1 92.69 114 SER B C 1
ATOM 2836 O O . SER B 1 114 ? 0.605 -10.734 8.102 1 92.69 114 SER B O 1
ATOM 2838 N N . MET B 1 115 ? -0.729 -9.711 6.641 1 94.44 115 MET B N 1
ATOM 2839 C CA . MET B 1 115 ? -0.566 -10.781 5.66 1 94.44 115 MET B CA 1
ATOM 2840 C C . MET B 1 115 ? 0.875 -10.852 5.168 1 94.44 115 MET B C 1
ATOM 2842 O O . MET B 1 115 ? 1.415 -11.945 4.969 1 94.44 115 MET B O 1
ATOM 2846 N N . VAL B 1 116 ? 1.509 -9.664 4.965 1 94.62 116 VAL B N 1
ATOM 2847 C CA . VAL B 1 116 ? 2.904 -9.633 4.543 1 94.62 116 VAL B CA 1
ATOM 2848 C C . VAL B 1 116 ? 3.773 -10.352 5.574 1 94.62 116 VAL B C 1
ATOM 2850 O O . VAL B 1 116 ? 4.562 -11.234 5.227 1 94.62 116 VAL B O 1
ATOM 2853 N N . HIS B 1 117 ? 3.557 -10.008 6.758 1 92.88 117 HIS B N 1
ATOM 2854 C CA . HIS B 1 117 ? 4.328 -10.609 7.84 1 92.88 117 HIS B CA 1
ATOM 2855 C C . HIS B 1 117 ? 4.09 -12.109 7.922 1 92.88 117 HIS B C 1
ATOM 2857 O O . HIS B 1 117 ? 5.035 -12.891 8.07 1 92.88 117 HIS B O 1
ATOM 2863 N N . GLY B 1 118 ? 2.838 -12.523 7.848 1 93.88 118 GLY B N 1
ATOM 2864 C CA . GLY B 1 118 ? 2.49 -13.938 7.91 1 93.88 118 GLY B CA 1
ATOM 2865 C C . GLY B 1 118 ? 3.109 -14.75 6.789 1 93.88 118 GLY B C 1
ATOM 2866 O O . GLY B 1 118 ? 3.617 -15.852 7.023 1 93.88 118 GLY B O 1
ATOM 2867 N N . ILE B 1 119 ? 3.066 -14.203 5.617 1 95.81 119 ILE B N 1
ATOM 2868 C CA . ILE B 1 119 ? 3.604 -14.898 4.453 1 95.81 119 ILE B CA 1
ATOM 2869 C C . ILE B 1 119 ? 5.121 -15.008 4.57 1 95.81 119 ILE B C 1
ATOM 2871 O O . ILE B 1 119 ? 5.691 -16.078 4.375 1 95.81 119 ILE B O 1
ATOM 2875 N N . MET B 1 120 ? 5.785 -13.922 4.945 1 94.69 120 MET B N 1
ATOM 2876 C CA . MET B 1 120 ? 7.242 -13.914 5.012 1 94.69 120 MET B CA 1
ATOM 2877 C C . MET B 1 120 ? 7.742 -14.844 6.109 1 94.69 120 MET B C 1
ATOM 2879 O O . MET B 1 120 ? 8.703 -15.594 5.906 1 94.69 120 MET B O 1
ATOM 2883 N N . SER B 1 121 ? 7.066 -14.82 7.25 1 94.69 121 SER B N 1
ATOM 2884 C CA . SER B 1 121 ? 7.477 -15.688 8.352 1 94.69 121 SER B CA 1
ATOM 2885 C C . SER B 1 121 ? 7.324 -17.156 7.988 1 94.69 121 SER B C 1
ATOM 2887 O O . SER B 1 121 ? 8.086 -18 8.469 1 94.69 121 SER B O 1
ATOM 2889 N N . TRP B 1 122 ? 6.438 -17.422 7.176 1 95.56 122 TRP B N 1
ATOM 2890 C CA . TRP B 1 122 ? 6.137 -18.781 6.746 1 95.56 122 TRP B CA 1
ATOM 2891 C C . TRP B 1 122 ? 7.098 -19.234 5.652 1 95.56 122 TRP B C 1
ATOM 2893 O O . TRP B 1 122 ? 7.645 -20.344 5.715 1 95.56 122 TRP B O 1
ATOM 2903 N N . ILE B 1 123 ? 7.375 -18.406 4.715 1 95.94 123 ILE B N 1
ATOM 2904 C CA . ILE B 1 123 ? 8.07 -18.828 3.502 1 95.94 123 ILE B CA 1
ATOM 2905 C C . ILE B 1 123 ? 9.578 -18.75 3.721 1 95.94 123 ILE B C 1
ATOM 2907 O O . ILE B 1 123 ? 10.328 -19.578 3.18 1 95.94 123 ILE B O 1
ATOM 2911 N N . LEU B 1 124 ? 10.055 -17.859 4.477 1 93.56 124 LEU B N 1
ATOM 2912 C CA . LEU B 1 124 ? 11.484 -17.594 4.637 1 93.56 124 LEU B CA 1
ATOM 2913 C C . LEU B 1 124 ? 12.219 -18.859 5.066 1 93.56 124 LEU B C 1
ATOM 2915 O O . LEU B 1 124 ? 13.273 -19.188 4.523 1 93.56 124 LEU B O 1
ATOM 2919 N N . PRO B 1 125 ? 11.719 -19.641 5.988 1 94.56 125 PRO B N 1
ATOM 2920 C CA . PRO B 1 125 ? 12.414 -20.859 6.387 1 94.56 125 PRO B CA 1
ATOM 2921 C C . PRO B 1 125 ? 12.32 -21.969 5.332 1 94.56 125 PRO B C 1
ATOM 2923 O O . PRO B 1 125 ? 13.07 -22.938 5.387 1 94.56 125 PRO B O 1
ATOM 2926 N N . LEU B 1 126 ? 11.391 -21.875 4.422 1 93.31 126 LEU B N 1
ATOM 2927 C CA . LEU B 1 126 ? 11.141 -22.938 3.449 1 93.31 126 LEU B CA 1
ATOM 2928 C C . LEU B 1 126 ? 11.945 -22.703 2.174 1 93.31 126 LEU B C 1
ATOM 2930 O O . LEU B 1 126 ? 12.492 -23.641 1.599 1 93.31 126 LEU B O 1
ATOM 2934 N N . GLU B 1 127 ? 11.977 -21.422 1.778 1 89.81 127 GLU B N 1
ATOM 2935 C CA . GLU B 1 127 ? 12.508 -21.062 0.467 1 89.81 127 GLU B CA 1
ATOM 2936 C C . GLU B 1 127 ? 13.031 -19.625 0.459 1 89.81 127 GLU B C 1
ATOM 2938 O O . GLU B 1 127 ? 12.328 -18.703 0.85 1 89.81 127 GLU B O 1
ATOM 2943 N N . LYS B 1 128 ? 14.25 -19.406 0.01 1 91.12 128 LYS B N 1
ATOM 2944 C CA . LYS B 1 128 ? 14.875 -18.078 0.008 1 91.12 128 LYS B CA 1
ATOM 2945 C C . LYS B 1 128 ? 15.023 -17.547 -1.412 1 91.12 128 LYS B C 1
ATOM 2947 O O . LYS B 1 128 ? 16.125 -17.203 -1.842 1 91.12 128 LYS B O 1
ATOM 2952 N N . ARG B 1 129 ? 13.93 -17.562 -2.131 1 94.38 129 ARG B N 1
ATOM 2953 C CA . ARG B 1 129 ? 13.836 -17 -3.473 1 94.38 129 ARG B CA 1
ATOM 2954 C C . ARG B 1 129 ? 12.57 -16.156 -3.623 1 94.38 129 ARG B C 1
ATOM 2956 O O . ARG B 1 129 ? 11.617 -16.312 -2.859 1 94.38 129 ARG B O 1
ATOM 2963 N N . GLN B 1 130 ? 12.594 -15.297 -4.594 1 96.5 130 GLN B N 1
ATOM 2964 C CA . GLN B 1 130 ? 11.391 -14.539 -4.926 1 96.5 130 GLN B CA 1
ATOM 2965 C C . GLN B 1 130 ? 10.289 -15.461 -5.449 1 96.5 130 GLN B C 1
ATOM 2967 O O . GLN B 1 130 ? 10.578 -16.5 -6.043 1 96.5 130 GLN B O 1
ATOM 2972 N N . PHE B 1 131 ? 9.094 -15.086 -5.293 1 98.5 131 PHE B N 1
ATOM 2973 C CA . PHE B 1 131 ? 7.965 -15.875 -5.754 1 98.5 131 PHE B CA 1
ATOM 2974 C C . PHE B 1 131 ? 6.855 -14.984 -6.293 1 98.5 131 PHE B C 1
ATOM 2976 O O . PHE B 1 131 ? 6.688 -13.852 -5.836 1 98.5 131 PHE B O 1
ATOM 2983 N N . TRP B 1 132 ? 6.125 -15.547 -7.23 1 98.88 132 TRP B N 1
ATOM 2984 C CA . TRP B 1 132 ? 5.004 -14.82 -7.82 1 98.88 132 TRP B CA 1
ATOM 2985 C C . TRP B 1 132 ? 3.85 -14.703 -6.832 1 98.88 132 TRP B C 1
ATOM 2987 O O . TRP B 1 132 ? 3.541 -15.656 -6.113 1 98.88 132 TRP B O 1
ATOM 2997 N N . ILE B 1 133 ? 3.209 -13.547 -6.871 1 98.81 133 ILE B N 1
ATOM 2998 C CA . ILE B 1 133 ? 1.877 -13.336 -6.316 1 98.81 133 ILE B CA 1
ATOM 2999 C C . ILE B 1 133 ? 0.943 -12.805 -7.402 1 98.81 133 ILE B C 1
ATOM 3001 O O . ILE B 1 133 ? 1.351 -12.648 -8.555 1 98.81 133 ILE B O 1
ATOM 3005 N N . GLY B 1 134 ? -0.259 -12.469 -7.066 1 98.81 134 GLY B N 1
ATOM 3006 C CA . GLY B 1 134 ? -1.278 -12.203 -8.07 1 98.81 134 GLY B CA 1
ATOM 3007 C C . GLY B 1 134 ? -1.306 -10.75 -8.523 1 98.81 134 GLY B C 1
ATOM 3008 O O . GLY B 1 134 ? -2.363 -10.227 -8.875 1 98.81 134 GLY B O 1
ATOM 3009 N N . GLY B 1 135 ? -0.213 -10.094 -8.531 1 98.38 135 GLY B N 1
ATOM 3010 C CA . GLY B 1 135 ? -0.211 -8.68 -8.867 1 98.38 135 GLY B CA 1
ATOM 3011 C C . GLY B 1 135 ? 0.199 -8.406 -10.305 1 98.38 135 GLY B C 1
ATOM 3012 O O . GLY B 1 135 ? 1.096 -9.07 -10.836 1 98.38 135 GLY B O 1
ATOM 3013 N N . ARG B 1 136 ? -0.458 -7.418 -10.867 1 98 136 ARG B N 1
ATOM 3014 C CA . ARG B 1 136 ? -0.115 -6.875 -12.18 1 98 136 ARG B CA 1
ATOM 3015 C C . ARG B 1 136 ? -0.033 -5.352 -12.141 1 98 136 ARG B C 1
ATOM 3017 O O . ARG B 1 136 ? -0.814 -4.703 -11.438 1 98 136 ARG B O 1
ATOM 3024 N N . LEU B 1 137 ? 0.921 -4.824 -12.844 1 96.75 137 LEU B N 1
ATOM 3025 C CA . LEU B 1 137 ? 1.165 -3.385 -12.836 1 96.75 137 LEU B CA 1
ATOM 3026 C C . LEU B 1 137 ? 1.207 -2.832 -14.25 1 96.75 137 LEU B C 1
ATOM 3028 O O . LEU B 1 137 ? 1.679 -3.504 -15.172 1 96.75 137 LEU B O 1
ATOM 3032 N N . LYS B 1 138 ? 0.782 -1.621 -14.359 1 96.06 138 LYS B N 1
ATOM 3033 C CA . LYS B 1 138 ? 0.862 -0.888 -15.617 1 96.06 138 LYS B CA 1
ATOM 3034 C C . LYS B 1 138 ? 1.194 0.583 -15.375 1 96.06 138 LYS B C 1
ATOM 3036 O O . LYS B 1 138 ? 0.606 1.223 -14.5 1 96.06 138 LYS B O 1
ATOM 3041 N N . LYS B 1 139 ? 2.131 1.037 -16.078 1 95.38 139 LYS B N 1
ATOM 3042 C CA . LYS B 1 139 ? 2.477 2.455 -16.047 1 95.38 139 LYS B CA 1
ATOM 3043 C C . LYS B 1 139 ? 1.453 3.285 -16.812 1 95.38 139 LYS B C 1
ATOM 3045 O O . LYS B 1 139 ? 1.015 2.891 -17.906 1 95.38 139 LYS B O 1
ATOM 3050 N N . ILE B 1 140 ? 1.12 4.434 -16.25 1 93.81 140 ILE B N 1
ATOM 3051 C CA . ILE B 1 140 ? 0.21 5.34 -16.953 1 93.81 140 ILE B CA 1
ATOM 3052 C C . ILE B 1 140 ? 0.771 6.758 -16.906 1 93.81 140 ILE B C 1
ATOM 3054 O O . ILE B 1 140 ? 1.518 7.117 -16 1 93.81 140 ILE B O 1
ATOM 3058 N N . VAL B 1 141 ? 0.439 7.523 -17.938 1 92.88 141 VAL B N 1
ATOM 3059 C CA . VAL B 1 141 ? 0.85 8.922 -18.016 1 92.88 141 VAL B CA 1
ATOM 3060 C C . VAL B 1 141 ? -0.338 9.828 -17.703 1 92.88 141 VAL B C 1
ATOM 3062 O O . VAL B 1 141 ? -1.284 9.922 -18.484 1 92.88 141 VAL B O 1
ATOM 3065 N N . GLN B 1 142 ? -0.327 10.445 -16.578 1 92.5 142 GLN B N 1
ATOM 3066 C CA . GLN B 1 142 ? -1.378 11.312 -16.078 1 92.5 142 GLN B CA 1
ATOM 3067 C C . GLN B 1 142 ? -0.798 12.414 -15.188 1 92.5 142 GLN B C 1
ATOM 3069 O O . GLN B 1 142 ? -0.26 12.133 -14.109 1 92.5 142 GLN B O 1
ATOM 3074 N N . PRO B 1 143 ? -0.935 13.695 -15.609 1 94.19 143 PRO B N 1
ATOM 3075 C CA . PRO B 1 143 ? -0.459 14.758 -14.727 1 94.19 143 PRO B CA 1
ATOM 3076 C C . PRO B 1 143 ? -1.202 14.789 -13.391 1 94.19 143 PRO B C 1
ATOM 3078 O O . PRO B 1 143 ? -2.432 14.875 -13.367 1 94.19 143 PRO B O 1
ATOM 3081 N N . PHE B 1 144 ? -0.473 14.711 -12.297 1 95.06 144 PHE B N 1
ATOM 3082 C CA . PHE B 1 144 ? -1.059 14.75 -10.961 1 95.06 144 PHE B CA 1
ATOM 3083 C C . PHE B 1 144 ? -0.029 15.188 -9.93 1 95.06 144 PHE B C 1
ATOM 3085 O O . PHE B 1 144 ? 0.982 14.516 -9.727 1 95.06 144 PHE B O 1
ATOM 3092 N N . GLU B 1 145 ? -0.3 16.266 -9.328 1 92.5 145 GLU B N 1
ATOM 3093 C CA . GLU B 1 145 ? 0.48 16.766 -8.203 1 92.5 145 GLU B CA 1
ATOM 3094 C C . GLU B 1 145 ? 1.971 16.781 -8.523 1 92.5 145 GLU B C 1
ATOM 3096 O O . GLU B 1 145 ? 2.779 16.234 -7.77 1 92.5 145 GLU B O 1
ATOM 3101 N N . GLY B 1 146 ? 2.318 17.234 -9.719 1 91.12 146 GLY B N 1
ATOM 3102 C CA . GLY B 1 146 ? 3.703 17.469 -10.094 1 91.12 146 GLY B CA 1
ATOM 3103 C C . GLY B 1 146 ? 4.379 16.234 -10.672 1 91.12 146 GLY B C 1
ATOM 3104 O O . GLY B 1 146 ? 5.586 16.25 -10.93 1 91.12 146 GLY B O 1
ATOM 3105 N N . ARG B 1 147 ? 3.627 15.211 -10.82 1 91.88 147 ARG B N 1
ATOM 3106 C CA . ARG B 1 147 ? 4.125 13.992 -11.445 1 91.88 147 ARG B CA 1
ATOM 3107 C C . ARG B 1 147 ? 3.221 13.555 -12.594 1 91.88 147 ARG B C 1
ATOM 3109 O O . ARG B 1 147 ? 1.994 13.633 -12.492 1 91.88 147 ARG B O 1
ATOM 3116 N N . ASP B 1 148 ? 3.889 13.039 -13.602 1 92.94 148 ASP B N 1
ATOM 3117 C CA . ASP B 1 148 ? 3.105 12.688 -14.781 1 92.94 148 ASP B CA 1
ATOM 3118 C C . ASP B 1 148 ? 2.992 11.172 -14.93 1 92.94 148 ASP B C 1
ATOM 3120 O O . ASP B 1 148 ? 2.133 10.672 -15.664 1 92.94 148 ASP B O 1
ATOM 3124 N N . VAL B 1 149 ? 3.885 10.508 -14.258 1 93.12 149 VAL B N 1
ATOM 3125 C CA . VAL B 1 149 ? 3.916 9.062 -14.43 1 93.12 149 VAL B CA 1
ATOM 3126 C C . VAL B 1 149 ? 3.484 8.375 -13.133 1 93.12 149 VAL B C 1
ATOM 3128 O O . VAL B 1 149 ? 3.969 8.719 -12.055 1 93.12 149 VAL B O 1
ATOM 3131 N N . HIS B 1 150 ? 2.588 7.469 -13.281 1 93.81 150 HIS B N 1
ATOM 3132 C CA . HIS B 1 150 ? 2.064 6.703 -12.156 1 93.81 150 HIS B CA 1
ATOM 3133 C C . HIS B 1 150 ? 1.939 5.223 -12.5 1 93.81 150 HIS B C 1
ATOM 3135 O O . HIS B 1 150 ? 2.121 4.84 -13.656 1 93.81 150 HIS B O 1
ATOM 3141 N N . VAL B 1 151 ? 1.679 4.453 -11.477 1 93.75 151 VAL B N 1
ATOM 3142 C CA . VAL B 1 151 ? 1.467 3.023 -11.68 1 93.75 151 VAL B CA 1
ATOM 3143 C C . VAL B 1 151 ? 0.088 2.625 -11.156 1 93.75 151 VAL B C 1
ATOM 3145 O O . VAL B 1 151 ? -0.345 3.102 -10.102 1 93.75 151 VAL B O 1
ATOM 3148 N N . ILE B 1 152 ? -0.592 1.83 -11.945 1 94.56 152 ILE B N 1
ATOM 3149 C CA . ILE B 1 152 ? -1.836 1.243 -11.461 1 94.56 152 ILE B CA 1
ATOM 3150 C C . ILE B 1 152 ? -1.652 -0.259 -11.258 1 94.56 152 ILE B C 1
ATOM 3152 O O . ILE B 1 152 ? -0.793 -0.877 -11.891 1 94.56 152 ILE B O 1
ATOM 3156 N N . GLN B 1 153 ? -2.398 -0.765 -10.328 1 95.88 153 GLN B N 1
ATOM 3157 C CA . GLN B 1 153 ? -2.236 -2.137 -9.852 1 95.88 153 GLN B CA 1
ATOM 3158 C C . GLN B 1 153 ? -3.564 -2.891 -9.891 1 95.88 153 GLN B C 1
ATOM 3160 O O . GLN B 1 153 ? -4.613 -2.324 -9.578 1 95.88 153 GLN B O 1
ATOM 3165 N N . ARG B 1 154 ? -3.473 -4.172 -10.297 1 97 154 ARG B N 1
ATOM 3166 C CA . ARG B 1 154 ? -4.609 -5.086 -10.227 1 97 154 ARG B CA 1
ATOM 3167 C C . ARG B 1 154 ? -4.188 -6.438 -9.664 1 97 154 ARG B C 1
ATOM 3169 O O . ARG B 1 154 ? -3.031 -6.84 -9.805 1 97 154 ARG B O 1
ATOM 3176 N N . TRP B 1 155 ? -5.148 -7.043 -9.016 1 97.75 155 TRP B N 1
ATOM 3177 C CA . TRP B 1 155 ? -4.969 -8.43 -8.594 1 97.75 155 TRP B CA 1
ATOM 3178 C C . TRP B 1 155 ? -5.621 -9.383 -9.586 1 97.75 155 TRP B C 1
ATOM 3180 O O . TRP B 1 155 ? -6.727 -9.133 -10.07 1 97.75 155 TRP B O 1
ATOM 3190 N N . THR B 1 156 ? -5.023 -10.5 -9.781 1 98.25 156 THR B N 1
ATOM 3191 C CA . THR B 1 156 ? -5.535 -11.469 -10.75 1 98.25 156 THR B CA 1
ATOM 3192 C C . THR B 1 156 ? -6.848 -12.078 -10.258 1 98.25 156 THR B C 1
ATOM 3194 O O . THR B 1 156 ? -7.68 -12.5 -11.062 1 98.25 156 THR B O 1
ATOM 3197 N N . ASP B 1 157 ? -7.039 -12.102 -8.969 1 96.44 157 ASP B N 1
ATOM 3198 C CA . ASP B 1 157 ? -8.266 -12.703 -8.445 1 96.44 157 ASP B CA 1
ATOM 3199 C C . ASP B 1 157 ? -9.43 -11.727 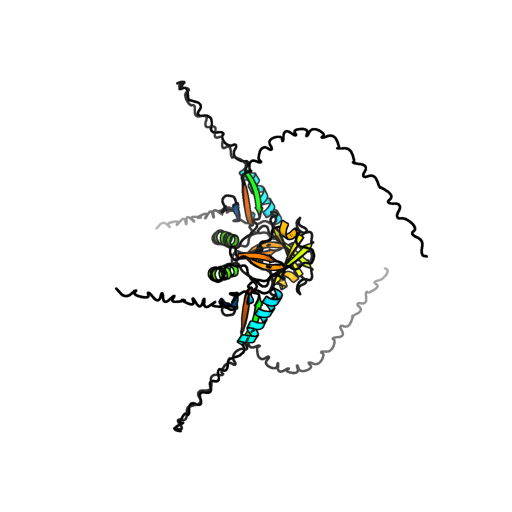-8.516 1 96.44 157 ASP B C 1
ATOM 3201 O O . ASP B 1 157 ? -10.547 -12.055 -8.117 1 96.44 157 ASP B O 1
ATOM 3205 N N . GLY B 1 158 ? -9.156 -10.5 -8.93 1 94.38 158 GLY B N 1
ATOM 3206 C CA . GLY B 1 158 ? -10.219 -9.539 -9.172 1 94.38 158 GLY B CA 1
ATOM 3207 C C . GLY B 1 158 ? -10.523 -8.672 -7.969 1 94.38 158 GLY B C 1
ATOM 3208 O O . GLY B 1 158 ? -11.328 -7.746 -8.055 1 94.38 158 GLY B O 1
ATOM 3209 N N . THR B 1 159 ? -9.922 -8.953 -6.84 1 93.94 159 THR B N 1
ATOM 3210 C CA . THR B 1 159 ? -10.172 -8.141 -5.66 1 93.94 159 THR B CA 1
ATOM 3211 C C . THR B 1 159 ? -9.516 -6.766 -5.805 1 93.94 159 THR B C 1
ATOM 3213 O O . THR B 1 159 ? -8.695 -6.555 -6.695 1 93.94 159 THR B O 1
ATOM 3216 N N . SER B 1 160 ? -9.883 -5.828 -4.926 1 92.31 160 SER B N 1
ATOM 3217 C CA . SER B 1 160 ? -9.414 -4.449 -5.016 1 92.31 160 SER B CA 1
ATOM 3218 C C . SER B 1 160 ? -7.973 -4.324 -4.527 1 92.31 160 SER B C 1
ATOM 3220 O O . SER B 1 160 ? -7.594 -4.938 -3.529 1 92.31 160 SER B O 1
ATOM 3222 N N . ALA B 1 161 ? -7.234 -3.553 -5.281 1 93.75 161 ALA B N 1
ATOM 3223 C CA . ALA B 1 161 ? -5.844 -3.311 -4.91 1 93.75 161 ALA B CA 1
ATOM 3224 C C . ALA B 1 161 ? -5.723 -2.08 -4.016 1 93.75 161 ALA B C 1
ATOM 3226 O O . ALA B 1 161 ? -5.145 -1.067 -4.418 1 93.75 161 ALA B O 1
ATOM 3227 N N . THR B 1 162 ? -6.129 -2.256 -2.752 1 93.88 162 THR B N 1
ATOM 3228 C CA . THR B 1 162 ? -6.125 -1.136 -1.817 1 93.88 162 THR B CA 1
ATOM 3229 C C . THR B 1 162 ? -4.855 -1.148 -0.967 1 93.88 162 THR B C 1
ATOM 3231 O O . THR B 1 162 ? -4.609 -0.215 -0.201 1 93.88 162 THR B O 1
ATOM 3234 N N . TYR B 1 163 ? -4.18 -2.225 -1.101 1 96.69 163 TYR B N 1
ATOM 3235 C CA . TYR B 1 163 ? -2.893 -2.379 -0.431 1 96.69 163 TYR B CA 1
ATOM 3236 C C . TYR B 1 163 ? -1.764 -2.523 -1.444 1 96.69 163 TYR B C 1
ATOM 3238 O O . TYR B 1 163 ? -1.933 -3.166 -2.482 1 96.69 163 TYR B O 1
ATOM 3246 N N . ARG B 1 164 ? -0.603 -1.847 -1.099 1 97 164 ARG B N 1
ATOM 3247 C CA . ARG B 1 164 ? 0.569 -1.883 -1.967 1 97 164 ARG B CA 1
ATOM 3248 C C . ARG B 1 164 ? 1.856 -1.797 -1.153 1 97 164 ARG B C 1
ATOM 3250 O O . ARG B 1 164 ? 1.92 -1.072 -0.158 1 97 164 ARG B O 1
ATOM 3257 N N . PHE B 1 165 ? 2.812 -2.543 -1.58 1 97.38 165 PHE B N 1
ATOM 3258 C CA . PHE B 1 165 ? 4.129 -2.504 -0.955 1 97.38 165 PHE B CA 1
ATOM 3259 C C . PHE B 1 165 ? 5.227 -2.717 -1.991 1 97.38 165 PHE B C 1
ATOM 3261 O O . PHE B 1 165 ? 6.035 -3.641 -1.866 1 97.38 165 PHE B O 1
ATOM 3268 N N . LEU B 1 166 ? 5.355 -1.811 -2.949 1 96.5 166 LEU B N 1
ATOM 3269 C CA . LEU B 1 166 ? 6.203 -1.954 -4.129 1 96.5 166 LEU B CA 1
ATOM 3270 C C . LEU B 1 166 ? 7.633 -1.519 -3.826 1 96.5 166 LEU B C 1
ATOM 3272 O O . LEU B 1 166 ? 7.848 -0.536 -3.111 1 96.5 166 LEU B O 1
ATOM 3276 N N . ASP B 1 167 ? 8.484 -2.283 -4.398 1 91.62 167 ASP B N 1
ATOM 3277 C CA . ASP B 1 167 ? 9.875 -1.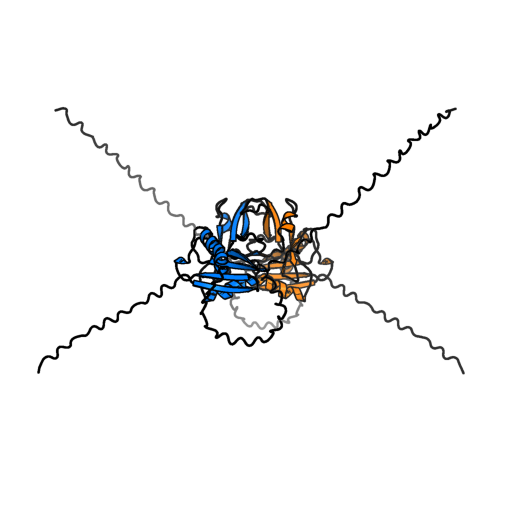862 -4.48 1 91.62 167 ASP B CA 1
ATOM 3278 C C . ASP B 1 167 ? 10.18 -1.244 -5.844 1 91.62 167 ASP B C 1
ATOM 3280 O O . ASP B 1 167 ? 10.883 -1.848 -6.664 1 91.62 167 ASP B O 1
ATOM 3284 N N . LEU B 1 168 ? 9.633 -0.13 -6.117 1 87.75 168 LEU B N 1
ATOM 3285 C CA . LEU B 1 168 ? 9.773 0.528 -7.41 1 87.75 168 LEU B CA 1
ATOM 3286 C C . LEU B 1 168 ? 10.234 1.973 -7.238 1 87.75 168 LEU B C 1
ATOM 3288 O O . LEU B 1 168 ? 9.477 2.814 -6.75 1 87.75 168 LEU B O 1
ATOM 3292 N N . THR B 1 169 ? 11.414 2.217 -7.621 1 81.25 169 THR B N 1
ATOM 3293 C CA . THR B 1 169 ? 11.93 3.582 -7.574 1 81.25 169 THR B CA 1
ATOM 3294 C C . THR B 1 169 ? 11.32 4.426 -8.695 1 81.25 169 THR B C 1
ATOM 3296 O O . THR B 1 169 ? 10.875 3.889 -9.711 1 81.25 169 THR B O 1
ATOM 3299 N N . PRO B 1 170 ? 11.289 5.723 -8.453 1 79.12 170 PRO B N 1
ATOM 3300 C CA . PRO B 1 170 ? 10.812 6.586 -9.531 1 79.12 170 PRO B CA 1
ATOM 3301 C C . PRO B 1 170 ? 11.57 6.371 -10.836 1 79.12 170 PRO B C 1
ATOM 3303 O O . PRO B 1 170 ? 10.977 6.371 -11.914 1 79.12 170 PRO B O 1
ATOM 3306 N N . LEU B 1 171 ? 12.797 6.125 -10.703 1 79.31 171 LEU B N 1
ATOM 3307 C CA . LEU B 1 171 ? 13.625 5.906 -11.883 1 79.31 171 LEU B CA 1
ATOM 3308 C C . LEU B 1 171 ? 13.234 4.609 -12.586 1 79.31 171 LEU B C 1
ATOM 3310 O O . LEU B 1 171 ? 13.156 4.566 -13.812 1 79.31 171 LEU B O 1
ATOM 3314 N N . ALA B 1 172 ? 13.023 3.609 -11.805 1 84.25 172 ALA B N 1
ATOM 3315 C CA . ALA B 1 172 ? 12.602 2.332 -12.375 1 84.25 172 ALA B CA 1
ATOM 3316 C C . ALA B 1 172 ? 11.242 2.453 -13.055 1 84.25 172 ALA B C 1
ATOM 3318 O O . ALA B 1 172 ? 11.023 1.866 -14.117 1 84.25 172 ALA B O 1
ATOM 3319 N N . LEU B 1 173 ? 10.445 3.205 -12.477 1 83.56 173 LEU B N 1
ATOM 3320 C CA . LEU B 1 173 ? 9.117 3.43 -13.031 1 83.56 173 LEU B CA 1
ATOM 3321 C C . LEU B 1 173 ? 9.203 4.121 -14.391 1 83.56 173 LEU B C 1
ATOM 3323 O O . LEU B 1 173 ? 8.508 3.73 -15.336 1 83.56 173 LEU B O 1
ATOM 3327 N N . ASP B 1 174 ? 10.039 5.066 -14.461 1 84.31 174 ASP B N 1
ATOM 3328 C CA . ASP B 1 174 ? 10.195 5.836 -15.688 1 84.31 174 ASP B CA 1
ATOM 3329 C C . ASP B 1 174 ? 10.711 4.957 -16.828 1 84.31 174 ASP B C 1
ATOM 3331 O O . ASP B 1 174 ? 10.438 5.223 -18 1 84.31 174 ASP B O 1
ATOM 3335 N N . ARG B 1 175 ? 11.367 3.885 -16.453 1 86.19 175 ARG B N 1
ATOM 3336 C CA . ARG B 1 175 ? 12.008 3.047 -17.453 1 86.19 175 ARG B CA 1
ATOM 3337 C C . ARG B 1 175 ? 11.055 1.985 -17.984 1 86.19 175 ARG B C 1
ATOM 3339 O O . ARG B 1 175 ? 11.336 1.337 -19 1 86.19 175 ARG B O 1
ATOM 3346 N N . ILE B 1 176 ? 9.977 1.879 -17.359 1 88.94 176 ILE B N 1
ATOM 3347 C CA . ILE B 1 176 ? 9.008 0.897 -17.844 1 88.94 176 ILE B CA 1
ATOM 3348 C C . ILE B 1 176 ? 8.406 1.36 -19.156 1 88.94 176 ILE B C 1
ATOM 3350 O O . ILE B 1 176 ? 7.93 2.492 -19.266 1 88.94 176 ILE B O 1
ATOM 3354 N N . PRO B 1 177 ? 8.547 0.505 -20.188 1 87.56 177 PRO B N 1
ATOM 3355 C CA . PRO B 1 177 ? 7.91 0.88 -21.453 1 87.56 177 PRO B CA 1
ATOM 3356 C C . PRO B 1 177 ? 6.414 1.141 -21.312 1 87.56 177 PRO B C 1
ATOM 3358 O O . PRO B 1 177 ? 5.762 0.539 -20.453 1 87.56 177 PRO B O 1
ATOM 3361 N N . GLU B 1 178 ? 6.012 1.92 -22.297 1 84.88 178 GLU B N 1
ATOM 3362 C CA . GLU B 1 178 ? 4.59 2.252 -22.297 1 84.88 178 GLU B CA 1
ATOM 3363 C C . GLU B 1 178 ? 3.734 1.02 -22.594 1 84.88 178 GLU B C 1
ATOM 3365 O O . GLU B 1 178 ? 4.102 0.179 -23.406 1 84.88 178 GLU B O 1
ATOM 3370 N N . ASP B 1 179 ? 2.721 0.691 -21.953 1 88.25 179 ASP B N 1
ATOM 3371 C CA . ASP B 1 179 ? 1.705 -0.329 -22.203 1 88.25 179 ASP B CA 1
ATOM 3372 C C . ASP B 1 179 ? 2.188 -1.704 -21.75 1 88.25 179 ASP B C 1
ATOM 3374 O O . ASP B 1 179 ? 1.501 -2.707 -21.953 1 88.25 179 ASP B O 1
ATOM 3378 N N . GLN B 1 180 ? 3.461 -1.691 -21.328 1 93.81 180 GLN B N 1
ATOM 3379 C CA . GLN B 1 180 ? 3.934 -2.973 -20.812 1 93.81 180 GLN B CA 1
ATOM 3380 C C . GLN B 1 180 ? 3.295 -3.297 -19.469 1 93.81 180 GLN B C 1
ATOM 3382 O O . GLN B 1 180 ? 3.232 -2.441 -18.578 1 93.81 180 GLN B O 1
ATOM 3387 N N . ILE B 1 181 ? 2.834 -4.539 -19.438 1 96.62 181 ILE B N 1
ATOM 3388 C CA . ILE B 1 181 ? 2.314 -5.027 -18.156 1 96.62 181 ILE B CA 1
ATOM 3389 C C . ILE B 1 181 ? 3.416 -5.766 -17.406 1 96.62 181 ILE B C 1
ATOM 3391 O O . ILE B 1 181 ? 4.113 -6.609 -17.969 1 96.62 181 ILE B O 1
ATOM 3395 N N . LEU B 1 182 ? 3.602 -5.387 -16.188 1 97.31 182 LEU B N 1
ATOM 3396 C CA . LEU B 1 182 ? 4.547 -6.078 -15.32 1 97.31 182 LEU B CA 1
ATOM 3397 C C . LEU B 1 182 ? 3.812 -6.941 -14.297 1 97.31 182 LEU B C 1
ATOM 3399 O O . LEU B 1 182 ? 2.668 -6.652 -13.938 1 97.31 182 LEU B O 1
ATOM 3403 N N . CYS B 1 183 ? 4.523 -7.965 -13.883 1 98.44 183 CYS B N 1
ATOM 3404 C CA . CYS B 1 183 ? 3.979 -8.891 -12.898 1 98.44 183 CYS B CA 1
ATOM 3405 C C . CYS B 1 183 ? 4.73 -8.789 -11.578 1 98.44 183 CYS B C 1
ATOM 3407 O O . CYS B 1 183 ? 5.914 -8.438 -11.555 1 98.44 183 CYS B O 1
ATOM 3409 N N . VAL B 1 184 ? 4.023 -9.109 -10.516 1 98.31 184 VAL B N 1
ATOM 3410 C CA . VAL B 1 184 ? 4.52 -8.758 -9.188 1 98.31 184 VAL B CA 1
ATOM 3411 C C . VAL B 1 184 ? 5.059 -10 -8.492 1 98.31 184 VAL B C 1
ATOM 3413 O O . VAL B 1 184 ? 4.422 -11.055 -8.5 1 98.31 184 VAL B O 1
ATOM 3416 N N . SER B 1 185 ? 6.234 -9.875 -7.898 1 98.31 185 SER B N 1
ATOM 3417 C CA . SER B 1 185 ? 6.844 -10.883 -7.039 1 98.31 185 SER B CA 1
ATOM 3418 C C . SER B 1 185 ? 7.09 -10.336 -5.637 1 98.31 185 SER B C 1
ATOM 3420 O O . SER B 1 185 ? 7.004 -9.133 -5.41 1 98.31 185 SER B O 1
ATOM 3422 N N . VAL B 1 186 ? 7.316 -11.219 -4.734 1 98.06 186 VAL B N 1
ATOM 3423 C CA . VAL B 1 186 ? 7.738 -10.812 -3.398 1 98.06 186 VAL B CA 1
ATOM 3424 C C . VAL B 1 186 ? 9.219 -11.148 -3.197 1 98.06 186 VAL B C 1
ATOM 3426 O O . VAL B 1 186 ? 9.641 -12.273 -3.475 1 98.06 186 VAL B O 1
ATOM 3429 N N . ASP B 1 187 ? 9.883 -10.078 -2.805 1 94.5 187 ASP B N 1
ATOM 3430 C CA . ASP B 1 187 ? 11.266 -10.297 -2.379 1 94.5 187 ASP B CA 1
ATOM 3431 C C . ASP B 1 187 ? 11.312 -11.078 -1.066 1 94.5 187 ASP B C 1
ATOM 3433 O O . ASP B 1 187 ? 10.703 -10.672 -0.076 1 94.5 187 ASP B O 1
ATOM 3437 N N . TYR B 1 188 ? 12.078 -12.156 -0.965 1 84.44 188 TYR B N 1
ATOM 3438 C CA . TYR B 1 188 ? 12.062 -13.078 0.165 1 84.44 188 TYR B CA 1
ATOM 3439 C C . TYR B 1 188 ? 12.719 -12.445 1.39 1 84.44 188 TYR B C 1
ATOM 3441 O O . TYR B 1 188 ? 12.461 -12.867 2.521 1 84.44 188 TYR B O 1
ATOM 3449 N N . ALA B 1 189 ? 13.477 -11.5 1.253 1 85.19 189 ALA B N 1
ATOM 3450 C CA . ALA B 1 189 ? 14.211 -10.922 2.373 1 85.19 189 ALA B CA 1
ATOM 3451 C C . ALA B 1 189 ? 13.461 -9.727 2.965 1 85.19 189 ALA B C 1
ATOM 3453 O O . ALA B 1 189 ? 13.258 -9.656 4.18 1 85.19 189 ALA B O 1
ATOM 3454 N N . SER B 1 190 ? 12.945 -8.867 2.148 1 88.5 190 SER B N 1
ATOM 3455 C CA . SER B 1 190 ? 12.367 -7.613 2.617 1 88.5 190 SER B CA 1
ATOM 3456 C C . SER B 1 190 ? 10.844 -7.695 2.676 1 88.5 190 SER B C 1
ATOM 3458 O O . SER B 1 190 ? 10.203 -6.949 3.42 1 88.5 190 SER B O 1
ATOM 3460 N N . GLY B 1 191 ? 10.258 -8.562 1.872 1 94.25 191 GLY B N 1
ATOM 3461 C CA . GLY B 1 191 ? 8.812 -8.617 1.749 1 94.25 191 GLY B CA 1
ATOM 3462 C C . GLY B 1 191 ? 8.258 -7.602 0.766 1 94.25 191 GLY B C 1
ATOM 3463 O O . GLY B 1 191 ? 7.055 -7.586 0.494 1 94.25 191 GLY B O 1
ATOM 3464 N N . LYS B 1 192 ? 9.156 -6.766 0.244 1 96.5 192 LYS B N 1
ATOM 3465 C CA . LYS B 1 192 ? 8.727 -5.797 -0.763 1 96.5 192 LYS B CA 1
ATOM 3466 C C . LYS B 1 192 ? 8.422 -6.484 -2.09 1 96.5 192 LYS B C 1
ATOM 3468 O O . LYS B 1 192 ? 8.867 -7.609 -2.33 1 96.5 192 LYS B O 1
ATOM 3473 N N . TRP B 1 193 ? 7.625 -5.789 -2.824 1 97.56 193 TRP B N 1
ATOM 3474 C CA . TRP B 1 193 ? 7.16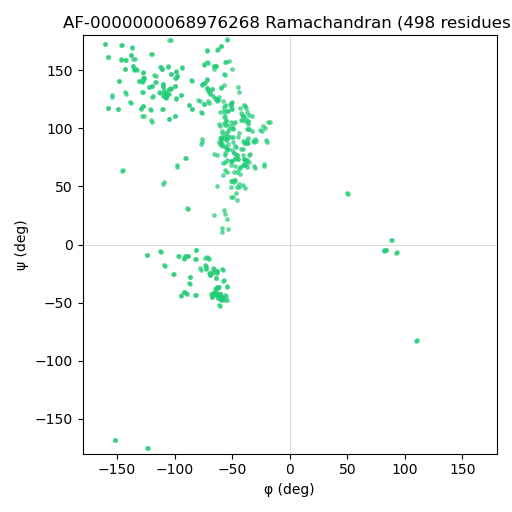 -6.383 -4.074 1 97.56 193 TRP B CA 1
ATOM 3475 C C . TRP B 1 193 ? 7.969 -5.867 -5.258 1 97.56 193 TRP B C 1
ATOM 3477 O O . TRP B 1 193 ? 8.062 -4.656 -5.473 1 97.56 193 TRP B O 1
ATOM 3487 N N . GLY B 1 194 ? 8.5 -6.77 -5.984 1 96 194 GLY B N 1
ATOM 3488 C CA . GLY B 1 194 ? 9.188 -6.434 -7.219 1 96 194 GLY B CA 1
ATOM 3489 C C . GLY B 1 194 ? 8.297 -6.508 -8.445 1 96 194 GLY B C 1
ATOM 3490 O O . GLY B 1 194 ? 7.281 -7.211 -8.438 1 96 194 GLY B O 1
ATOM 3491 N N . ALA B 1 195 ? 8.633 -5.719 -9.445 1 95.94 195 ALA B N 1
ATOM 3492 C CA . ALA B 1 195 ? 7.957 -5.734 -10.742 1 95.94 195 ALA B CA 1
ATOM 3493 C C . ALA B 1 195 ? 8.844 -6.359 -11.812 1 95.94 195 ALA B C 1
ATOM 3495 O O . ALA B 1 195 ? 9.969 -5.902 -12.039 1 95.94 195 ALA B O 1
ATOM 3496 N N . HIS B 1 196 ? 8.258 -7.367 -12.5 1 96.25 196 HIS B N 1
ATOM 3497 C CA . HIS B 1 196 ? 9.078 -8.141 -13.422 1 96.25 196 HIS B CA 1
ATOM 3498 C C . HIS B 1 196 ? 8.328 -8.422 -14.727 1 96.25 196 HIS B C 1
ATOM 3500 O O . HIS B 1 196 ? 7.117 -8.227 -14.805 1 96.25 196 HIS B O 1
ATOM 3506 N N . ASP B 1 197 ? 9.234 -8.812 -15.742 1 96.94 197 ASP B N 1
ATOM 3507 C CA . ASP B 1 197 ? 8.625 -9.383 -16.938 1 96.94 197 ASP B CA 1
ATOM 3508 C C . ASP B 1 197 ? 7.812 -10.625 -16.609 1 96.94 197 ASP B C 1
ATOM 3510 O O . ASP B 1 197 ? 8.297 -11.523 -15.914 1 96.94 197 ASP B O 1
ATOM 3514 N N . CYS B 1 198 ? 6.656 -10.711 -17.156 1 98.44 198 CYS B N 1
ATOM 3515 C CA . CYS B 1 198 ? 5.719 -11.773 -16.812 1 98.44 198 CYS B CA 1
ATOM 3516 C C . CYS B 1 198 ? 6.203 -13.117 -17.328 1 98.44 198 CYS B C 1
ATOM 3518 O O . CYS B 1 198 ? 5.715 -14.172 -16.906 1 98.44 198 CYS B O 1
ATOM 3520 N N . GLU B 1 199 ? 7.184 -13.086 -18.172 1 98.56 199 GLU B N 1
ATOM 3521 C CA . GLU B 1 199 ? 7.664 -14.312 -18.797 1 98.56 199 GLU B CA 1
ATOM 3522 C C . GLU B 1 199 ? 8.773 -14.953 -17.969 1 98.56 199 GLU B C 1
ATOM 3524 O O . GLU B 1 199 ? 9.188 -16.078 -18.25 1 98.56 199 GLU B O 1
ATOM 3529 N N . GLU B 1 200 ? 9.234 -14.211 -16.969 1 98.31 200 GLU B N 1
ATOM 3530 C CA . GLU B 1 200 ? 10.203 -14.82 -16.062 1 98.31 200 GLU B CA 1
ATOM 3531 C C . GLU B 1 200 ? 9.594 -15.992 -15.305 1 98.31 200 GLU B C 1
ATOM 3533 O O . GLU B 1 200 ? 8.375 -16.047 -15.109 1 98.31 200 GLU B O 1
ATOM 3538 N N . LYS B 1 201 ? 10.461 -16.938 -14.891 1 98.69 201 LYS B N 1
ATOM 3539 C CA . LYS B 1 201 ? 9.961 -18.094 -14.156 1 98.69 201 LYS B CA 1
ATOM 3540 C C . LYS B 1 201 ? 10.352 -18.016 -12.68 1 98.69 201 LYS B C 1
ATOM 3542 O O . LYS B 1 201 ? 11.516 -17.797 -12.352 1 98.69 201 LYS B O 1
ATOM 3547 N N . MET B 1 202 ? 9.328 -18.172 -11.844 1 98.62 202 MET B N 1
ATOM 3548 C CA . MET B 1 202 ? 9.531 -18.141 -10.398 1 98.62 202 MET B CA 1
ATOM 3549 C C . MET B 1 202 ? 8.617 -19.141 -9.703 1 98.62 202 MET B C 1
ATOM 3551 O O . MET B 1 202 ? 7.688 -19.672 -10.312 1 98.62 202 MET B O 1
ATOM 3555 N N . TYR B 1 203 ? 9.031 -19.484 -8.508 1 98.38 203 TYR B N 1
ATOM 3556 C CA . TYR B 1 203 ? 8.055 -20.125 -7.633 1 98.38 203 TYR B CA 1
ATOM 3557 C C . TYR B 1 203 ? 6.863 -19.203 -7.387 1 98.38 203 TYR B C 1
ATOM 3559 O O . TYR B 1 203 ? 6.867 -18.047 -7.82 1 98.38 203 TYR B O 1
ATOM 3567 N N . PHE B 1 204 ? 5.812 -19.766 -6.742 1 98.62 204 PHE B N 1
ATOM 3568 C CA . PHE B 1 204 ? 4.629 -18.922 -6.598 1 98.62 204 PHE B CA 1
ATOM 3569 C C . PHE B 1 204 ? 3.762 -19.406 -5.441 1 98.62 204 PHE B C 1
ATOM 3571 O O . PHE B 1 204 ? 3.922 -20.531 -4.965 1 98.62 204 PHE B O 1
ATOM 3578 N N . VAL B 1 205 ? 2.914 -18.5 -5.02 1 98.62 205 VAL B N 1
ATOM 3579 C CA . VAL B 1 205 ? 2.006 -18.781 -3.914 1 98.62 205 VAL B CA 1
ATOM 3580 C C . VAL B 1 205 ? 0.559 -18.656 -4.391 1 98.62 205 VAL B C 1
ATOM 3582 O O . VAL B 1 205 ? 0.171 -17.656 -4.977 1 98.62 205 VAL B O 1
ATOM 3585 N N . CYS B 1 206 ? -0.186 -19.688 -4.137 1 98.62 206 CYS B N 1
ATOM 3586 C CA . CYS B 1 206 ? -1.612 -19.719 -4.441 1 98.62 206 CYS B CA 1
ATOM 3587 C C . CYS B 1 206 ? -2.441 -19.422 -3.201 1 98.62 206 CYS B C 1
ATOM 3589 O O . CYS B 1 206 ? -2.01 -19.688 -2.078 1 98.62 206 CYS B O 1
ATOM 3591 N N . GLU B 1 207 ? -3.588 -18.812 -3.438 1 98.25 207 GLU B N 1
ATOM 3592 C CA . GLU B 1 207 ? -4.621 -18.734 -2.41 1 98.25 207 GLU B CA 1
ATOM 3593 C C . GLU B 1 207 ? -5.816 -19.609 -2.766 1 98.25 207 GLU B C 1
ATOM 3595 O O . GLU B 1 207 ? -6.195 -19.719 -3.936 1 98.25 207 GLU B O 1
ATOM 3600 N N . THR B 1 208 ? -6.312 -20.281 -1.779 1 96.81 208 THR B N 1
ATOM 3601 C CA . THR B 1 208 ? -7.543 -21.047 -1.889 1 96.81 208 THR B CA 1
ATOM 3602 C C . THR B 1 208 ? -8.578 -20.562 -0.882 1 96.81 208 THR B C 1
ATOM 3604 O O . THR B 1 208 ? -8.344 -20.594 0.328 1 96.81 208 THR B O 1
ATOM 3607 N N . ILE B 1 209 ? -9.656 -20.062 -1.413 1 94.69 209 ILE B N 1
ATOM 3608 C CA . ILE B 1 209 ? -10.742 -19.547 -0.591 1 94.69 209 ILE B CA 1
ATOM 3609 C C . ILE B 1 209 ? -11.922 -20.516 -0.602 1 94.69 209 ILE B C 1
ATOM 3611 O O . ILE B 1 209 ? -12.406 -20.906 -1.669 1 94.69 209 ILE B O 1
ATOM 3615 N N . ARG B 1 210 ? -12.383 -20.828 0.611 1 90 210 ARG B N 1
ATOM 3616 C CA . ARG B 1 210 ? -13.531 -21.703 0.787 1 90 210 ARG B CA 1
ATOM 3617 C C . ARG B 1 210 ? -14.656 -21 1.526 1 90 210 ARG B C 1
ATOM 3619 O O . ARG B 1 210 ? -14.516 -20.656 2.701 1 90 210 ARG B O 1
ATOM 3626 N N . LEU B 1 211 ? -15.656 -20.672 0.841 1 84.19 211 LEU B N 1
ATOM 3627 C CA . LEU B 1 211 ? -16.781 -19.969 1.455 1 84.19 211 LEU B CA 1
ATOM 3628 C C . LEU B 1 211 ? -18 -20.891 1.528 1 84.19 211 LEU B C 1
ATOM 3630 O O . LEU B 1 211 ? -18.312 -21.594 0.565 1 84.19 211 LEU B O 1
ATOM 3634 N N . PRO B 1 212 ? -18.625 -20.906 2.816 1 75.94 212 PRO B N 1
ATOM 3635 C CA . PRO B 1 212 ? -19.875 -21.672 2.895 1 75.94 212 PRO B CA 1
ATOM 3636 C C . PRO B 1 212 ? -20.984 -21.078 2.029 1 75.94 212 PRO B C 1
ATOM 3638 O O . PRO B 1 212 ? -21.047 -19.859 1.851 1 75.94 212 PRO B O 1
ATOM 3641 N N . GLU B 1 213 ? -21.484 -21.844 1.244 1 64.19 213 GLU B N 1
ATOM 3642 C CA . GLU B 1 213 ? -22.594 -21.328 0.453 1 64.19 213 GLU B CA 1
ATOM 3643 C C . GLU B 1 213 ? -23.75 -20.891 1.348 1 64.19 213 GLU B C 1
ATOM 3645 O O . GLU B 1 213 ? -24.156 -21.625 2.264 1 64.19 213 GLU B O 1
ATOM 3650 N N . LEU B 1 214 ? -23.75 -19.703 1.71 1 56.69 214 LEU B N 1
ATOM 3651 C CA . LEU B 1 214 ? -24.938 -19.25 2.408 1 56.69 214 LEU B CA 1
ATOM 3652 C C . LEU B 1 214 ? -26.203 -19.797 1.746 1 56.69 214 LEU B C 1
ATOM 3654 O O . LEU B 1 214 ? -26.297 -19.844 0.517 1 56.69 214 LEU B O 1
ATOM 3658 N N . ASP B 1 215 ? -26.828 -20.656 2.461 1 52 215 ASP B N 1
ATOM 3659 C CA . ASP B 1 215 ? -28.156 -21.062 2.006 1 52 215 ASP B CA 1
ATOM 3660 C C . ASP B 1 215 ? -28.906 -19.891 1.396 1 52 215 ASP B C 1
ATOM 3662 O O . ASP B 1 215 ? -29.047 -18.844 2.025 1 52 215 ASP B O 1
ATOM 3666 N N . SER B 1 216 ? -28.703 -19.719 0.23 1 49.59 216 SER B N 1
ATOM 3667 C CA . SER B 1 216 ? -29.688 -18.75 -0.274 1 49.59 216 SER B CA 1
ATOM 3668 C C . SER B 1 216 ? -31.047 -18.922 0.391 1 49.59 216 SER B C 1
ATOM 3670 O O . SER B 1 216 ? -31.5 -20.062 0.571 1 49.59 216 SER B O 1
ATOM 3672 N N . PRO B 1 217 ? -31.453 -18.078 1.293 1 44.31 217 PRO B N 1
ATOM 3673 C CA . PRO B 1 217 ? -32.844 -18.328 1.729 1 44.31 217 PRO B CA 1
ATOM 3674 C C . PRO B 1 217 ? -33.719 -18.891 0.614 1 44.31 217 PRO B C 1
ATOM 3676 O O . PRO B 1 217 ? -33.656 -18.422 -0.524 1 44.31 217 PRO B O 1
ATOM 3679 N N . LYS B 1 218 ? -34.125 -20.188 0.728 1 40.34 218 LYS B N 1
ATOM 3680 C CA . LYS B 1 218 ? -35.188 -20.641 -0.146 1 40.34 218 LYS B CA 1
ATOM 3681 C C . LYS B 1 218 ? -36.219 -19.531 -0.375 1 40.34 218 LYS B C 1
ATOM 3683 O O . LYS B 1 218 ? -36.781 -18.969 0.581 1 40.34 218 LYS B O 1
ATOM 3688 N N . THR B 1 219 ? -36.031 -18.75 -1.398 1 41.31 219 THR B N 1
ATOM 3689 C CA . THR B 1 219 ? -37.125 -17.859 -1.821 1 41.31 219 THR B CA 1
ATOM 3690 C C . THR B 1 219 ? -38.469 -18.547 -1.616 1 41.31 219 THR B C 1
ATOM 3692 O O . THR B 1 219 ? -38.75 -19.562 -2.236 1 41.31 219 THR B O 1
ATOM 3695 N N . GLN B 1 220 ? -38.906 -18.594 -0.377 1 38.25 220 GLN B N 1
ATOM 3696 C CA . GLN B 1 220 ? -40.312 -19 -0.293 1 38.25 220 GLN B CA 1
ATOM 3697 C C . GLN B 1 220 ? -41.125 -18.391 -1.438 1 38.25 220 GLN B C 1
ATOM 3699 O O . GLN B 1 220 ? -40.938 -17.219 -1.776 1 38.25 220 GLN B O 1
ATOM 3704 N N . PRO B 1 221 ? -41.688 -19.281 -2.281 1 35.06 221 PRO B N 1
ATOM 3705 C CA . PRO B 1 221 ? -42.531 -18.719 -3.332 1 35.06 221 PRO B CA 1
ATOM 3706 C C . PRO B 1 221 ? -43.469 -17.625 -2.812 1 35.06 221 PRO B C 1
ATOM 3708 O O . PRO B 1 221 ? -44.156 -17.812 -1.81 1 35.06 221 PRO B O 1
ATOM 3711 N N . LYS B 1 222 ? -43.094 -16.422 -2.932 1 36.38 222 LYS B N 1
ATOM 3712 C CA . LYS B 1 222 ? -44.031 -15.336 -2.658 1 36.38 222 LYS B CA 1
ATOM 3713 C C . LYS B 1 222 ? -45.438 -15.68 -3.152 1 36.38 222 LYS B C 1
ATOM 3715 O O . LYS B 1 222 ? -45.625 -16.016 -4.324 1 36.38 222 LYS B O 1
ATOM 3720 N N . ASP B 1 223 ? -46.219 -16.328 -2.352 1 33.53 223 ASP B N 1
ATOM 3721 C CA . ASP B 1 223 ? -47.625 -16.406 -2.693 1 33.53 223 ASP B CA 1
ATOM 3722 C C . ASP B 1 223 ? -48.125 -15.062 -3.236 1 33.53 223 ASP B C 1
ATOM 3724 O O . ASP B 1 223 ? -48.094 -14.047 -2.539 1 33.53 223 ASP B O 1
ATOM 3728 N N . VAL B 1 224 ? -47.875 -14.836 -4.512 1 34.47 224 VAL B N 1
ATOM 3729 C CA . VAL B 1 224 ? -48.5 -13.719 -5.227 1 34.47 224 VAL B CA 1
ATOM 3730 C C . VAL B 1 224 ? -49.969 -13.609 -4.863 1 34.47 224 VAL B C 1
ATOM 3732 O O . VAL B 1 224 ? -50.781 -14.461 -5.25 1 34.47 224 VAL B O 1
ATOM 3735 N N . ARG B 1 225 ? -50.281 -13.391 -3.553 1 30.44 225 ARG B N 1
ATOM 3736 C CA . ARG B 1 225 ? -51.688 -13.023 -3.375 1 30.44 225 ARG B CA 1
ATOM 3737 C C . ARG B 1 225 ? -52.094 -11.945 -4.371 1 30.44 225 ARG B C 1
ATOM 3739 O O . ARG B 1 225 ? -51.344 -10.984 -4.59 1 30.44 225 ARG B O 1
ATOM 3746 N N . ASN B 1 226 ? -52.844 -12.289 -5.406 1 29.95 226 ASN B N 1
ATOM 3747 C CA . ASN B 1 226 ? -53.5 -11.469 -6.41 1 29.95 226 ASN B CA 1
ATOM 3748 C C . ASN B 1 226 ? -54.125 -10.219 -5.793 1 29.95 226 ASN B C 1
ATOM 3750 O O . ASN B 1 226 ? -55.031 -10.312 -4.977 1 29.95 226 ASN B O 1
ATOM 3754 N N . PRO B 1 227 ? -53.312 -9.18 -5.453 1 30.86 227 PRO B N 1
ATOM 3755 C CA . PRO B 1 227 ? -54 -8.023 -4.902 1 30.86 227 PRO B CA 1
ATOM 3756 C C . PRO B 1 227 ? -55.312 -7.711 -5.652 1 30.86 227 PRO B C 1
ATOM 3758 O O . PRO B 1 227 ? -55.375 -7.844 -6.879 1 30.86 227 PRO B O 1
ATOM 3761 N N . THR B 1 228 ? -56.469 -7.988 -5.016 1 30.95 228 THR B N 1
ATOM 3762 C CA . THR B 1 228 ? -57.781 -7.621 -5.48 1 30.95 228 THR B CA 1
ATOM 3763 C C . THR B 1 228 ? -57.781 -6.215 -6.078 1 30.95 228 THR B C 1
ATOM 3765 O O . THR B 1 228 ? -57.188 -5.297 -5.508 1 30.95 228 THR B O 1
ATOM 3768 N N . THR B 1 229 ? -58.156 -6.098 -7.391 1 28.23 229 THR B N 1
ATOM 3769 C CA . THR B 1 229 ? -58.312 -4.977 -8.312 1 28.23 229 THR B CA 1
ATOM 3770 C C . THR B 1 229 ? -59.125 -3.852 -7.645 1 28.23 229 THR B C 1
ATOM 3772 O O . THR B 1 229 ? -60.281 -4.027 -7.289 1 28.23 229 THR B O 1
ATOM 3775 N N . VAL B 1 230 ? -58.531 -3.201 -6.594 1 27.84 230 VAL B N 1
ATOM 3776 C CA . VAL B 1 230 ? -59.312 -2.104 -6.051 1 27.84 230 VAL B CA 1
ATOM 3777 C C . VAL B 1 230 ? -59.75 -1.175 -7.18 1 27.84 230 VAL B C 1
ATOM 3779 O O . VAL B 1 230 ? -59 -0.902 -8.102 1 27.84 230 VAL B O 1
ATOM 3782 N N . SER B 1 231 ? -61.094 -0.999 -7.391 1 28.09 231 SER B N 1
ATOM 3783 C CA . SER B 1 231 ? -61.875 -0.197 -8.328 1 28.09 231 SER B CA 1
ATOM 3784 C C . SER B 1 231 ? -61.406 1.255 -8.336 1 28.09 231 SER B C 1
ATOM 3786 O O . SER B 1 231 ? -61.062 1.803 -7.289 1 28.09 231 SER B O 1
ATOM 3788 N N . PRO B 1 232 ? -61 1.798 -9.523 1 27.27 232 PRO B N 1
ATOM 3789 C CA . PRO B 1 232 ? -60.5 3.141 -9.789 1 27.27 232 PRO B CA 1
ATOM 3790 C C . PRO B 1 232 ? -61.375 4.242 -9.195 1 27.27 232 PRO B C 1
ATOM 3792 O O . PRO B 1 232 ? -62.562 4.25 -9.398 1 27.27 232 PRO B O 1
ATOM 3795 N N . LYS B 1 233 ? -61.156 4.664 -7.953 1 26.67 233 LYS B N 1
ATOM 3796 C CA . LYS B 1 233 ? -61.969 5.754 -7.422 1 26.67 233 LYS B CA 1
ATOM 3797 C C . LYS B 1 233 ? -62.125 6.875 -8.438 1 26.67 233 LYS B C 1
ATOM 3799 O O . LYS B 1 233 ? -61.156 7.242 -9.117 1 26.67 233 LYS B O 1
ATOM 3804 N N . PRO B 1 234 ? -63.344 7.367 -8.68 1 24.12 234 PRO B N 1
ATOM 3805 C CA . PRO B 1 234 ? -63.781 8.352 -9.672 1 24.12 234 PRO B CA 1
ATOM 3806 C C . PRO B 1 234 ? -63.062 9.688 -9.531 1 24.12 234 PRO B C 1
ATOM 3808 O O . PRO B 1 234 ? -62.625 10.047 -8.438 1 24.12 234 PRO B O 1
ATOM 3811 N N . LYS B 1 235 ? -62.406 10.148 -10.617 1 24.28 235 LYS B N 1
ATOM 3812 C CA . LYS B 1 235 ? -61.719 11.414 -10.875 1 24.28 235 LYS B CA 1
ATOM 3813 C C . LYS B 1 235 ? -62.562 12.602 -10.438 1 24.28 235 LYS B C 1
ATOM 3815 O O . LYS B 1 235 ? -63.688 12.773 -10.914 1 24.28 235 LYS B O 1
ATOM 3820 N N . LEU B 1 236 ? -62.531 13 -9.117 1 21.97 236 LEU B N 1
ATOM 3821 C CA . LEU B 1 236 ? -63.25 14.211 -8.719 1 21.97 236 LEU B CA 1
ATOM 3822 C C . LEU B 1 236 ? -62.906 15.375 -9.648 1 21.97 236 LEU B C 1
ATOM 3824 O O . LEU B 1 236 ? -61.75 15.703 -9.844 1 21.97 236 LEU B O 1
ATOM 3828 N N . VAL B 1 237 ? -63.75 15.711 -10.617 1 22.83 237 VAL B N 1
ATOM 3829 C CA . VAL B 1 237 ? -63.844 16.812 -11.57 1 22.83 237 VAL B CA 1
ATOM 3830 C C . VAL B 1 237 ? -63.812 18.141 -10.828 1 22.83 237 VAL B C 1
ATOM 3832 O O . VAL B 1 237 ? -64.688 18.469 -10.055 1 22.83 237 VAL B O 1
ATOM 3835 N N . MET B 1 238 ? -62.625 18.578 -10.266 1 20.86 238 MET B N 1
ATOM 3836 C CA . MET B 1 238 ? -62.562 19.906 -9.672 1 20.86 238 MET B CA 1
ATOM 3837 C C . MET B 1 238 ? -63.031 20.969 -10.656 1 20.86 238 MET B C 1
ATOM 3839 O O . MET B 1 238 ? -62.562 21.016 -11.797 1 20.86 238 MET B O 1
ATOM 3843 N N . THR B 1 239 ? -64.312 21.406 -10.57 1 21.28 239 THR B N 1
ATOM 3844 C CA . THR B 1 239 ? -65.062 22.484 -11.219 1 21.28 239 THR B CA 1
ATOM 3845 C C . THR B 1 239 ? -64.312 23.812 -11.102 1 21.28 239 THR B C 1
ATOM 3847 O O . THR B 1 239 ? -63.812 24.156 -10.031 1 21.28 239 THR B O 1
ATOM 3850 N N . ASN B 1 240 ? -63.688 24.312 -12.203 1 21.89 240 ASN B N 1
ATOM 3851 C CA . ASN B 1 240 ? -63.062 25.578 -12.57 1 21.89 240 ASN B CA 1
ATOM 3852 C C . ASN B 1 240 ? -63.969 26.766 -12.289 1 21.89 240 ASN B C 1
ATOM 3854 O O . ASN B 1 240 ? -64.938 27 -13 1 21.89 240 ASN B O 1
ATOM 3858 N N . SER B 1 241 ? -64.5 26.984 -11.086 1 20.47 241 SER B N 1
ATOM 3859 C CA . SER B 1 241 ? -65.375 28.141 -11 1 20.47 241 SER B CA 1
ATOM 3860 C C . SER B 1 241 ? -64.625 29.422 -11.438 1 20.47 241 SER B C 1
ATOM 3862 O O . SER B 1 241 ? -63.531 29.672 -11.008 1 20.47 241 SER B O 1
ATOM 3864 N N . ALA B 1 242 ? -65.062 30.016 -12.57 1 22.84 242 ALA B N 1
ATOM 3865 C CA . ALA B 1 242 ? -64.875 31.203 -13.398 1 22.84 242 ALA B CA 1
ATOM 3866 C C . ALA B 1 242 ? -65.125 32.469 -12.594 1 22.84 242 ALA B C 1
ATOM 3868 O O . ALA B 1 242 ? -66.312 32.75 -12.227 1 22.84 242 ALA B O 1
ATOM 3869 N N . LYS B 1 243 ? -64.375 32.75 -11.477 1 22.47 243 LYS B N 1
ATOM 3870 C CA . LYS B 1 243 ? -64.75 34 -10.836 1 22.47 243 LYS B CA 1
ATOM 3871 C C . LYS B 1 243 ? -64.812 35.156 -11.844 1 22.47 243 LYS B C 1
ATOM 3873 O O . LYS B 1 243 ? -63.906 35.344 -12.633 1 22.47 243 LYS B O 1
ATOM 3878 N N . GLN B 1 244 ? -66 35.781 -12.07 1 20.92 244 GLN B N 1
ATOM 3879 C CA . GLN B 1 244 ? -66.625 36.906 -12.766 1 20.92 244 GLN B CA 1
ATOM 3880 C C . GLN B 1 244 ? -66 38.219 -12.336 1 20.92 244 GLN B C 1
ATOM 3882 O O . GLN B 1 244 ? -66.125 38.625 -11.18 1 20.92 244 GLN B O 1
ATOM 3887 N N . GLU B 1 245 ? -64.75 38.531 -12.688 1 23.31 245 GLU B N 1
ATOM 3888 C CA . GLU B 1 245 ? -64.25 39.875 -12.445 1 23.31 245 GLU B CA 1
ATOM 3889 C C . GLU B 1 245 ? -65.188 40.938 -12.992 1 23.31 245 GLU B C 1
ATOM 3891 O O . GLU B 1 245 ? -65.562 40.875 -14.172 1 23.31 245 GLU B O 1
ATOM 3896 N N . ASN B 1 246 ? -66.125 41.438 -12.164 1 20.75 246 ASN B N 1
ATOM 3897 C CA . ASN B 1 246 ? -67.062 42.594 -12.328 1 20.75 246 ASN B CA 1
ATOM 3898 C C . ASN B 1 246 ? -66.312 43.844 -12.758 1 20.75 246 ASN B C 1
ATOM 3900 O O . ASN B 1 246 ? -6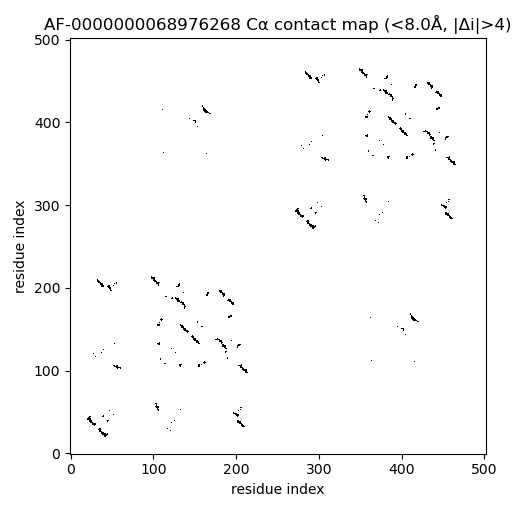5.25 44.156 -12.227 1 20.75 246 ASN B O 1
ATOM 3904 N N . SER B 1 247 ? -66.562 44.406 -13.953 1 23.45 247 SER B N 1
ATOM 3905 C CA . SER B 1 247 ? -66.375 45.625 -14.727 1 23.45 247 SER B CA 1
ATOM 3906 C C . SER B 1 247 ? -66.812 46.844 -13.977 1 23.45 247 SER B C 1
ATOM 3908 O O . SER B 1 247 ? -67.75 47.531 -14.422 1 23.45 247 SER B O 1
ATOM 3910 N N . ALA B 1 248 ? -66.562 47.031 -12.625 1 25.19 248 ALA B N 1
ATOM 3911 C CA . ALA B 1 248 ? -67.25 48.25 -12.195 1 25.19 248 ALA B CA 1
ATOM 3912 C C . ALA B 1 248 ? -66.938 49.406 -13.133 1 25.19 248 ALA B C 1
ATOM 3914 O O . ALA B 1 248 ? -65.812 49.5 -13.68 1 25.19 248 ALA B O 1
ATOM 3915 N N . PRO B 1 249 ? -68 50.375 -13.203 1 25.83 249 PRO B N 1
ATOM 3916 C CA . PRO B 1 249 ? -68.438 51.531 -13.984 1 25.83 249 PRO B CA 1
ATOM 3917 C C . PRO B 1 249 ? -67.5 52.75 -13.859 1 25.83 249 PRO B C 1
ATOM 3919 O O . PRO B 1 249 ? -66.75 52.844 -12.898 1 25.83 249 PRO B O 1
ATOM 3922 N N . LYS B 1 250 ? -67.5 53.531 -14.953 1 25.3 250 LYS B N 1
ATOM 3923 C CA . LYS B 1 250 ? -67.188 54.875 -15.414 1 25.3 250 LYS B CA 1
ATOM 3924 C C . LYS B 1 250 ? -67.938 55.906 -14.562 1 25.3 250 LYS B C 1
ATOM 3926 O O . LYS B 1 250 ? -67.812 57.125 -14.812 1 25.3 250 LYS B O 1
ATOM 3931 N N . SER B 1 251 ? -68.5 55.938 -13.32 1 22.17 251 SER B N 1
ATOM 3932 C CA . SER B 1 251 ? -68.562 57.344 -12.922 1 22.17 251 SER B CA 1
ATOM 3933 C C . SER B 1 251 ? -67.188 57.875 -12.492 1 22.17 251 SER B C 1
ATOM 3935 O O . SER B 1 251 ? -66.375 57.125 -11.93 1 22.17 251 SER B O 1
#

Radius of gyration: 40.71 Å; Cα contacts (8 Å, |Δi|>4): 714; chains: 2; bounding box: 128×125×154 Å

Sequence (502 aa):
MKPFDITLVVIFILFSFAYVVHGVQLSHKQISPFLTLTLVHGSSEALKTHAEAREYCQNLSLSSTEPKANGNNLSSDDASTGTATKTTKVPTTTTTTPKNIRVRSDLVSIHTPSMVHGIMSWILPLEKRQFWIGGRLKKIVQPFEGRDVHVIQRWTDGTSATYRFLDLTPLALDRIPEDQILCVSVDYASGKWGAHDCEEKMYFVCETIRLPELDSPKTQPKDVRNPTTVSPKPKLVMTNSAKQENSAPKSMKPFDITLVVIFILFSFAYVVHGVQLSHKQISPFLTLTLVHGSSEALKTHAEAREYCQNLSLSSTEPKANGNNLSSDDASTGTATKTTKVPTTTTTTPKNIRVRSDLVSIHTPSMVHGIMSWILPLEKRQFWIGGRLKKIVQPFEGRDVHVIQRWTDGTSATYRFLDLTPLALDRIPEDQILCVSVDYASGKWGAHDCEEKMYFVCETIRLPELDSPKTQPKDVRNPTTVSPKPKLVMTNSAKQENSAPKS

Nearest PDB structures (foldseek):
  8hbc-assembly1_A  TM=8.012E-01  e=9.936E-06  Homo sapiens
  3whd-assembly3_C  TM=6.599E-01  e=3.048E-04  Homo sapiens
  3whd-assembly3_A  TM=6.294E-01  e=1.053E-04  Homo sapiens
  1fvu-assembly1_D  TM=6.941E-01  e=9.923E-04  Bothrops jararaca
  1uex-assembly1_B  TM=7.408E-01  e=4.189E-05  Bitis arietans

Secondary structure (DSSP, 8-state):
------------------------EEEEEEEETTEEEEEEESSGGG-B-HHHHHHHHHTHHHHHT-----------------------------------EEEEEEEPP--SHHHHHHHHHHHTTT--S-EEEEEEEEEEEEEETTEEEEEEEEETT-----EEEB---HHHHHHSPTT-EEEEEE-TTT-PEEEE-TTS-BEEEEEEEEEE---------------------------------------/------------------------EEEEEEEETTEEEEEEESSGGG-B-HHHHHHHHHTHHHHHTS----------------------------------EEEEEEEPP--SHHHHHHHHHHHTTT--S-EEEEEEEEEEEEEETTEEEEEEEEETT-----EEEB---HHHHHHSPTT-EEEEEE-TTT-PEEEEETTS-BEEEEEEEEEE---------------------------------------